Protein AF-A0A8W8MI06-F1 (afdb_monomer_lite)

Sequence (435 aa):
MSEFNLKYEHRVADVNICTIPDSICPKSKEALNVNEKIDLTSCEDQRAVKLVDLPFKSQNLMDNDTNEKEIQERLNHSDSEQEQQEFEEDEWSEDDGSLKKHIGDVRADANMLASNIIAFGETCLKPNDRSGIMKTLEEAFRGSSQSTPYASAIKVNVCGVGPVISYKNAGGEKRQSTVIGFADNTMAVKGVLYDSAKLHLMKEGQTVILLNVILKNDVGKSIVMTNRSKVLKTGPKEVPASLIQRGNDIACPPPAAEVNIKTVQTSPVKTLVTLRGQVVSEEIERSVRVNGEDTPVRTIKVKDASGSCKVSLWRDLCKEKTSVGSHISLTNVVVQLYNDEKSVSTTSRTNIEEVDTPVIHRRVSFIGFEWLEENLASLTADDANGEYEEFKISSEALAHYLECQLHEVESVLLCKLPLTAEITARENEIIEIKN

pLDDT: mean 73.76, std 27.43, range [24.11, 97.94]

Secondary structure (DSSP, 8-state):
-----------------PPPP--S-----------------------------------------------------------------------HHHHHHHHHHHHHHHHHHHHHHHHHHHHTTS-------PPPHHHHTSS-SS-EEE-S-EEEEEEEEEEEEEEE-TTS-EEEEEEEEEE-SS-EEEEEE--GGGGGG--TT-EEEEESEEEE-STT-EEEE-TT-EEEE-------HHHHHHHHHHHSPPPPPB--TTHHHHSPTT-EEEEEEEEEEEPPPEEEEETTEEEEEEEEEEE-SS-EEEEEEEGGGGGS---TT-EEEEEEEEEEEETTEEEEE--TT--EEE-PPPEEEEEEEEEEEEEEETTEEEEEEE-TTS-EEEEEEEHHHHHHHHTS-GGGHHHHHHHH-SEEEEEEEETTEEEEEE-

Structure (mmCIF, N/CA/C/O backbone):
data_AF-A0A8W8MI06-F1
#
_entry.id   AF-A0A8W8MI06-F1
#
loop_
_atom_site.group_PDB
_atom_site.id
_atom_site.type_symbol
_atom_site.label_atom_id
_atom_site.label_alt_id
_atom_site.label_comp_id
_atom_site.label_asym_id
_atom_site.label_entity_id
_atom_site.label_seq_id
_atom_site.pdbx_PDB_ins_code
_atom_site.Cartn_x
_atom_site.Cartn_y
_atom_site.Cartn_z
_atom_site.occupancy
_atom_site.B_iso_or_equiv
_atom_site.auth_seq_id
_atom_site.auth_comp_id
_atom_site.auth_asym_id
_atom_site.auth_atom_id
_atom_site.pdbx_PDB_model_num
ATOM 1 N N . MET A 1 1 ? 25.403 16.897 39.455 1.00 37.22 1 MET A N 1
ATOM 2 C CA . MET A 1 1 ? 26.082 17.420 38.253 1.00 37.22 1 MET A CA 1
ATOM 3 C C . MET A 1 1 ? 27.320 16.577 38.045 1.00 37.22 1 MET A C 1
ATOM 5 O O . MET A 1 1 ? 28.263 16.702 38.811 1.00 37.22 1 MET A O 1
ATOM 9 N N . SER A 1 2 ? 27.252 15.639 37.110 1.00 25.31 2 SER A N 1
ATOM 10 C CA . SER A 1 2 ? 28.346 14.732 36.764 1.00 25.31 2 SER A CA 1
ATOM 11 C C . SER A 1 2 ? 28.203 14.428 35.279 1.00 25.31 2 SER A C 1
ATOM 13 O O . SER A 1 2 ? 27.309 13.679 34.884 1.00 25.31 2 SER A O 1
ATOM 15 N N . GLU A 1 3 ? 29.017 15.098 34.472 1.00 27.41 3 GLU A N 1
ATOM 16 C CA . GLU A 1 3 ? 29.110 14.906 33.028 1.00 27.41 3 GLU A CA 1
ATOM 17 C C . GLU A 1 3 ? 29.924 13.640 32.746 1.00 27.41 3 GLU A C 1
ATOM 19 O O . GLU A 1 3 ? 31.075 13.521 33.162 1.00 27.41 3 GLU A O 1
ATOM 24 N N . PHE A 1 4 ? 29.313 12.682 32.052 1.00 24.11 4 PHE A N 1
ATOM 25 C CA . PHE A 1 4 ? 29.995 11.518 31.497 1.00 24.11 4 PHE A CA 1
ATOM 26 C C . PHE A 1 4 ? 30.145 11.727 29.989 1.00 24.11 4 PHE A C 1
ATOM 28 O O . PHE A 1 4 ? 29.174 11.640 29.242 1.00 24.11 4 PHE A O 1
ATOM 35 N N . ASN A 1 5 ? 31.376 11.995 29.554 1.00 26.22 5 ASN A N 1
ATOM 36 C CA . ASN A 1 5 ? 31.780 11.937 28.153 1.00 26.22 5 ASN A CA 1
ATOM 37 C C . ASN A 1 5 ? 32.130 10.486 27.799 1.00 26.22 5 ASN A C 1
ATOM 39 O O . ASN A 1 5 ? 33.098 9.938 28.323 1.00 26.22 5 ASN A O 1
ATOM 43 N N . LEU A 1 6 ? 31.370 9.877 26.889 1.00 26.55 6 LEU A N 1
ATOM 44 C CA . LEU A 1 6 ? 31.700 8.588 26.279 1.00 26.55 6 LEU A CA 1
ATOM 45 C C . LEU A 1 6 ? 31.896 8.787 24.773 1.00 26.55 6 LEU A C 1
ATOM 47 O O . LEU A 1 6 ? 30.941 8.987 24.027 1.00 26.55 6 LEU A O 1
ATOM 51 N N . LYS A 1 7 ? 33.163 8.729 24.346 1.00 26.95 7 LYS A N 1
ATOM 52 C CA . LYS A 1 7 ? 33.562 8.526 22.949 1.00 26.95 7 LYS A CA 1
ATOM 53 C C . LYS A 1 7 ? 33.192 7.095 22.552 1.00 26.95 7 LYS A C 1
ATOM 55 O O . LYS A 1 7 ? 33.588 6.161 23.244 1.00 26.95 7 LYS A O 1
ATOM 60 N N . TYR A 1 8 ? 32.470 6.929 21.447 1.00 26.05 8 TYR A N 1
ATOM 61 C CA . TYR A 1 8 ? 32.178 5.623 20.856 1.00 26.05 8 TYR A CA 1
ATOM 62 C C . TYR A 1 8 ? 32.904 5.480 19.516 1.00 26.05 8 TYR A C 1
ATOM 64 O O . TYR A 1 8 ? 32.713 6.286 18.607 1.00 26.05 8 TYR A O 1
ATOM 72 N N . GLU A 1 9 ? 33.736 4.444 19.412 1.00 24.41 9 GLU A N 1
ATOM 73 C CA . GLU A 1 9 ? 34.344 3.967 18.170 1.00 24.41 9 GLU A CA 1
ATOM 74 C C . GLU A 1 9 ? 33.369 3.035 17.435 1.00 24.41 9 GLU A C 1
ATOM 76 O O . GLU A 1 9 ? 32.829 2.089 18.012 1.00 24.41 9 GLU A O 1
ATOM 81 N N . HIS A 1 10 ? 33.169 3.275 16.139 1.00 24.67 10 HIS A N 1
ATOM 82 C CA . HIS A 1 10 ? 32.457 2.365 15.246 1.00 24.67 10 HIS A CA 1
ATOM 83 C C . HIS A 1 10 ? 33.356 1.179 14.869 1.00 24.67 10 HIS A C 1
ATOM 85 O O . HIS A 1 10 ? 34.372 1.349 14.197 1.00 24.67 10 HIS A O 1
ATOM 91 N N . ARG A 1 11 ? 32.941 -0.047 15.210 1.00 24.56 11 ARG A N 1
ATOM 92 C CA . ARG A 1 11 ? 33.390 -1.265 14.519 1.00 24.56 11 ARG A CA 1
ATOM 93 C C . ARG A 1 11 ? 32.214 -1.890 13.781 1.00 24.56 11 ARG A C 1
ATOM 95 O O . ARG A 1 11 ? 31.222 -2.286 14.383 1.00 24.56 11 ARG A O 1
ATOM 102 N N . VAL A 1 12 ? 32.351 -1.948 12.460 1.00 24.80 12 VAL A N 1
ATOM 103 C CA . VAL A 1 12 ? 31.474 -2.670 11.537 1.00 24.80 12 VAL A CA 1
ATOM 104 C C . VAL A 1 12 ? 31.725 -4.166 11.725 1.00 24.80 12 VAL A C 1
ATOM 106 O O . VAL A 1 12 ? 32.864 -4.614 11.608 1.00 24.80 12 VAL A O 1
ATOM 109 N N . ALA A 1 13 ? 30.676 -4.930 12.022 1.00 25.30 13 ALA A N 1
ATOM 110 C CA . ALA A 1 13 ? 30.708 -6.386 11.995 1.00 25.30 13 ALA A CA 1
ATOM 111 C C . ALA A 1 13 ? 29.709 -6.882 10.944 1.00 25.30 13 ALA A C 1
ATOM 113 O O . ALA A 1 13 ? 28.499 -6.876 11.162 1.00 25.30 13 ALA A O 1
ATOM 114 N N . ASP A 1 14 ? 30.245 -7.300 9.800 1.00 25.16 14 ASP A N 1
ATOM 115 C CA . ASP A 1 14 ? 29.566 -8.169 8.847 1.00 25.16 14 ASP A CA 1
ATOM 116 C C . ASP A 1 14 ? 29.469 -9.576 9.447 1.00 25.16 14 ASP A C 1
ATOM 118 O O . ASP A 1 14 ? 30.492 -10.227 9.661 1.00 25.16 14 ASP A O 1
ATOM 122 N N . VAL A 1 15 ? 28.253 -10.079 9.675 1.00 25.58 15 VAL A N 1
ATOM 123 C CA . VAL A 1 15 ? 28.014 -11.522 9.826 1.00 25.58 15 VAL A CA 1
ATOM 124 C C . VAL A 1 15 ? 26.704 -11.896 9.133 1.00 25.58 15 VAL A C 1
ATOM 126 O O . VAL A 1 15 ? 25.610 -11.568 9.586 1.00 25.58 15 VAL A O 1
ATOM 129 N N . ASN A 1 16 ? 26.838 -12.630 8.028 1.00 27.83 16 ASN A N 1
ATOM 130 C CA . ASN A 1 16 ? 25.781 -13.450 7.445 1.00 27.83 16 ASN A CA 1
ATOM 131 C C . ASN A 1 16 ? 25.499 -14.638 8.374 1.00 27.83 16 ASN A C 1
ATOM 133 O O . ASN A 1 16 ? 26.397 -15.444 8.616 1.00 27.83 16 ASN A O 1
ATOM 137 N N . ILE A 1 17 ? 24.250 -14.809 8.810 1.00 27.16 17 ILE A N 1
ATOM 138 C CA . ILE A 1 17 ? 23.767 -16.087 9.344 1.00 27.16 17 ILE A CA 1
ATOM 139 C C . ILE A 1 17 ? 22.535 -16.497 8.539 1.00 27.16 17 ILE A C 1
ATOM 141 O O . ILE A 1 17 ? 21.484 -15.865 8.607 1.00 27.16 17 ILE A O 1
ATOM 145 N N . CYS A 1 18 ? 22.696 -17.566 7.758 1.00 26.92 18 CYS A N 1
ATOM 146 C CA . CYS A 1 18 ? 21.591 -18.351 7.226 1.00 26.92 18 CYS A CA 1
ATOM 147 C C . CYS A 1 18 ? 20.987 -19.161 8.377 1.00 26.92 18 CYS A C 1
ATOM 149 O O . CYS A 1 18 ? 21.657 -20.033 8.927 1.00 26.92 18 CYS A O 1
ATOM 151 N N . THR A 1 19 ? 19.732 -18.905 8.727 1.00 29.84 19 THR A N 1
ATOM 152 C CA . THR A 1 19 ? 18.943 -19.797 9.580 1.00 29.84 19 THR A CA 1
ATOM 153 C C . THR A 1 19 ? 18.199 -20.808 8.711 1.00 29.84 19 THR A C 1
ATOM 155 O O . THR A 1 19 ? 17.384 -20.455 7.859 1.00 29.84 19 THR A O 1
ATOM 158 N N . ILE A 1 20 ? 18.519 -22.084 8.921 1.00 31.73 20 ILE A N 1
ATOM 159 C CA . ILE A 1 20 ? 17.766 -23.244 8.432 1.00 31.73 20 ILE A CA 1
ATOM 160 C C . ILE A 1 20 ? 16.584 -23.453 9.400 1.00 31.73 20 ILE A C 1
ATOM 162 O O . ILE A 1 20 ? 16.794 -23.347 10.607 1.00 31.73 20 ILE A O 1
ATOM 166 N N . PRO A 1 21 ? 15.353 -23.715 8.928 1.00 35.06 21 PRO A N 1
ATOM 167 C CA . PRO A 1 21 ? 14.200 -23.884 9.810 1.00 35.06 21 PRO A CA 1
ATOM 168 C C . PRO A 1 21 ? 14.189 -25.235 10.550 1.00 35.06 21 PRO A C 1
ATOM 170 O O . PRO A 1 21 ? 14.288 -26.300 9.936 1.00 35.06 21 PRO A O 1
ATOM 173 N N . ASP A 1 22 ? 13.960 -25.163 11.864 1.00 33.22 22 ASP A N 1
ATOM 174 C CA . ASP A 1 22 ? 13.762 -26.275 12.805 1.00 33.22 22 ASP A CA 1
ATOM 175 C C . ASP A 1 22 ? 12.444 -27.028 12.555 1.00 33.22 22 ASP A C 1
ATOM 177 O O . ASP A 1 22 ? 11.452 -26.871 13.269 1.00 33.22 22 ASP A O 1
ATOM 181 N N . SER A 1 23 ? 12.404 -27.868 11.523 1.00 37.44 23 SER A N 1
ATOM 182 C CA . SER A 1 23 ? 11.247 -28.738 11.278 1.00 37.44 23 SER A CA 1
ATOM 183 C C . SER A 1 23 ? 11.626 -30.116 10.741 1.00 37.44 23 SER A C 1
ATOM 185 O O . SER A 1 23 ? 11.107 -30.556 9.722 1.00 37.44 23 SER A O 1
ATOM 187 N N . ILE A 1 24 ? 12.494 -30.843 11.457 1.00 33.97 24 ILE A N 1
ATOM 188 C CA . ILE A 1 24 ? 12.592 -32.307 11.330 1.00 33.97 24 ILE A CA 1
ATOM 189 C C . ILE A 1 24 ? 12.686 -32.960 12.725 1.00 33.97 24 ILE A C 1
ATOM 191 O O . ILE A 1 24 ? 13.751 -33.073 13.317 1.00 33.97 24 ILE A O 1
ATOM 195 N N . CYS A 1 25 ? 11.523 -33.461 13.151 1.00 28.44 25 CYS A N 1
ATOM 196 C CA . CYS A 1 25 ? 11.225 -34.542 14.107 1.00 28.44 25 CYS A CA 1
ATOM 197 C C . CYS A 1 25 ? 11.212 -34.310 15.648 1.00 28.44 25 CYS A C 1
ATOM 199 O O . CYS A 1 25 ? 12.137 -33.725 16.201 1.00 28.44 25 CYS A O 1
ATOM 201 N N . PRO A 1 26 ? 10.175 -34.827 16.363 1.00 38.47 26 PRO A N 1
ATOM 202 C CA . PRO A 1 26 ? 9.949 -34.634 17.802 1.00 38.47 26 PRO A CA 1
ATOM 203 C C . PRO A 1 26 ? 10.320 -35.853 18.684 1.00 38.47 26 PRO A C 1
ATOM 205 O O . PRO A 1 26 ? 10.516 -36.955 18.174 1.00 38.47 26 PRO A O 1
ATOM 208 N N . LYS A 1 27 ? 10.194 -35.646 20.014 1.00 30.94 27 LYS A N 1
ATOM 209 C CA . LYS A 1 27 ? 10.277 -36.586 21.174 1.00 30.94 27 LYS A CA 1
ATOM 210 C C . LYS A 1 27 ? 11.700 -36.744 21.736 1.00 30.94 27 LYS A C 1
ATOM 212 O O . LYS A 1 27 ? 12.640 -36.829 20.970 1.00 30.94 27 LYS A O 1
ATOM 217 N N . SER A 1 28 ? 11.975 -36.822 23.036 1.00 31.88 28 SER A N 1
ATOM 218 C CA . SER A 1 28 ? 11.221 -36.767 24.300 1.00 31.88 28 SER A CA 1
ATOM 219 C C . SER A 1 28 ? 12.263 -36.638 25.428 1.00 31.88 28 SER A C 1
ATOM 221 O O . SER A 1 28 ? 13.411 -37.036 25.253 1.00 31.88 28 SER A O 1
ATOM 223 N N . LYS A 1 29 ? 11.866 -36.093 26.582 1.00 34.81 29 LYS A N 1
ATOM 224 C CA . LYS A 1 29 ? 12.659 -36.080 27.823 1.00 34.81 29 LYS A CA 1
ATOM 225 C C . LYS A 1 29 ? 12.974 -37.510 28.284 1.00 34.81 29 LYS A C 1
ATOM 227 O O . LYS A 1 29 ? 12.041 -38.296 28.353 1.00 34.81 29 LYS A O 1
ATOM 232 N N . GLU A 1 30 ? 14.218 -37.783 28.679 1.00 30.34 30 GLU A N 1
ATOM 233 C CA . GLU A 1 30 ? 14.592 -38.418 29.958 1.00 30.34 30 GLU A CA 1
ATOM 234 C C . GLU A 1 30 ? 16.116 -38.563 30.073 1.00 30.34 30 GLU A C 1
ATOM 236 O O . GLU A 1 30 ? 16.820 -38.813 29.098 1.00 30.34 30 GLU A O 1
ATOM 241 N N . ALA A 1 31 ? 16.620 -38.336 31.284 1.00 36.41 31 ALA A N 1
ATOM 242 C CA . ALA A 1 31 ? 18.021 -38.467 31.647 1.00 36.41 31 ALA A CA 1
ATOM 243 C C . ALA A 1 31 ? 18.377 -39.938 31.886 1.00 36.41 31 ALA A C 1
ATOM 245 O O . ALA A 1 31 ? 17.589 -40.640 32.509 1.00 36.41 31 ALA A O 1
ATOM 246 N N . LEU A 1 32 ? 19.577 -40.363 31.476 1.00 28.31 32 LEU A N 1
ATOM 247 C CA . LEU A 1 32 ? 20.406 -41.382 32.133 1.00 28.31 32 LEU A CA 1
ATOM 248 C C . LEU A 1 32 ? 21.772 -41.482 31.430 1.00 28.31 32 LEU A C 1
ATOM 250 O O . LEU A 1 32 ? 22.034 -40.845 30.417 1.00 28.31 32 LEU A O 1
ATOM 254 N N . ASN A 1 33 ? 22.671 -42.203 32.078 1.00 28.97 33 ASN A N 1
ATOM 255 C CA . ASN A 1 33 ? 24.085 -41.919 32.262 1.00 28.97 33 ASN A CA 1
ATOM 256 C C . ASN A 1 33 ? 24.962 -43.055 31.686 1.00 28.97 33 ASN A C 1
ATOM 258 O O . ASN A 1 33 ? 24.493 -44.182 31.587 1.00 28.97 33 ASN A O 1
ATOM 262 N N . VAL A 1 34 ? 26.250 -42.754 31.473 1.00 32.91 34 VAL A N 1
ATOM 263 C CA . VAL A 1 34 ? 27.423 -43.660 31.374 1.00 32.91 34 VAL A CA 1
ATOM 264 C C . VAL A 1 34 ? 27.597 -44.547 30.122 1.00 32.91 34 VAL A C 1
ATOM 266 O O . VAL A 1 34 ? 26.799 -45.423 29.835 1.00 32.91 34 VAL A O 1
ATOM 269 N N . ASN A 1 35 ? 28.758 -44.342 29.476 1.00 33.03 35 ASN A N 1
ATOM 270 C CA . ASN A 1 35 ? 29.577 -45.241 28.644 1.00 33.03 35 ASN A CA 1
ATOM 271 C C . ASN A 1 35 ? 28.890 -46.364 27.854 1.00 33.03 35 ASN A C 1
ATOM 273 O O . ASN A 1 35 ? 28.599 -47.408 28.422 1.00 33.03 35 ASN A O 1
ATOM 277 N N . GLU A 1 36 ? 28.938 -46.268 26.522 1.00 31.70 36 GLU A N 1
ATOM 278 C CA . GLU A 1 36 ? 29.268 -47.432 25.691 1.00 31.70 36 GLU A CA 1
ATOM 279 C C . GLU A 1 36 ? 29.797 -47.025 24.306 1.00 31.70 36 GLU A C 1
ATOM 281 O O . GLU A 1 36 ? 29.341 -46.066 23.685 1.00 31.70 36 GLU A O 1
ATOM 286 N N . LYS A 1 37 ? 30.832 -47.748 23.859 1.00 36.66 37 LYS A N 1
ATOM 287 C CA . LYS A 1 37 ? 31.438 -47.665 22.524 1.00 36.66 37 LYS A CA 1
ATOM 288 C C . LYS A 1 37 ? 30.433 -48.159 21.486 1.00 36.66 37 LYS A C 1
ATOM 290 O O . LYS A 1 37 ? 29.907 -49.254 21.649 1.00 36.66 37 LYS A O 1
ATOM 295 N N . ILE A 1 38 ? 30.270 -47.423 20.389 1.00 32.19 38 ILE A N 1
ATOM 296 C CA . ILE A 1 38 ? 29.553 -47.913 19.209 1.00 32.19 38 ILE A CA 1
ATOM 297 C C . ILE A 1 38 ? 30.543 -48.103 18.061 1.00 32.19 38 ILE A C 1
ATOM 299 O O . ILE A 1 38 ? 31.329 -47.217 17.724 1.00 32.19 38 ILE A O 1
ATOM 303 N N . ASP A 1 39 ? 30.495 -49.323 17.542 1.00 29.30 39 ASP A N 1
ATOM 304 C CA . ASP A 1 39 ? 31.274 -49.903 16.461 1.00 29.30 39 ASP A CA 1
ATOM 305 C C . ASP A 1 39 ? 30.774 -49.389 15.099 1.00 29.30 39 ASP A C 1
ATOM 307 O O . ASP A 1 39 ? 29.569 -49.299 14.856 1.00 29.30 39 ASP A O 1
ATOM 311 N N . LEU A 1 40 ? 31.705 -49.025 14.217 1.00 32.12 40 LEU A N 1
ATOM 312 C CA . LEU A 1 40 ? 31.441 -48.487 12.882 1.00 32.12 40 LEU A CA 1
ATOM 313 C C . LEU A 1 40 ? 31.689 -49.582 11.848 1.00 32.12 40 LEU A C 1
ATOM 315 O O . LEU A 1 40 ? 32.826 -49.778 11.423 1.00 32.12 40 LEU A O 1
ATOM 319 N N . THR A 1 41 ? 30.632 -50.240 11.370 1.00 28.86 41 THR A N 1
ATOM 320 C CA . THR A 1 41 ? 30.689 -50.970 10.097 1.00 28.86 41 THR A CA 1
ATOM 321 C C . THR A 1 41 ? 29.381 -50.880 9.307 1.00 28.86 41 THR A C 1
ATOM 323 O O . THR A 1 41 ? 28.286 -51.085 9.820 1.00 28.86 41 THR A O 1
ATOM 326 N N . SER A 1 42 ? 29.554 -50.630 8.007 1.00 29.72 42 SER A N 1
ATOM 327 C CA . SER A 1 42 ? 28.601 -50.765 6.896 1.00 29.72 42 SER A CA 1
ATOM 328 C C . SER A 1 42 ? 27.474 -49.729 6.764 1.00 29.72 42 SER A C 1
ATOM 330 O O . SER A 1 42 ? 26.395 -49.862 7.324 1.00 29.72 42 SER A O 1
ATOM 332 N N . CYS A 1 43 ? 27.690 -48.747 5.888 1.00 28.91 43 CYS A N 1
ATOM 333 C CA . CYS A 1 43 ? 26.847 -48.635 4.698 1.00 28.91 43 CYS A CA 1
ATOM 334 C C . CYS A 1 43 ? 27.580 -47.818 3.629 1.00 28.91 43 CYS A C 1
ATOM 336 O O . CYS A 1 43 ? 27.934 -46.657 3.832 1.00 28.91 43 CYS A O 1
ATOM 338 N N . GLU A 1 44 ? 27.858 -48.483 2.515 1.00 30.92 44 GLU A N 1
ATOM 339 C CA . GLU A 1 44 ? 28.353 -47.903 1.277 1.00 30.92 44 GLU A CA 1
ATOM 340 C C . GLU A 1 44 ? 27.217 -47.108 0.625 1.00 30.92 44 GLU A C 1
ATOM 342 O O . GLU A 1 44 ? 26.153 -47.667 0.386 1.00 30.92 44 GLU A O 1
ATOM 347 N N . ASP A 1 45 ? 27.439 -45.837 0.286 1.00 30.91 45 ASP A N 1
ATOM 348 C CA . ASP A 1 45 ? 27.100 -45.403 -1.069 1.00 30.91 45 ASP A CA 1
ATOM 349 C C . ASP A 1 45 ? 27.855 -44.135 -1.474 1.00 30.91 45 ASP A C 1
ATOM 351 O O . ASP A 1 45 ? 27.934 -43.131 -0.762 1.00 30.91 45 ASP A O 1
ATOM 355 N N . GLN A 1 46 ? 28.471 -44.231 -2.645 1.00 28.66 46 GLN A N 1
ATOM 356 C CA . GLN A 1 46 ? 29.380 -43.256 -3.222 1.00 28.66 46 GLN A CA 1
ATOM 357 C C . GLN A 1 46 ? 28.603 -42.241 -4.061 1.00 28.66 46 GLN A C 1
ATOM 359 O O . GLN A 1 46 ? 27.875 -42.622 -4.974 1.00 28.66 46 GLN A O 1
ATOM 364 N N . ARG A 1 47 ? 28.867 -40.945 -3.860 1.00 30.75 47 ARG A N 1
ATOM 365 C CA . ARG A 1 47 ? 28.911 -39.936 -4.937 1.00 30.75 47 ARG A CA 1
ATOM 366 C C . ARG A 1 47 ? 29.659 -38.696 -4.454 1.00 30.75 47 ARG A C 1
ATOM 368 O O . ARG A 1 47 ? 29.116 -37.813 -3.802 1.00 30.75 47 ARG A O 1
ATOM 375 N N . ALA A 1 48 ? 30.943 -38.672 -4.787 1.00 29.08 48 ALA A N 1
ATOM 376 C CA . ALA A 1 48 ? 31.845 -37.552 -4.591 1.00 29.08 48 ALA A CA 1
ATOM 377 C C . ALA A 1 48 ? 31.677 -36.512 -5.709 1.00 29.08 48 ALA A C 1
ATOM 379 O O . ALA A 1 48 ? 31.704 -36.871 -6.885 1.00 29.08 48 ALA A O 1
ATOM 380 N N . VAL A 1 49 ? 31.636 -35.226 -5.349 1.00 28.11 49 VAL A N 1
ATOM 381 C CA . VAL A 1 49 ? 32.214 -34.150 -6.167 1.00 28.11 49 VAL A CA 1
ATOM 382 C C . VAL A 1 49 ? 33.009 -33.218 -5.250 1.00 28.11 49 VAL A C 1
ATOM 384 O O . VAL A 1 49 ? 32.564 -32.830 -4.176 1.00 28.11 49 VAL A O 1
ATOM 387 N N . LYS A 1 50 ? 34.232 -32.953 -5.709 1.00 27.58 50 LYS A N 1
ATOM 388 C CA . LYS A 1 50 ? 35.391 -32.321 -5.074 1.00 27.58 50 LYS A CA 1
ATOM 389 C C . LYS A 1 50 ? 35.137 -30.901 -4.551 1.00 27.58 50 LYS A C 1
ATOM 391 O O . LYS A 1 50 ? 34.656 -30.053 -5.296 1.00 27.58 50 LYS A O 1
ATOM 396 N N . LEU A 1 51 ? 35.635 -30.625 -3.347 1.00 26.23 51 LEU A N 1
ATOM 397 C CA . LEU A 1 51 ? 36.032 -29.289 -2.897 1.00 26.23 51 LEU A CA 1
ATOM 398 C C . LEU A 1 51 ? 37.562 -29.248 -2.843 1.00 26.23 51 LEU A C 1
ATOM 400 O O . LEU A 1 51 ? 38.201 -30.180 -2.364 1.00 26.23 51 LEU A O 1
ATOM 404 N N . VAL A 1 52 ? 38.121 -28.205 -3.450 1.00 28.11 52 VAL A N 1
ATOM 405 C CA . VAL A 1 52 ? 39.556 -27.972 -3.630 1.00 28.11 52 VAL A CA 1
ATOM 406 C C . VAL A 1 52 ? 40.093 -27.215 -2.418 1.00 28.11 52 VAL A C 1
ATOM 408 O O . VAL A 1 52 ? 39.543 -26.182 -2.044 1.00 28.11 52 VAL A O 1
ATOM 411 N N . ASP A 1 53 ? 41.177 -27.742 -1.851 1.00 27.20 53 ASP A N 1
ATOM 412 C CA . ASP A 1 53 ? 41.998 -27.146 -0.799 1.00 27.20 53 ASP A CA 1
ATOM 413 C C . ASP A 1 53 ? 42.656 -25.831 -1.239 1.00 27.20 53 ASP A C 1
ATOM 415 O O . ASP A 1 53 ? 43.270 -25.769 -2.307 1.00 27.20 53 ASP A O 1
ATOM 419 N N . LEU A 1 54 ? 42.657 -24.823 -0.360 1.00 26.05 54 LEU A N 1
ATOM 420 C CA . LEU A 1 54 ? 43.750 -23.851 -0.280 1.00 26.05 54 LEU A CA 1
ATOM 421 C C . LEU A 1 54 ? 44.114 -23.573 1.193 1.00 26.05 54 LEU A C 1
ATOM 423 O O . LEU A 1 54 ? 43.218 -23.452 2.030 1.00 26.05 54 LEU A O 1
ATOM 427 N N . PRO A 1 55 ? 45.417 -23.490 1.529 1.00 35.84 55 PRO A N 1
ATOM 428 C CA . PRO A 1 55 ? 45.896 -23.583 2.903 1.00 35.84 55 PRO A CA 1
ATOM 429 C C . PRO A 1 55 ? 45.987 -22.227 3.614 1.00 35.84 55 PRO A C 1
ATOM 431 O O . PRO A 1 55 ? 46.508 -21.249 3.079 1.00 35.84 55 PRO A O 1
ATOM 434 N N . PHE A 1 56 ? 45.588 -22.222 4.886 1.00 25.03 56 PHE A N 1
ATOM 435 C CA . PHE A 1 56 ? 45.996 -21.227 5.875 1.00 25.03 56 PHE A CA 1
ATOM 436 C C . PHE A 1 56 ? 47.479 -21.424 6.233 1.00 25.03 56 PHE A C 1
ATOM 438 O O . PHE A 1 56 ? 47.894 -22.521 6.609 1.00 25.03 56 PHE A O 1
ATOM 445 N N . LYS A 1 57 ? 48.273 -20.350 6.178 1.00 27.53 57 LYS A N 1
ATOM 446 C CA . LYS A 1 57 ? 49.558 -20.245 6.883 1.00 27.53 57 LYS A CA 1
ATOM 447 C C . LYS A 1 57 ? 49.473 -19.111 7.898 1.00 27.53 57 LYS A C 1
ATOM 449 O O . LYS A 1 57 ? 49.415 -17.944 7.533 1.00 27.53 57 LYS A O 1
ATOM 454 N N . SER A 1 58 ? 49.490 -19.489 9.169 1.00 28.14 58 SER A N 1
ATOM 455 C CA . SER A 1 58 ? 49.853 -18.646 10.304 1.00 28.14 58 SER A CA 1
ATOM 456 C C . SER A 1 58 ? 51.368 -18.423 10.312 1.00 28.14 58 SER A C 1
ATOM 458 O O . SER A 1 58 ? 52.119 -19.389 10.153 1.00 28.14 58 SER A O 1
ATOM 460 N N . GLN A 1 59 ? 51.830 -17.198 10.558 1.00 28.48 59 GLN A N 1
ATOM 461 C CA . GLN A 1 59 ? 53.211 -16.955 10.973 1.00 28.48 59 GLN A CA 1
ATOM 462 C C . GLN A 1 59 ? 53.266 -16.088 12.228 1.00 28.48 59 GLN A C 1
ATOM 464 O O . GLN A 1 59 ? 52.515 -15.131 12.391 1.00 28.48 59 GLN A O 1
ATOM 469 N N . ASN A 1 60 ? 54.153 -16.543 13.109 1.00 26.92 60 ASN A N 1
ATOM 470 C CA . ASN A 1 60 ? 54.444 -16.078 14.450 1.00 26.92 60 ASN A CA 1
ATOM 471 C C . ASN A 1 60 ? 55.248 -14.775 14.462 1.00 26.92 60 ASN A C 1
ATOM 473 O O . ASN A 1 60 ? 56.073 -14.529 13.585 1.00 26.92 60 ASN A O 1
ATOM 477 N N . LEU A 1 61 ? 55.055 -14.032 15.550 1.00 28.00 61 LEU A N 1
ATOM 478 C CA . LEU A 1 61 ? 56.007 -13.094 16.136 1.00 28.00 61 LEU A CA 1
ATOM 479 C C . LEU A 1 61 ? 57.260 -13.834 16.630 1.00 28.00 61 LEU A C 1
ATOM 481 O O . LEU A 1 61 ? 57.123 -14.846 17.317 1.00 28.00 61 LEU A O 1
ATOM 485 N N . MET A 1 62 ? 58.448 -13.296 16.349 1.00 29.89 62 MET A N 1
ATOM 486 C CA . MET A 1 62 ? 59.543 -13.191 17.321 1.00 29.89 62 MET A CA 1
ATOM 487 C C . MET A 1 62 ? 60.618 -12.202 16.853 1.00 29.89 62 MET A C 1
ATOM 489 O O . MET A 1 62 ? 60.927 -12.112 15.666 1.00 29.89 62 MET A O 1
ATOM 493 N N . ASP A 1 63 ? 61.143 -11.483 17.841 1.00 30.19 63 ASP A N 1
ATOM 494 C CA . ASP A 1 63 ? 62.198 -10.474 17.809 1.00 30.19 63 ASP A CA 1
ATOM 495 C C . ASP A 1 63 ? 63.569 -11.027 17.378 1.00 30.19 63 ASP A C 1
ATOM 497 O O . ASP A 1 63 ? 63.881 -12.192 17.635 1.00 30.19 63 ASP A O 1
ATOM 501 N N . ASN A 1 64 ? 64.425 -10.174 16.800 1.00 29.05 64 ASN A N 1
ATOM 502 C CA . ASN A 1 64 ? 65.680 -9.769 17.451 1.00 29.05 64 ASN A CA 1
ATOM 503 C C . ASN A 1 64 ? 66.539 -8.820 16.601 1.00 29.05 64 ASN A C 1
ATOM 505 O O . ASN A 1 64 ? 66.619 -8.911 15.377 1.00 29.05 64 ASN A O 1
ATOM 509 N N . ASP A 1 65 ? 67.202 -7.947 17.354 1.00 30.47 65 ASP A N 1
ATOM 510 C CA . ASP A 1 65 ? 68.237 -6.970 17.037 1.00 30.47 65 ASP A CA 1
ATOM 511 C C . ASP A 1 65 ? 69.350 -7.437 16.082 1.00 30.47 65 ASP A C 1
ATOM 513 O O . ASP A 1 65 ? 69.748 -8.603 16.086 1.00 30.47 65 ASP A O 1
ATOM 517 N N . THR A 1 66 ? 69.987 -6.486 15.382 1.00 29.81 66 THR A N 1
ATOM 518 C CA . THR A 1 66 ? 71.359 -5.989 15.681 1.00 29.81 66 THR A CA 1
ATOM 519 C C . THR A 1 66 ? 71.956 -5.253 14.463 1.00 29.81 66 THR A C 1
ATOM 521 O O . THR A 1 66 ? 72.287 -5.863 13.455 1.00 29.81 66 THR A O 1
ATOM 524 N N . ASN A 1 67 ? 72.073 -3.925 14.592 1.00 30.59 67 ASN A N 1
ATOM 525 C CA . ASN A 1 67 ? 73.284 -3.094 14.435 1.00 30.59 67 ASN A CA 1
ATOM 526 C C . ASN A 1 67 ? 74.289 -3.342 13.278 1.00 30.59 67 ASN A C 1
ATOM 528 O O . ASN A 1 67 ? 74.930 -4.382 13.235 1.00 30.59 67 ASN A O 1
ATOM 532 N N . GLU A 1 68 ? 74.547 -2.300 12.472 1.00 28.64 68 GLU A N 1
ATOM 533 C CA . GLU A 1 68 ? 75.854 -1.612 12.274 1.00 28.64 68 GLU A CA 1
ATOM 534 C C . GLU A 1 68 ? 75.672 -0.488 11.220 1.00 28.64 68 GLU A C 1
ATOM 536 O O . GLU A 1 68 ? 75.124 -0.731 10.149 1.00 28.64 68 GLU A O 1
ATOM 541 N N . LYS A 1 69 ? 75.808 0.798 11.604 1.00 33.25 69 LYS A N 1
ATOM 542 C CA . LYS A 1 69 ? 77.000 1.680 11.440 1.00 33.25 69 LYS A CA 1
ATOM 543 C C . LYS A 1 69 ? 77.365 1.904 9.957 1.00 33.25 69 LYS A C 1
ATOM 545 O O . LYS A 1 69 ? 77.438 0.956 9.201 1.00 33.25 69 LYS A O 1
ATOM 550 N N . GLU A 1 70 ? 77.620 3.101 9.425 1.00 37.41 70 GLU A N 1
ATOM 551 C CA . GLU A 1 70 ? 78.395 4.262 9.902 1.00 37.41 70 GLU A CA 1
ATOM 552 C C . GLU A 1 70 ? 78.360 5.291 8.726 1.00 37.41 70 GLU A C 1
ATOM 554 O O . GLU A 1 70 ? 78.387 4.861 7.576 1.00 37.41 70 GLU A O 1
ATOM 559 N N . ILE A 1 71 ? 78.114 6.605 8.858 1.00 32.47 71 ILE A N 1
ATOM 560 C CA . ILE A 1 71 ? 79.055 7.746 9.062 1.00 32.47 71 ILE A CA 1
ATOM 561 C C . ILE A 1 71 ? 78.210 8.994 8.677 1.00 32.47 71 ILE A C 1
ATOM 563 O O . ILE A 1 71 ? 77.613 8.996 7.603 1.00 32.47 71 ILE A O 1
ATOM 567 N N . GLN A 1 72 ? 77.872 9.927 9.586 1.00 29.94 72 GLN A N 1
ATOM 568 C CA . GLN A 1 72 ? 78.652 11.114 10.021 1.00 29.94 72 GLN A CA 1
ATOM 569 C C . GLN A 1 72 ? 78.892 12.130 8.869 1.00 29.94 72 GLN A C 1
ATOM 571 O O . GLN A 1 72 ? 79.244 11.738 7.772 1.00 29.94 72 GLN A O 1
ATOM 576 N N . GLU A 1 73 ? 78.782 13.457 8.984 1.00 36.03 73 GLU A N 1
ATOM 577 C CA . GLU A 1 73 ? 78.644 14.375 10.117 1.00 36.03 73 GLU A CA 1
ATOM 578 C C . GLU A 1 73 ? 78.587 15.835 9.587 1.00 36.03 73 GLU A C 1
ATOM 580 O O . GLU A 1 73 ? 79.330 16.165 8.667 1.00 36.03 73 GLU A O 1
ATOM 585 N N . ARG A 1 74 ? 77.852 16.704 10.314 1.00 34.59 74 ARG A N 1
ATOM 586 C CA . ARG A 1 74 ? 78.199 18.113 10.678 1.00 34.59 74 ARG A CA 1
ATOM 587 C C . ARG A 1 74 ? 77.963 19.254 9.660 1.00 34.59 74 ARG A C 1
ATOM 589 O O . ARG A 1 74 ? 78.208 19.098 8.479 1.00 34.59 74 ARG A O 1
ATOM 596 N N . LEU A 1 75 ? 77.590 20.486 10.044 1.00 33.16 75 LEU A N 1
ATOM 597 C CA . LEU A 1 75 ? 77.246 21.143 11.321 1.00 33.16 75 LEU A CA 1
ATOM 598 C C . LEU A 1 75 ? 76.569 22.495 11.007 1.00 33.16 75 LEU A C 1
ATOM 600 O O . LEU A 1 75 ? 77.023 23.205 10.118 1.00 33.16 75 LEU A O 1
ATOM 604 N N . ASN A 1 76 ? 75.547 22.822 11.802 1.00 29.23 76 ASN A N 1
ATOM 605 C CA . ASN A 1 76 ? 75.171 24.109 12.412 1.00 29.23 76 ASN A CA 1
ATOM 606 C C . ASN A 1 76 ? 75.550 25.440 11.737 1.00 29.23 76 ASN A C 1
ATOM 608 O O . ASN A 1 76 ? 76.728 25.720 11.545 1.00 29.23 76 ASN A O 1
ATOM 612 N N . HIS A 1 77 ? 74.579 26.360 11.685 1.00 31.92 77 HIS A N 1
ATOM 613 C CA . HIS A 1 77 ? 74.645 27.616 12.451 1.00 31.92 77 HIS A CA 1
ATOM 614 C C . HIS A 1 77 ? 73.241 28.042 12.907 1.00 31.92 77 HIS A C 1
ATOM 616 O O . HIS A 1 77 ? 72.245 27.743 12.252 1.00 31.92 77 HIS A O 1
ATOM 622 N N . SER A 1 78 ? 73.216 28.643 14.090 1.00 30.58 78 SER A N 1
ATOM 623 C CA . SER A 1 78 ? 72.087 28.947 14.961 1.00 30.58 78 SER A CA 1
ATOM 624 C C . SER A 1 78 ? 71.681 30.429 14.904 1.00 30.58 78 SER A C 1
ATOM 626 O O . SER A 1 78 ? 72.322 31.218 14.211 1.00 30.58 78 SER A O 1
ATOM 628 N N . ASP A 1 79 ? 70.672 30.751 15.725 1.00 29.11 79 ASP A N 1
ATOM 629 C CA . ASP A 1 79 ? 70.263 32.073 16.244 1.00 29.11 79 ASP A CA 1
ATOM 630 C C . ASP A 1 79 ? 69.225 32.819 15.378 1.00 29.11 79 ASP A C 1
ATOM 632 O O . ASP A 1 79 ? 69.360 32.903 14.165 1.00 29.11 79 ASP A O 1
ATOM 636 N N . SER A 1 80 ? 68.148 33.420 15.894 1.00 32.19 80 SER A N 1
ATOM 637 C CA . SER A 1 80 ? 67.592 33.547 17.250 1.00 32.19 80 SER A CA 1
ATOM 638 C C . SER A 1 80 ? 66.223 34.256 17.159 1.00 32.19 80 SER A C 1
ATOM 640 O O . SER A 1 80 ? 66.077 35.181 16.370 1.00 32.19 80 SER A O 1
ATOM 642 N N . GLU A 1 81 ? 65.298 33.840 18.031 1.00 31.73 81 GLU A N 1
ATOM 643 C CA . GLU A 1 81 ? 64.282 34.622 18.773 1.00 31.73 81 GLU A CA 1
ATOM 644 C C . GLU A 1 81 ? 63.087 35.360 18.105 1.00 31.73 81 GLU A C 1
ATOM 646 O O . GLU A 1 81 ? 63.235 36.297 17.335 1.00 31.73 81 GLU A O 1
ATOM 651 N N . GLN A 1 82 ? 61.905 34.963 18.621 1.00 29.38 82 GLN A N 1
ATOM 652 C CA . GLN A 1 82 ? 60.693 35.722 19.007 1.00 29.38 82 GLN A CA 1
ATOM 653 C C . GLN A 1 82 ? 59.816 36.414 17.943 1.00 29.38 82 GLN A C 1
ATOM 655 O O . GLN A 1 82 ? 60.174 37.450 17.408 1.00 29.38 82 GLN A O 1
ATOM 660 N N . GLU A 1 83 ? 58.572 35.938 17.785 1.00 30.14 83 GLU A N 1
ATOM 661 C CA . GLU A 1 83 ? 57.364 36.591 18.337 1.00 30.14 83 GLU A CA 1
ATOM 662 C C . GLU A 1 83 ? 56.100 35.739 18.098 1.00 30.14 83 GLU A C 1
ATOM 664 O O . GLU A 1 83 ? 55.988 34.997 17.126 1.00 30.14 83 GLU A O 1
ATOM 669 N N . GLN A 1 84 ? 55.171 35.809 19.051 1.00 29.97 84 GLN A N 1
ATOM 670 C CA . GLN A 1 84 ? 53.887 35.111 19.067 1.00 29.97 84 GLN A CA 1
ATOM 671 C C . GLN A 1 84 ? 52.896 35.759 18.092 1.00 29.97 84 GLN A C 1
ATOM 673 O O . GLN A 1 84 ? 52.678 36.967 18.166 1.00 29.97 84 GLN A O 1
ATOM 678 N N . GLN A 1 85 ? 52.197 34.955 17.289 1.00 26.84 85 GLN A N 1
ATOM 679 C CA . GLN A 1 85 ? 50.837 35.289 16.867 1.00 26.84 85 GLN A CA 1
ATOM 680 C C . GLN A 1 85 ? 50.054 34.017 16.528 1.00 26.84 85 GLN A C 1
ATOM 682 O O . GLN A 1 85 ? 50.449 33.239 15.663 1.00 26.84 85 GLN A O 1
ATOM 687 N N . GLU A 1 86 ? 48.966 33.806 17.270 1.00 36.00 86 GLU A N 1
ATOM 688 C CA . GLU A 1 86 ? 47.919 32.829 16.982 1.00 36.00 86 GLU A CA 1
ATOM 689 C C . GLU A 1 86 ? 47.377 33.054 15.567 1.00 36.00 86 GLU A C 1
ATOM 691 O O . GLU A 1 86 ? 46.959 34.161 15.225 1.00 36.00 86 GLU A O 1
ATOM 696 N N . PHE A 1 87 ? 47.352 31.992 14.767 1.00 26.09 87 PHE A N 1
ATOM 697 C CA . PHE A 1 87 ? 46.488 31.887 13.601 1.00 26.09 87 PHE A CA 1
ATOM 698 C C . PHE A 1 87 ? 45.818 30.516 13.641 1.00 26.09 87 PHE A C 1
ATOM 700 O O . PHE A 1 87 ? 46.485 29.485 13.707 1.00 26.09 87 PHE A O 1
ATOM 707 N N . GLU A 1 88 ? 44.488 30.545 13.669 1.00 35.88 88 GLU A N 1
ATOM 708 C CA . GLU A 1 88 ? 43.612 29.403 13.444 1.00 35.88 88 GLU A CA 1
ATOM 709 C C . GLU A 1 88 ? 43.909 28.822 12.055 1.00 35.88 88 GLU A C 1
ATOM 711 O O . GLU A 1 88 ? 43.724 29.497 11.041 1.00 35.88 88 GLU A O 1
ATOM 716 N N . GLU A 1 89 ? 44.380 27.576 12.004 1.00 28.19 89 GLU A N 1
ATOM 717 C CA . GLU A 1 89 ? 44.364 26.781 10.779 1.00 28.19 89 GLU A CA 1
ATOM 718 C C . GLU A 1 89 ? 43.105 25.908 10.781 1.00 28.19 89 GLU A C 1
ATOM 720 O O . GLU A 1 89 ? 42.996 24.911 11.496 1.00 28.19 89 GLU A O 1
ATOM 725 N N . ASP A 1 90 ? 42.140 26.343 9.970 1.00 32.34 90 ASP A N 1
ATOM 726 C CA . ASP A 1 90 ? 41.021 25.554 9.468 1.00 32.34 90 ASP A CA 1
ATOM 727 C C . AS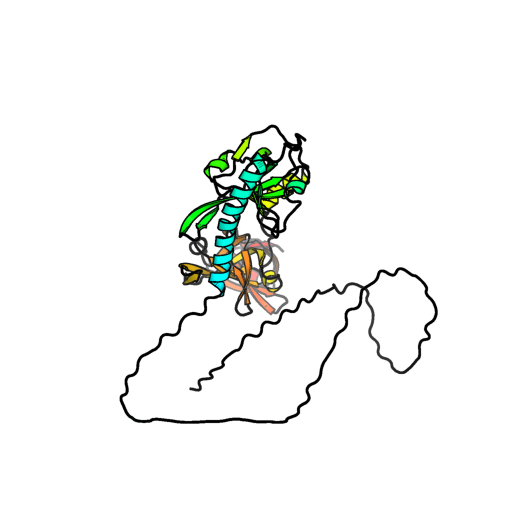P A 1 90 ? 41.549 24.316 8.725 1.00 32.34 90 ASP A C 1
ATOM 729 O O . ASP A 1 90 ? 42.090 24.429 7.620 1.00 32.34 90 ASP A O 1
ATOM 733 N N . GLU A 1 91 ? 41.345 23.123 9.288 1.00 30.02 91 GLU A N 1
ATOM 734 C CA . GLU A 1 91 ? 41.615 21.865 8.590 1.00 30.02 91 GLU A CA 1
ATOM 735 C C . GLU A 1 91 ? 40.328 21.228 8.044 1.00 30.02 91 GLU A C 1
ATOM 737 O O . GLU A 1 91 ? 39.299 21.082 8.706 1.00 30.02 91 GLU A O 1
ATOM 742 N N . TRP A 1 92 ? 40.412 20.904 6.758 1.00 30.70 92 TRP A N 1
ATOM 743 C CA . TRP A 1 92 ? 39.333 20.593 5.840 1.00 30.70 92 TRP A CA 1
ATOM 744 C C . TRP A 1 92 ? 38.844 19.138 5.911 1.00 30.70 92 TRP A C 1
ATOM 746 O O . TRP A 1 92 ? 39.615 18.194 5.795 1.00 30.70 92 TRP A O 1
ATOM 756 N N . SER A 1 93 ? 37.515 19.015 5.969 1.00 33.19 93 SER A N 1
ATOM 757 C CA . SER A 1 93 ? 36.624 18.062 5.280 1.00 33.19 93 SER A CA 1
ATOM 758 C C . SER A 1 93 ? 37.080 16.612 5.025 1.00 33.19 93 SER A C 1
ATOM 760 O O . SER A 1 93 ? 37.764 16.304 4.047 1.00 33.19 93 SER A O 1
ATOM 762 N N . GLU A 1 94 ? 36.470 15.696 5.777 1.00 39.44 94 GLU A N 1
ATOM 763 C CA . GLU A 1 94 ? 36.150 14.339 5.332 1.00 39.44 94 GLU A CA 1
ATOM 764 C C . GLU A 1 94 ? 34.953 14.381 4.359 1.00 39.44 94 GLU A C 1
ATOM 766 O O . GLU A 1 94 ? 33.815 14.571 4.783 1.00 39.44 94 GLU A O 1
ATOM 771 N N . ASP A 1 95 ? 35.174 14.193 3.053 1.00 42.88 95 ASP A N 1
ATOM 772 C CA . ASP A 1 95 ? 34.071 13.938 2.104 1.00 42.88 95 ASP A CA 1
ATOM 773 C C . ASP A 1 95 ? 34.482 12.991 0.953 1.00 42.88 95 ASP A C 1
ATOM 775 O O . ASP A 1 95 ? 34.261 13.229 -0.235 1.00 42.88 95 ASP A O 1
ATOM 779 N N . ASP A 1 96 ? 35.113 11.866 1.302 1.00 39.31 96 ASP A N 1
ATOM 780 C CA . ASP A 1 96 ? 35.568 10.847 0.336 1.00 39.31 96 ASP A CA 1
ATOM 781 C C . ASP A 1 96 ? 34.421 9.913 -0.143 1.00 39.31 96 ASP A C 1
ATOM 783 O O . ASP A 1 96 ? 34.558 9.145 -1.096 1.00 39.31 96 ASP A O 1
ATOM 787 N N . GLY A 1 97 ? 33.233 9.990 0.471 1.00 40.88 97 GLY A N 1
ATOM 788 C CA . GLY A 1 97 ? 32.057 9.197 0.077 1.00 40.88 97 GLY A CA 1
ATOM 789 C C . GLY A 1 97 ? 31.255 9.806 -1.081 1.00 40.88 97 GLY A C 1
ATOM 790 O O . GLY A 1 97 ? 30.805 9.093 -1.985 1.00 40.88 97 GLY A O 1
ATOM 791 N N . SER A 1 98 ? 31.104 11.133 -1.082 1.00 40.62 98 SER A N 1
ATOM 792 C CA . SER A 1 98 ? 30.361 11.877 -2.106 1.00 40.62 98 SER A CA 1
ATOM 793 C C . SER A 1 98 ? 31.139 11.941 -3.425 1.00 40.62 98 SER A C 1
ATOM 795 O O . SER A 1 98 ? 30.583 11.691 -4.500 1.00 40.62 98 SER A O 1
ATOM 797 N N . LEU A 1 99 ? 32.462 12.130 -3.344 1.00 34.25 99 LEU A N 1
ATOM 798 C CA . LEU A 1 99 ? 33.350 12.191 -4.503 1.00 34.25 99 LEU A CA 1
ATOM 799 C C . LEU A 1 99 ? 33.421 10.854 -5.258 1.00 34.25 99 LEU A C 1
ATOM 801 O O . LEU A 1 99 ? 33.400 10.841 -6.486 1.00 34.25 99 LEU A O 1
ATOM 805 N N . LYS A 1 100 ? 33.418 9.712 -4.556 1.00 39.31 100 LYS A N 1
ATOM 806 C CA . LYS A 1 100 ? 33.423 8.375 -5.185 1.00 39.31 100 LYS A CA 1
ATOM 807 C C . LYS A 1 100 ? 32.139 8.081 -5.964 1.00 39.31 100 LYS A C 1
ATOM 809 O O . LYS A 1 100 ? 32.199 7.478 -7.037 1.00 39.31 100 LYS A O 1
ATOM 814 N N . LYS A 1 101 ? 30.988 8.557 -5.478 1.00 44.72 101 LYS A N 1
ATOM 815 C CA . LYS A 1 101 ? 29.703 8.468 -6.190 1.00 44.72 101 LYS A CA 1
ATOM 816 C C . LYS A 1 101 ? 29.649 9.432 -7.383 1.00 44.72 101 LYS A C 1
ATOM 818 O O . LYS A 1 101 ? 29.229 9.035 -8.465 1.00 44.72 101 LYS A O 1
ATOM 823 N N . HIS A 1 102 ? 30.168 10.651 -7.215 1.00 36.31 102 HIS A N 1
ATOM 824 C CA . HIS A 1 102 ? 30.266 11.659 -8.274 1.00 36.31 102 HIS A CA 1
ATOM 825 C C . HIS A 1 102 ? 31.213 11.227 -9.407 1.00 36.31 102 HIS A C 1
ATOM 827 O O . HIS A 1 102 ? 30.881 11.354 -10.583 1.00 36.31 102 HIS A O 1
ATOM 833 N N . ILE A 1 103 ? 32.354 10.615 -9.071 1.00 36.56 103 ILE A N 1
ATOM 834 C CA . ILE A 1 103 ? 33.277 10.009 -10.039 1.00 36.56 103 ILE A CA 1
ATOM 835 C C . ILE A 1 103 ? 32.608 8.822 -10.741 1.00 36.56 103 ILE A C 1
ATOM 837 O O . ILE A 1 103 ? 32.810 8.655 -11.936 1.00 36.56 103 ILE A O 1
ATOM 841 N N . GLY A 1 104 ? 31.786 8.020 -10.056 1.00 39.50 104 GLY A N 1
ATOM 842 C CA . GLY A 1 104 ? 31.034 6.919 -10.672 1.00 39.50 104 GLY A CA 1
ATOM 843 C C . GLY A 1 104 ? 30.053 7.379 -11.757 1.00 39.50 104 GLY A C 1
ATOM 844 O O . GLY A 1 104 ? 30.051 6.821 -12.856 1.00 39.50 104 GLY A O 1
ATOM 845 N N . ASP A 1 105 ? 29.282 8.430 -11.478 1.00 38.28 105 ASP A N 1
ATOM 846 C CA . ASP A 1 105 ? 28.264 8.959 -12.394 1.00 38.28 105 ASP A CA 1
ATOM 847 C C . ASP A 1 105 ? 28.885 9.771 -13.550 1.00 38.28 105 ASP A C 1
ATOM 849 O O . ASP A 1 105 ? 28.535 9.563 -14.714 1.00 38.28 105 ASP A O 1
ATOM 853 N N . VAL A 1 106 ? 29.897 10.607 -13.278 1.00 37.66 106 VAL A N 1
ATOM 854 C CA . VAL A 1 106 ? 30.641 11.343 -14.322 1.00 37.66 106 VAL A CA 1
ATOM 855 C C . VAL A 1 106 ? 31.438 10.388 -15.215 1.00 37.66 106 VAL A C 1
ATOM 857 O O . VAL A 1 106 ? 31.530 10.587 -16.428 1.00 37.66 106 VAL A O 1
ATOM 860 N N . ARG A 1 107 ? 31.980 9.299 -14.656 1.00 35.47 107 ARG A N 1
ATOM 861 C CA . ARG A 1 107 ? 32.672 8.258 -15.428 1.00 35.47 107 ARG A CA 1
ATOM 862 C C . ARG A 1 107 ? 31.691 7.422 -16.247 1.00 35.47 107 ARG A C 1
ATOM 864 O O . ARG A 1 107 ? 32.074 6.991 -17.326 1.00 35.47 107 ARG A O 1
ATOM 871 N N . ALA A 1 108 ? 30.438 7.247 -15.819 1.00 41.84 108 ALA A N 1
ATOM 872 C CA . ALA A 1 108 ? 29.395 6.640 -16.647 1.00 41.84 108 ALA A CA 1
ATOM 873 C C . ALA A 1 108 ? 29.033 7.528 -17.853 1.00 41.84 108 ALA A C 1
ATOM 875 O O . ALA A 1 108 ? 28.944 7.013 -18.968 1.00 41.84 108 ALA A O 1
ATOM 876 N N . ASP A 1 109 ? 28.932 8.848 -17.672 1.00 40.34 109 ASP A N 1
ATOM 877 C CA . ASP A 1 109 ? 28.665 9.800 -18.762 1.00 40.34 109 ASP A CA 1
ATOM 878 C C . ASP A 1 109 ? 29.865 9.979 -19.718 1.00 40.34 109 ASP A C 1
ATOM 880 O O . ASP A 1 109 ? 29.694 10.040 -20.941 1.00 40.34 109 ASP A O 1
ATOM 884 N N . ALA A 1 110 ? 31.098 9.978 -19.200 1.00 39.06 110 ALA A N 1
ATOM 885 C CA . ALA A 1 110 ? 32.319 10.030 -20.009 1.00 39.06 110 ALA A CA 1
ATOM 886 C C . ALA A 1 110 ? 32.582 8.707 -20.754 1.00 39.06 110 ALA A C 1
ATOM 888 O O . ALA A 1 110 ? 32.898 8.713 -21.947 1.00 39.06 110 ALA A O 1
ATOM 889 N N . ASN A 1 111 ? 32.362 7.562 -20.096 1.00 44.34 111 ASN A N 1
ATOM 890 C CA . ASN A 1 111 ? 32.407 6.251 -20.746 1.00 44.34 111 ASN A CA 1
ATOM 891 C C . ASN A 1 111 ? 31.267 6.090 -21.758 1.00 44.34 111 ASN A C 1
ATOM 893 O O . ASN A 1 111 ? 31.445 5.386 -22.748 1.00 44.34 111 ASN A O 1
ATOM 897 N N . MET A 1 112 ? 30.127 6.763 -21.571 1.00 44.06 112 MET A N 1
ATOM 898 C CA . MET A 1 112 ? 29.045 6.832 -22.555 1.00 44.06 112 MET A CA 1
ATOM 899 C C . MET A 1 112 ? 29.460 7.645 -23.790 1.00 44.06 112 MET A C 1
ATOM 901 O O . MET A 1 112 ? 29.126 7.253 -24.906 1.00 44.06 112 MET A O 1
ATOM 905 N N . LEU A 1 113 ? 30.220 8.736 -23.643 1.00 41.38 113 LEU A N 1
ATOM 906 C CA . LEU A 1 113 ? 30.762 9.480 -24.788 1.00 41.38 113 LEU A CA 1
ATOM 907 C C . LEU A 1 113 ? 31.797 8.643 -25.561 1.00 41.38 113 LEU A C 1
ATOM 909 O O . LEU A 1 113 ? 31.709 8.529 -26.784 1.00 41.38 113 LEU A O 1
ATOM 913 N N . ALA A 1 114 ? 32.716 7.990 -24.845 1.00 41.06 114 ALA A N 1
ATOM 914 C CA . ALA A 1 114 ? 33.737 7.122 -25.431 1.00 41.06 114 ALA A CA 1
ATOM 915 C C . ALA A 1 114 ? 33.131 5.871 -26.095 1.00 41.06 114 ALA A C 1
ATOM 917 O O . ALA A 1 114 ? 33.483 5.538 -27.225 1.00 41.06 114 ALA A O 1
ATOM 918 N N . SER A 1 115 ? 32.151 5.229 -25.452 1.00 48.12 115 SER A N 1
ATOM 919 C CA . SER A 1 115 ? 31.440 4.069 -26.008 1.00 48.12 115 SER A CA 1
ATOM 920 C C . SER A 1 115 ? 30.560 4.447 -27.196 1.00 48.12 115 SER A C 1
ATOM 922 O O . SER A 1 115 ? 30.382 3.626 -28.083 1.00 48.12 115 SER A O 1
ATOM 924 N N . ASN A 1 116 ? 30.046 5.680 -27.272 1.00 40.72 116 ASN A N 1
ATOM 925 C CA . ASN A 1 116 ? 29.317 6.163 -28.447 1.00 40.72 116 ASN A CA 1
ATOM 926 C C . ASN A 1 116 ? 30.248 6.459 -29.627 1.00 40.72 116 ASN A C 1
ATOM 928 O O . ASN A 1 116 ? 29.868 6.182 -30.757 1.00 40.72 116 ASN A O 1
ATOM 932 N N . ILE A 1 117 ? 31.460 6.971 -29.394 1.00 45.31 117 ILE A N 1
ATOM 933 C CA . ILE A 1 117 ? 32.465 7.153 -30.456 1.00 45.31 117 ILE A CA 1
ATOM 934 C C . ILE A 1 117 ? 32.923 5.788 -30.989 1.00 45.31 117 ILE A C 1
ATOM 936 O O . ILE A 1 117 ? 33.010 5.598 -32.202 1.00 45.31 117 ILE A O 1
ATOM 940 N N . ILE A 1 118 ? 33.127 4.812 -30.097 1.00 45.06 118 ILE A N 1
ATOM 941 C CA . ILE A 1 118 ? 33.479 3.438 -30.473 1.00 45.06 118 ILE A CA 1
ATOM 942 C C . ILE A 1 118 ? 32.301 2.741 -31.166 1.00 45.06 118 ILE A C 1
ATOM 944 O O . ILE A 1 118 ? 32.494 2.175 -32.232 1.00 45.06 118 ILE A O 1
ATOM 948 N N . ALA A 1 119 ? 31.071 2.846 -30.655 1.00 42.69 119 ALA A N 1
ATOM 949 C CA . ALA A 1 119 ? 29.894 2.242 -31.281 1.00 42.69 119 ALA A CA 1
ATOM 950 C C . ALA A 1 119 ? 29.577 2.870 -32.647 1.00 42.69 119 ALA A C 1
ATOM 952 O O . ALA A 1 119 ? 29.247 2.141 -33.576 1.00 42.69 119 ALA A O 1
ATOM 953 N N . PHE A 1 120 ? 29.741 4.189 -32.813 1.00 41.97 120 PHE A N 1
ATOM 954 C CA . PHE A 1 120 ? 29.581 4.856 -34.109 1.00 41.97 120 PHE A CA 1
ATOM 955 C C . PHE A 1 120 ? 30.672 4.412 -35.097 1.00 41.97 120 PHE A C 1
ATOM 957 O O . PHE A 1 120 ? 30.369 4.128 -36.257 1.00 41.97 120 PHE A O 1
ATOM 964 N N . GLY A 1 121 ? 31.916 4.254 -34.626 1.00 36.50 121 GLY A N 1
ATOM 965 C CA . GLY A 1 121 ? 33.030 3.716 -35.413 1.00 36.50 121 GLY A CA 1
ATOM 966 C C . GLY A 1 121 ? 32.873 2.234 -35.781 1.00 36.50 121 GLY A C 1
ATOM 967 O O . GLY A 1 121 ? 33.159 1.846 -36.912 1.00 36.50 121 GLY A O 1
ATOM 968 N N . GLU A 1 122 ? 32.348 1.404 -34.877 1.00 39.94 122 GLU A N 1
ATOM 969 C CA . GLU A 1 122 ? 32.154 -0.032 -35.100 1.00 39.94 122 GLU A CA 1
ATOM 970 C C . GLU A 1 122 ? 30.911 -0.347 -35.945 1.00 39.94 122 GLU A C 1
ATOM 972 O O . GLU A 1 122 ? 30.943 -1.293 -36.734 1.00 39.94 122 GLU A O 1
ATOM 977 N N . THR A 1 123 ? 29.845 0.464 -35.872 1.00 42.38 123 THR A N 1
ATOM 978 C CA . THR A 1 123 ? 28.677 0.318 -36.766 1.00 42.38 123 THR A CA 1
ATOM 979 C C . THR A 1 123 ? 28.964 0.710 -38.214 1.00 42.38 123 THR A C 1
ATOM 981 O O . THR A 1 123 ? 28.229 0.294 -39.107 1.00 42.38 123 THR A O 1
ATOM 984 N N . CYS A 1 124 ? 30.039 1.461 -38.472 1.00 40.31 124 CYS A N 1
ATOM 985 C CA . CYS A 1 124 ? 30.433 1.834 -39.831 1.00 40.31 124 CYS A CA 1
ATOM 986 C C . CYS A 1 124 ? 31.364 0.808 -40.505 1.00 40.31 124 CYS A C 1
ATOM 988 O O . CYS A 1 124 ? 31.581 0.913 -41.710 1.00 40.31 124 CYS A O 1
ATOM 990 N N . LEU A 1 125 ? 31.908 -0.177 -39.772 1.00 39.59 125 LEU A N 1
ATOM 991 C CA . LEU A 1 125 ? 32.946 -1.083 -40.298 1.00 39.59 125 LEU A CA 1
ATOM 992 C C . LEU A 1 125 ? 32.689 -2.584 -40.104 1.00 39.59 125 LEU A C 1
ATOM 994 O O . LEU A 1 125 ? 33.470 -3.388 -40.614 1.00 39.59 125 LEU A O 1
ATOM 998 N N . LYS A 1 126 ? 31.607 -3.004 -39.437 1.00 36.59 126 LYS A N 1
ATOM 999 C CA . LYS A 1 126 ? 31.234 -4.428 -39.381 1.00 36.59 126 LYS A CA 1
ATOM 1000 C C . LYS A 1 126 ? 30.064 -4.704 -40.335 1.00 36.59 126 LYS A C 1
ATOM 1002 O O . LYS A 1 126 ? 28.990 -4.133 -40.149 1.00 36.59 126 LYS A O 1
ATOM 1007 N N . PRO A 1 127 ? 30.245 -5.544 -41.375 1.00 37.16 127 PRO A N 1
ATOM 1008 C CA . PRO A 1 127 ? 29.155 -5.908 -42.266 1.00 37.16 127 PRO A CA 1
ATOM 1009 C C . PRO A 1 127 ? 28.055 -6.594 -41.454 1.00 37.16 127 PRO A C 1
ATOM 1011 O O . PRO A 1 127 ? 28.319 -7.531 -40.705 1.00 37.16 127 PRO A O 1
ATOM 1014 N N . ASN A 1 128 ? 26.839 -6.068 -41.607 1.00 40.28 128 ASN A N 1
ATOM 1015 C CA . ASN A 1 128 ? 25.590 -6.557 -41.034 1.00 40.28 128 ASN A CA 1
ATOM 1016 C C . ASN A 1 128 ? 25.564 -8.080 -40.869 1.00 40.28 128 ASN A C 1
ATOM 1018 O O . ASN A 1 128 ? 25.559 -8.813 -41.861 1.00 40.28 128 ASN A O 1
ATOM 1022 N N . ASP A 1 129 ? 25.406 -8.530 -39.628 1.00 40.66 129 ASP A N 1
ATOM 1023 C CA . ASP A 1 129 ? 24.786 -9.817 -39.351 1.00 40.66 129 ASP A CA 1
ATOM 1024 C C . ASP A 1 129 ? 23.322 -9.723 -39.817 1.00 40.66 129 ASP A C 1
ATOM 1026 O O . ASP A 1 129 ? 22.439 -9.200 -39.137 1.00 40.66 129 ASP A O 1
ATOM 1030 N N . ARG A 1 130 ? 23.093 -10.100 -41.080 1.00 40.84 130 ARG A N 1
ATOM 1031 C CA . ARG A 1 130 ? 21.794 -10.102 -41.764 1.00 40.84 130 ARG A CA 1
ATOM 1032 C C . ARG A 1 130 ? 20.955 -11.308 -41.334 1.00 40.84 130 ARG A C 1
ATOM 1034 O O . ARG A 1 130 ? 20.451 -12.040 -42.182 1.00 40.84 130 ARG A O 1
ATOM 1041 N N . SER A 1 131 ? 20.738 -11.490 -40.036 1.00 42.56 131 SER A N 1
ATOM 1042 C CA . SER A 1 131 ? 19.543 -12.192 -39.572 1.00 42.56 131 SER A CA 1
ATOM 1043 C C . SER A 1 131 ? 18.532 -11.131 -39.138 1.00 42.56 131 SER A C 1
ATOM 1045 O O . SER A 1 131 ? 18.722 -10.402 -38.172 1.00 42.56 131 SER A O 1
ATOM 1047 N N . GLY A 1 132 ? 17.457 -10.969 -39.914 1.00 53.44 132 GLY A N 1
ATOM 1048 C CA . GLY A 1 132 ? 16.373 -10.009 -39.656 1.00 53.44 132 GLY A CA 1
ATOM 1049 C C . GLY A 1 132 ? 15.511 -10.358 -38.436 1.00 53.44 132 GLY A C 1
ATOM 1050 O O . GLY A 1 132 ? 14.307 -10.113 -38.447 1.00 53.44 132 GLY A O 1
ATOM 1051 N N . ILE A 1 133 ? 16.099 -10.971 -37.410 1.00 66.00 133 ILE A N 1
ATOM 1052 C CA . ILE A 1 133 ? 15.418 -11.463 -36.221 1.00 66.00 133 ILE A CA 1
ATOM 1053 C C . ILE A 1 133 ? 15.679 -10.450 -35.106 1.00 66.00 133 ILE A C 1
ATOM 1055 O O . ILE A 1 133 ? 16.803 -10.281 -34.640 1.00 66.00 133 ILE A O 1
ATOM 1059 N N . MET A 1 134 ? 14.632 -9.725 -34.704 1.00 82.25 134 MET A N 1
ATOM 1060 C CA . MET A 1 134 ? 14.713 -8.854 -33.531 1.00 82.25 134 MET A CA 1
ATOM 1061 C C . MET A 1 134 ? 15.016 -9.708 -32.303 1.00 82.25 134 MET A C 1
ATOM 1063 O O . MET A 1 134 ? 14.295 -10.672 -32.040 1.00 82.25 134 MET A O 1
ATOM 1067 N N . LYS A 1 135 ? 16.046 -9.324 -31.547 1.00 88.38 135 LYS A N 1
ATOM 1068 C CA . LYS A 1 135 ? 16.417 -10.019 -30.314 1.00 88.38 135 LYS A CA 1
ATOM 1069 C C . LYS A 1 135 ? 15.271 -9.983 -29.303 1.00 88.38 135 LYS A C 1
ATOM 1071 O O . LYS A 1 135 ? 14.544 -8.989 -29.193 1.00 88.38 135 LYS A O 1
ATOM 1076 N N . THR A 1 136 ? 15.134 -11.076 -28.568 1.00 92.81 136 THR A N 1
ATOM 1077 C CA . THR A 1 136 ? 14.264 -11.166 -27.391 1.00 92.81 136 THR A CA 1
ATOM 1078 C C . THR A 1 136 ? 14.821 -10.328 -26.241 1.00 92.81 136 THR A C 1
ATOM 1080 O O . THR A 1 136 ? 15.983 -9.914 -26.253 1.00 92.81 136 THR A O 1
ATOM 1083 N N . LEU A 1 137 ? 13.998 -10.066 -25.229 1.00 92.88 137 LEU A N 1
ATOM 1084 C CA . LEU A 1 137 ? 14.425 -9.399 -24.005 1.00 92.88 137 LEU A CA 1
ATOM 1085 C C . LEU A 1 137 ? 15.530 -10.188 -23.314 1.00 92.88 137 LEU A C 1
ATOM 1087 O O . LEU A 1 137 ? 16.543 -9.605 -22.936 1.00 92.88 137 LEU A O 1
ATOM 1091 N N . GLU A 1 138 ? 15.381 -11.506 -23.196 1.00 92.12 138 GLU A N 1
ATOM 1092 C CA . GLU A 1 138 ? 16.409 -12.330 -22.572 1.00 92.12 138 GLU A CA 1
ATOM 1093 C C . GLU A 1 138 ? 17.751 -12.212 -23.308 1.00 92.12 138 GLU A C 1
ATOM 1095 O O . GLU A 1 138 ? 18.773 -11.971 -22.670 1.00 92.12 138 GLU A O 1
ATOM 1100 N N . GLU A 1 139 ? 17.750 -12.284 -24.642 1.00 91.69 139 GLU A N 1
ATOM 1101 C CA . GLU A 1 139 ? 18.950 -12.091 -25.467 1.00 91.69 139 GLU A CA 1
ATOM 1102 C C . GLU A 1 139 ? 19.523 -10.676 -25.373 1.00 91.69 139 GLU A C 1
ATOM 1104 O O . GLU A 1 139 ? 20.742 -10.514 -25.378 1.00 91.69 139 GLU A O 1
ATOM 1109 N N . ALA A 1 140 ? 18.675 -9.652 -25.270 1.00 90.44 140 ALA A N 1
ATOM 1110 C CA . ALA A 1 140 ? 19.120 -8.273 -25.106 1.00 90.44 140 ALA A CA 1
ATOM 1111 C C . ALA A 1 140 ? 19.858 -8.069 -23.770 1.00 90.44 140 ALA A C 1
ATOM 1113 O O . ALA A 1 140 ? 20.834 -7.326 -23.719 1.00 90.44 140 ALA A O 1
ATOM 1114 N N . PHE A 1 141 ? 19.440 -8.767 -22.708 1.00 90.75 141 PHE A N 1
ATOM 1115 C CA . PHE A 1 141 ? 20.103 -8.753 -21.398 1.00 90.75 141 PHE A CA 1
ATOM 1116 C C . PHE A 1 141 ? 21.216 -9.810 -21.245 1.00 90.75 141 PHE A C 1
ATOM 1118 O O . PHE A 1 141 ? 21.833 -9.897 -20.176 1.00 90.75 141 PHE A O 1
ATOM 1125 N N . ARG A 1 142 ? 21.495 -10.625 -22.276 1.00 84.62 142 ARG A N 1
ATOM 1126 C CA . ARG A 1 142 ? 22.641 -11.548 -22.285 1.00 84.62 142 ARG A CA 1
ATOM 1127 C C . ARG A 1 142 ? 23.919 -10.765 -22.595 1.00 84.62 142 ARG A C 1
ATOM 1129 O O . ARG A 1 142 ? 24.251 -10.526 -23.751 1.00 84.62 142 ARG A O 1
ATOM 1136 N N . GLY A 1 143 ? 24.656 -10.407 -21.546 1.00 68.75 143 GLY A N 1
ATOM 1137 C CA . GLY A 1 143 ? 25.993 -9.816 -21.648 1.00 68.75 143 GLY A CA 1
ATOM 1138 C C . GLY A 1 143 ? 26.177 -8.563 -20.795 1.00 68.75 143 GLY A C 1
ATOM 1139 O O . GLY A 1 143 ? 25.285 -7.728 -20.700 1.00 68.75 143 GLY A O 1
ATOM 1140 N N . SER A 1 144 ? 27.370 -8.447 -20.202 1.00 58.81 144 SER A N 1
ATOM 1141 C CA . SER A 1 144 ? 27.837 -7.399 -19.276 1.00 58.81 144 SER A CA 1
ATOM 1142 C C . SER A 1 144 ? 26.966 -7.163 -18.028 1.00 58.81 144 SER A C 1
ATOM 1144 O O . SER A 1 144 ? 25.747 -7.032 -18.076 1.00 58.81 144 SER A O 1
ATOM 1146 N N . SER A 1 145 ? 27.614 -7.074 -16.869 1.00 65.50 145 SER A N 1
ATOM 1147 C CA . SER A 1 145 ? 26.989 -6.752 -15.577 1.00 65.50 145 SER A CA 1
ATOM 1148 C C . SER A 1 145 ? 26.696 -5.254 -15.398 1.00 65.50 145 SER A C 1
ATOM 1150 O O . SER A 1 145 ? 26.226 -4.840 -14.342 1.00 65.50 145 SER A O 1
ATOM 1152 N N . GLN A 1 146 ? 26.989 -4.429 -16.408 1.00 76.38 146 GLN A N 1
ATOM 1153 C CA . GLN A 1 146 ? 26.922 -2.971 -16.331 1.00 76.38 146 GLN A CA 1
ATOM 1154 C C . GLN A 1 146 ? 25.787 -2.392 -17.181 1.00 76.38 146 GLN A C 1
ATOM 1156 O O . GLN A 1 146 ? 25.254 -3.034 -18.084 1.00 76.38 146 GLN A O 1
ATOM 1161 N N . SER A 1 147 ? 25.421 -1.146 -16.874 1.00 83.44 147 SER A N 1
ATOM 1162 C CA . SER A 1 147 ? 24.467 -0.363 -17.659 1.00 83.44 147 SER A CA 1
ATOM 1163 C C . SER A 1 147 ? 25.051 -0.050 -19.037 1.00 83.44 147 SER A C 1
ATOM 1165 O O . SER A 1 147 ? 26.065 0.640 -19.119 1.00 83.44 147 SER A O 1
ATOM 1167 N N . THR A 1 148 ? 24.413 -0.509 -20.113 1.00 88.12 148 THR A N 1
ATOM 1168 C CA . THR A 1 148 ? 24.934 -0.364 -21.481 1.00 88.12 148 THR A CA 1
ATOM 1169 C C . THR A 1 148 ? 23.909 0.263 -22.432 1.00 88.12 148 THR A C 1
ATOM 1171 O O . THR A 1 148 ? 22.726 -0.093 -22.407 1.00 88.12 148 THR A O 1
ATOM 1174 N N . PRO A 1 149 ? 24.325 1.220 -23.285 1.00 89.38 149 PRO A N 1
ATOM 1175 C CA . PRO A 1 149 ? 23.503 1.677 -24.399 1.00 89.38 149 PRO A CA 1
ATOM 1176 C C . PRO A 1 149 ? 23.198 0.527 -25.363 1.00 89.38 149 PRO A C 1
ATOM 1178 O O . PRO A 1 149 ? 24.082 -0.241 -25.736 1.00 89.38 149 PRO A O 1
ATOM 1181 N N . TYR A 1 150 ? 21.949 0.439 -25.807 1.00 89.75 150 TYR A N 1
ATOM 1182 C CA . TYR A 1 150 ? 21.463 -0.601 -26.701 1.00 89.75 150 TYR A CA 1
ATOM 1183 C C . TYR A 1 150 ? 20.776 0.024 -27.919 1.00 89.75 150 TYR A C 1
ATOM 1185 O O . TYR A 1 150 ? 19.665 0.558 -27.849 1.00 89.75 150 TYR A O 1
ATOM 1193 N N . ALA A 1 151 ? 21.477 -0.024 -29.053 1.00 86.88 151 ALA A N 1
ATOM 1194 C CA . ALA A 1 151 ? 21.045 0.600 -30.305 1.00 86.88 151 ALA A CA 1
ATOM 1195 C C . ALA A 1 151 ? 20.082 -0.274 -31.129 1.00 86.88 151 ALA A C 1
ATOM 1197 O O . ALA A 1 151 ? 19.326 0.242 -31.950 1.00 86.88 151 ALA A O 1
ATOM 1198 N N . SER A 1 152 ? 20.098 -1.595 -30.922 1.00 89.50 152 SER A N 1
ATOM 1199 C CA . SER A 1 152 ? 19.265 -2.526 -31.692 1.00 89.50 152 SER A CA 1
ATOM 1200 C C . SER A 1 152 ? 17.782 -2.411 -31.320 1.00 89.50 152 SER A C 1
ATOM 1202 O O . SER A 1 152 ? 17.429 -2.023 -30.207 1.00 89.50 152 SER A O 1
ATOM 1204 N N . ALA A 1 153 ? 16.902 -2.760 -32.258 1.00 92.94 153 ALA A N 1
ATOM 1205 C CA . ALA A 1 153 ? 15.459 -2.754 -32.034 1.00 92.94 153 ALA A CA 1
ATOM 1206 C C . ALA A 1 153 ? 15.035 -3.877 -31.072 1.00 92.94 153 ALA A C 1
ATOM 1208 O O . ALA A 1 153 ? 15.452 -5.023 -31.243 1.00 92.94 153 ALA A O 1
ATOM 1209 N N . ILE A 1 154 ? 14.154 -3.563 -30.118 1.00 94.38 154 ILE A N 1
ATOM 1210 C CA . ILE A 1 154 ? 13.499 -4.545 -29.241 1.00 94.38 154 ILE A CA 1
ATOM 1211 C C . ILE A 1 154 ? 11.984 -4.415 -29.402 1.00 94.38 154 ILE A C 1
ATOM 1213 O O . ILE A 1 154 ? 11.429 -3.341 -29.174 1.00 94.38 154 ILE A O 1
ATOM 1217 N N . LYS A 1 155 ? 11.307 -5.506 -29.776 1.00 96.00 155 LYS A N 1
ATOM 1218 C CA . LYS A 1 155 ? 9.839 -5.559 -29.874 1.00 96.00 155 LYS A CA 1
ATOM 1219 C C . LYS A 1 155 ? 9.237 -6.142 -28.598 1.00 96.00 155 LYS A C 1
ATOM 1221 O O . LYS A 1 155 ? 9.449 -7.324 -28.309 1.00 96.00 155 LYS A O 1
ATOM 1226 N N . VAL A 1 156 ? 8.454 -5.332 -27.890 1.00 96.94 156 VAL A N 1
ATOM 1227 C CA . VAL A 1 156 ? 7.876 -5.642 -26.571 1.00 96.94 156 VAL A CA 1
ATOM 1228 C C . VAL A 1 156 ? 6.398 -5.281 -26.505 1.00 96.94 156 VAL A C 1
ATOM 1230 O O . VAL A 1 156 ? 5.935 -4.390 -27.217 1.00 96.94 156 VAL A O 1
ATOM 1233 N N . ASN A 1 157 ? 5.666 -5.955 -25.625 1.00 97.62 157 ASN A N 1
ATOM 1234 C CA . ASN A 1 157 ? 4.309 -5.596 -25.251 1.00 97.62 157 ASN A CA 1
ATOM 1235 C C . ASN A 1 157 ? 4.317 -4.717 -23.995 1.00 97.62 157 ASN A C 1
ATOM 1237 O O . ASN A 1 157 ? 5.042 -5.002 -23.039 1.00 97.62 157 ASN A O 1
ATOM 1241 N N . VAL A 1 158 ? 3.513 -3.657 -23.995 1.00 97.94 158 VAL A N 1
ATOM 1242 C CA . VAL A 1 158 ? 3.279 -2.808 -22.824 1.00 97.94 158 VAL A CA 1
ATOM 1243 C C . VAL A 1 158 ? 2.222 -3.489 -21.961 1.00 97.94 158 VAL A C 1
ATOM 1245 O O . VAL A 1 158 ? 1.066 -3.600 -22.355 1.00 97.94 158 VAL A O 1
ATOM 1248 N N . CYS A 1 159 ? 2.628 -3.970 -20.795 1.00 97.06 159 CYS A N 1
ATOM 1249 C CA . CYS A 1 159 ? 1.791 -4.770 -19.898 1.00 97.06 159 CYS A CA 1
ATOM 1250 C C . CYS A 1 159 ? 1.186 -3.951 -18.754 1.00 97.06 159 CYS A C 1
ATOM 1252 O O . CYS A 1 159 ? 0.222 -4.379 -18.139 1.00 97.06 159 CYS A O 1
ATOM 1254 N N . GLY A 1 160 ? 1.749 -2.779 -18.468 1.00 96.31 160 GLY A N 1
ATOM 1255 C CA . GLY A 1 160 ? 1.232 -1.856 -17.466 1.00 96.31 160 GLY A CA 1
ATOM 1256 C C . GLY A 1 160 ? 1.985 -0.535 -17.521 1.00 96.31 160 GLY A C 1
ATOM 1257 O O . GLY A 1 160 ? 3.147 -0.486 -17.940 1.00 96.31 160 GLY A O 1
ATOM 1258 N N . VAL A 1 161 ? 1.324 0.543 -17.115 1.00 96.81 161 VAL A N 1
ATOM 1259 C CA . VAL A 1 161 ? 1.905 1.888 -17.052 1.00 96.81 161 VAL A CA 1
ATOM 1260 C C . VAL A 1 161 ? 1.625 2.443 -15.664 1.00 96.81 161 VAL A C 1
ATOM 1262 O O . VAL A 1 161 ? 0.476 2.695 -15.315 1.00 96.81 161 VAL A O 1
ATOM 1265 N N . GLY A 1 162 ? 2.681 2.599 -14.871 1.00 93.31 162 GLY A N 1
ATOM 1266 C CA . GLY A 1 162 ? 2.596 3.122 -13.515 1.00 93.31 162 GLY A CA 1
ATOM 1267 C C . GLY A 1 162 ? 2.307 4.628 -13.471 1.00 93.31 162 GLY A C 1
ATOM 1268 O O . GLY A 1 162 ? 2.256 5.300 -14.507 1.00 93.31 162 GLY A O 1
ATOM 1269 N N . PRO A 1 163 ? 2.158 5.196 -12.265 1.00 90.94 163 PRO A N 1
ATOM 1270 C CA . PRO A 1 163 ? 1.931 6.626 -12.096 1.00 90.94 163 PRO A CA 1
ATOM 1271 C C . PRO A 1 163 ? 3.135 7.459 -12.561 1.00 90.94 163 PRO A C 1
ATOM 1273 O O . PRO A 1 163 ? 4.286 7.010 -12.554 1.00 90.94 163 PRO A O 1
ATOM 1276 N N . VAL A 1 164 ? 2.868 8.707 -12.951 1.00 91.44 164 VAL A N 1
ATOM 1277 C CA . VAL A 1 164 ? 3.911 9.700 -13.239 1.00 91.44 164 VAL A CA 1
ATOM 1278 C C . VAL A 1 164 ? 4.450 10.242 -11.919 1.00 91.44 164 VAL A C 1
ATOM 1280 O O . VAL A 1 164 ? 3.719 10.850 -11.143 1.00 91.44 164 VAL A O 1
ATOM 1283 N N . ILE A 1 165 ? 5.742 10.048 -11.676 1.00 88.25 165 ILE A N 1
ATOM 1284 C CA . ILE A 1 165 ? 6.431 10.499 -10.467 1.00 88.25 165 ILE A CA 1
ATOM 1285 C C . ILE A 1 165 ? 7.291 11.709 -10.816 1.00 88.25 165 ILE A C 1
ATOM 1287 O O . ILE A 1 165 ? 8.124 11.644 -11.722 1.00 88.25 165 ILE A O 1
ATOM 1291 N N . SER A 1 166 ? 7.120 12.801 -10.070 1.00 87.00 166 SER A N 1
ATOM 1292 C CA . SER A 1 166 ? 7.987 13.979 -10.162 1.00 87.00 166 SER A CA 1
ATOM 1293 C C . SER A 1 166 ? 9.153 13.864 -9.178 1.00 87.00 166 SER A C 1
ATOM 1295 O O . SER A 1 166 ? 8.963 13.478 -8.028 1.00 87.00 166 SER A O 1
ATOM 1297 N N . TYR A 1 167 ? 10.363 14.205 -9.613 1.00 82.00 167 TYR A N 1
ATOM 1298 C CA . TYR A 1 167 ? 11.575 14.175 -8.794 1.00 82.00 167 TYR A CA 1
ATOM 1299 C C . TYR A 1 167 ? 12.497 15.348 -9.147 1.00 82.00 167 TYR A C 1
ATOM 1301 O O . TYR A 1 167 ? 12.381 15.929 -10.224 1.00 82.00 167 TYR A O 1
ATOM 1309 N N . LYS A 1 168 ? 13.418 15.707 -8.250 1.00 80.12 168 LYS A N 1
ATOM 1310 C CA . LYS A 1 168 ? 14.504 16.653 -8.550 1.00 80.12 168 LYS A CA 1
ATOM 1311 C C . LYS A 1 168 ? 15.746 15.874 -8.979 1.00 80.12 168 LYS A C 1
ATOM 1313 O O . LYS A 1 168 ? 16.103 14.894 -8.325 1.00 80.12 168 LYS A O 1
ATOM 1318 N N . ASN A 1 169 ? 16.384 16.268 -10.079 1.00 81.62 169 ASN A N 1
ATOM 1319 C CA . ASN A 1 169 ? 17.680 15.700 -10.463 1.00 81.62 169 ASN A CA 1
ATOM 1320 C C . ASN A 1 169 ? 18.822 16.300 -9.615 1.00 81.62 169 ASN A C 1
ATOM 1322 O O . ASN A 1 169 ? 18.596 17.199 -8.809 1.00 81.62 169 ASN A O 1
ATOM 1326 N N . ALA A 1 170 ? 20.054 15.819 -9.808 1.00 77.06 170 ALA A N 1
ATOM 1327 C CA . ALA A 1 170 ? 21.230 16.338 -9.099 1.00 77.06 170 ALA A CA 1
ATOM 1328 C C . ALA A 1 170 ? 21.486 17.841 -9.347 1.00 77.06 170 ALA A C 1
ATOM 1330 O O . ALA A 1 170 ? 22.094 18.499 -8.515 1.00 77.06 170 ALA A O 1
ATOM 1331 N N . GLY A 1 171 ? 20.991 18.388 -10.463 1.00 78.38 171 GLY A N 1
ATOM 1332 C CA . GLY A 1 171 ? 21.034 19.821 -10.770 1.00 78.38 171 GLY A CA 1
ATOM 1333 C C . GLY A 1 171 ? 19.863 20.627 -10.193 1.00 78.38 171 GLY A C 1
ATOM 1334 O O . GLY A 1 171 ? 19.716 21.796 -10.531 1.00 78.38 171 GLY A O 1
ATOM 1335 N N . GLY A 1 172 ? 18.994 20.018 -9.379 1.00 78.81 172 GLY A N 1
ATOM 1336 C CA . GLY A 1 172 ? 17.826 20.668 -8.777 1.00 78.81 172 GLY A CA 1
ATOM 1337 C C . GLY A 1 172 ? 16.622 20.849 -9.712 1.00 78.81 172 GLY A C 1
ATOM 1338 O O . GLY A 1 172 ? 15.568 21.313 -9.274 1.00 78.81 172 GLY A O 1
ATOM 1339 N N . GLU A 1 173 ? 16.720 20.450 -10.983 1.00 85.69 173 GLU A N 1
ATOM 1340 C CA . GLU A 1 173 ? 15.624 20.553 -11.947 1.00 85.69 173 GLU A CA 1
ATOM 1341 C C . GLU A 1 173 ? 14.525 19.536 -11.631 1.00 85.69 173 GLU A C 1
ATOM 1343 O O . GLU A 1 173 ? 14.787 18.341 -11.448 1.00 85.69 173 GLU A O 1
ATOM 1348 N N . LYS A 1 174 ? 13.267 19.990 -11.650 1.00 85.62 174 LYS A N 1
ATOM 1349 C CA . LYS A 1 174 ? 12.105 19.101 -11.566 1.00 85.62 174 LYS A CA 1
ATOM 1350 C C . LYS A 1 174 ? 11.964 18.313 -12.869 1.00 85.62 174 LYS A C 1
ATOM 1352 O O . LYS A 1 174 ? 11.795 18.890 -13.940 1.00 85.62 174 LYS A O 1
ATOM 1357 N N . ARG A 1 175 ? 11.993 16.988 -12.768 1.00 89.31 175 ARG A N 1
ATOM 1358 C CA . ARG A 1 175 ? 11.770 16.041 -13.863 1.00 89.31 175 ARG A CA 1
ATOM 1359 C C . ARG A 1 175 ? 10.666 15.062 -13.505 1.00 89.31 175 ARG A C 1
ATOM 1361 O O . ARG A 1 175 ? 10.287 14.929 -12.345 1.00 89.31 175 ARG A O 1
ATOM 1368 N N . GLN A 1 176 ? 10.150 14.383 -14.520 1.00 91.56 176 GLN A N 1
ATOM 1369 C CA . GLN A 1 176 ? 9.135 13.352 -14.367 1.00 91.56 176 GLN A CA 1
ATOM 1370 C C . GLN A 1 176 ? 9.664 12.017 -14.871 1.00 91.56 176 GLN A C 1
ATOM 1372 O O . GLN A 1 176 ? 10.494 11.960 -15.778 1.00 91.56 176 GLN A O 1
ATOM 1377 N N . SER A 1 177 ? 9.185 10.938 -14.268 1.00 94.19 177 SER A N 1
ATOM 1378 C CA . SER A 1 177 ? 9.438 9.590 -14.751 1.00 94.19 177 SER A CA 1
ATOM 1379 C C . SER A 1 177 ? 8.245 8.686 -14.498 1.00 94.19 177 SER A C 1
ATOM 1381 O O . SER A 1 177 ? 7.504 8.886 -13.538 1.00 94.19 177 SER A O 1
ATOM 1383 N N . THR A 1 178 ? 8.095 7.671 -15.337 1.00 95.19 178 THR A N 1
ATOM 1384 C CA . THR A 1 178 ? 7.043 6.664 -15.213 1.00 95.19 178 THR A CA 1
ATOM 1385 C C . THR A 1 178 ? 7.646 5.279 -15.344 1.00 95.19 178 THR A C 1
ATOM 1387 O O . THR A 1 178 ? 8.485 5.036 -16.216 1.00 95.19 178 THR A O 1
ATOM 1390 N N . VAL A 1 179 ? 7.219 4.361 -14.479 1.00 95.50 179 VAL A N 1
ATOM 1391 C CA . VAL A 1 179 ? 7.578 2.946 -14.592 1.00 95.50 179 VAL A CA 1
ATOM 1392 C C . VAL A 1 179 ? 6.620 2.269 -15.564 1.00 95.50 179 VAL A C 1
ATOM 1394 O O . VAL A 1 179 ? 5.414 2.477 -15.499 1.00 95.50 179 VAL A O 1
ATOM 1397 N N . ILE A 1 180 ? 7.154 1.467 -16.476 1.00 97.50 180 ILE A N 1
ATOM 1398 C CA . ILE A 1 180 ? 6.384 0.733 -17.481 1.00 97.50 180 ILE A CA 1
ATOM 1399 C C . ILE A 1 180 ? 6.722 -0.745 -17.356 1.00 97.50 180 ILE A C 1
ATOM 1401 O O . ILE A 1 180 ? 7.879 -1.111 -17.192 1.00 97.50 180 ILE A O 1
ATOM 1405 N N . GLY A 1 181 ? 5.722 -1.602 -1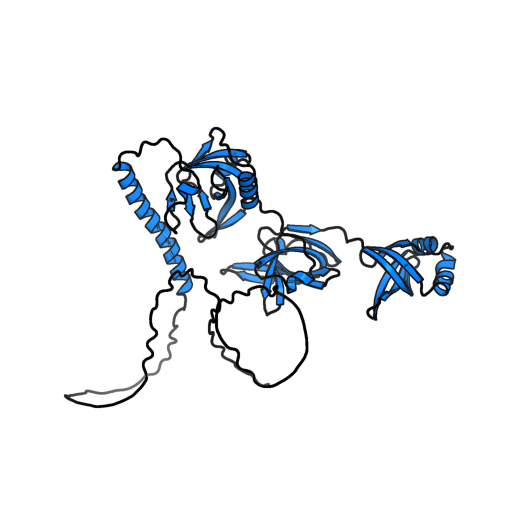7.442 1.00 97.56 181 GLY A N 1
ATOM 1406 C CA . GLY A 1 181 ? 5.895 -3.042 -17.499 1.00 97.56 181 GLY A CA 1
ATOM 1407 C C . GLY A 1 181 ? 6.055 -3.467 -18.942 1.00 97.56 181 GLY A C 1
ATOM 1408 O O . GLY A 1 181 ? 5.108 -3.334 -19.714 1.00 97.56 181 GLY A O 1
ATOM 1409 N N . PHE A 1 182 ? 7.221 -3.977 -19.324 1.00 97.62 182 PHE A N 1
ATOM 1410 C CA . PHE A 1 182 ? 7.407 -4.568 -20.644 1.00 97.62 182 PHE A CA 1
ATOM 1411 C C . PHE A 1 182 ? 7.464 -6.077 -20.539 1.00 97.62 182 PHE A C 1
ATOM 1413 O O . PHE A 1 182 ? 8.035 -6.609 -19.591 1.00 97.62 182 PHE A O 1
ATOM 1420 N N . ALA A 1 183 ? 6.942 -6.767 -21.542 1.00 97.44 183 ALA A N 1
ATOM 1421 C CA . ALA A 1 183 ? 7.168 -8.193 -21.678 1.00 97.44 183 ALA A CA 1
ATOM 1422 C C . ALA A 1 183 ? 7.322 -8.603 -23.135 1.00 97.44 183 ALA A C 1
ATOM 1424 O O . ALA A 1 183 ? 6.829 -7.953 -24.060 1.00 97.44 183 ALA A O 1
ATOM 1425 N N . ASP A 1 184 ? 8.007 -9.715 -23.329 1.00 95.75 184 ASP A N 1
ATOM 1426 C CA . ASP A 1 184 ? 7.972 -10.480 -24.558 1.00 95.75 184 ASP A CA 1
ATOM 1427 C C . ASP A 1 184 ? 7.732 -11.961 -24.241 1.00 95.75 184 ASP A C 1
ATOM 1429 O O . ASP A 1 184 ? 7.349 -12.307 -23.129 1.00 95.75 184 ASP A O 1
ATOM 1433 N N . ASN A 1 185 ? 7.923 -12.851 -25.211 1.00 95.31 185 ASN A N 1
ATOM 1434 C CA . ASN A 1 185 ? 7.731 -14.287 -25.018 1.00 95.31 185 ASN A CA 1
ATOM 1435 C C . ASN A 1 185 ? 8.764 -14.942 -24.080 1.00 95.31 185 ASN A C 1
ATOM 1437 O O . ASN A 1 185 ? 8.586 -16.105 -23.731 1.00 95.31 185 ASN A O 1
ATOM 1441 N N . THR A 1 186 ? 9.827 -14.233 -23.693 1.00 94.88 186 THR A N 1
ATOM 1442 C CA . THR A 1 186 ? 10.919 -14.759 -22.861 1.00 94.88 186 THR A CA 1
ATOM 1443 C C . THR A 1 186 ? 10.856 -14.252 -21.426 1.00 94.88 186 THR A C 1
ATOM 1445 O O . THR A 1 186 ? 11.039 -15.028 -20.490 1.00 94.88 186 THR A O 1
ATOM 1448 N N . MET A 1 187 ? 10.573 -12.963 -21.215 1.00 95.25 187 MET A N 1
ATOM 1449 C CA . MET A 1 187 ? 10.540 -12.388 -19.871 1.00 95.25 187 MET A CA 1
ATOM 1450 C C . MET A 1 187 ? 9.696 -11.115 -19.773 1.00 95.25 187 MET A C 1
ATOM 1452 O O . MET A 1 187 ? 9.374 -10.474 -20.771 1.00 95.25 187 MET A O 1
ATOM 1456 N N . ALA A 1 188 ? 9.392 -10.729 -18.532 1.00 96.81 188 ALA A N 1
ATOM 1457 C CA . ALA A 1 188 ? 8.870 -9.416 -18.175 1.00 96.81 188 ALA A CA 1
ATOM 1458 C C . ALA A 1 188 ? 9.967 -8.588 -17.492 1.00 96.81 188 ALA A C 1
ATOM 1460 O O . ALA A 1 188 ? 10.750 -9.123 -16.700 1.00 96.81 188 ALA A O 1
ATOM 1461 N N . VAL A 1 189 ? 10.035 -7.294 -17.797 1.00 96.12 189 VAL A N 1
ATOM 1462 C CA . VAL A 1 189 ? 11.098 -6.393 -17.351 1.00 96.12 189 VAL A CA 1
ATOM 1463 C C . VAL A 1 189 ? 10.565 -5.000 -17.027 1.00 96.12 189 VAL A C 1
ATOM 1465 O O . VAL A 1 189 ? 9.609 -4.510 -17.633 1.00 96.12 189 VAL A O 1
ATOM 1468 N N . LYS A 1 190 ? 11.230 -4.340 -16.078 1.00 96.50 190 LYS A N 1
ATOM 1469 C CA . LYS A 1 190 ? 10.948 -2.960 -15.699 1.00 96.50 190 LYS A CA 1
ATOM 1470 C C . LYS A 1 190 ? 11.438 -1.991 -16.770 1.00 96.50 190 LYS A C 1
ATOM 1472 O O . LYS A 1 190 ? 12.612 -1.968 -17.114 1.00 96.50 190 LYS A O 1
ATOM 1477 N N . GLY A 1 191 ? 10.556 -1.133 -17.243 1.00 96.50 191 GLY A N 1
ATOM 1478 C CA . GLY A 1 191 ? 10.848 0.053 -18.029 1.00 96.50 191 GLY A CA 1
ATOM 1479 C C . GLY A 1 191 ? 10.835 1.306 -17.158 1.00 96.50 191 GLY A C 1
ATOM 1480 O O . GLY A 1 191 ? 9.986 1.435 -16.283 1.00 96.50 191 GLY A O 1
ATOM 1481 N N . VAL A 1 192 ? 11.740 2.249 -17.400 1.00 96.06 192 VAL A N 1
ATOM 1482 C CA . VAL A 1 192 ? 11.694 3.595 -16.812 1.00 96.06 192 VAL A CA 1
ATOM 1483 C C . VAL A 1 192 ? 11.702 4.607 -17.945 1.00 96.06 192 VAL A C 1
ATOM 1485 O O . VAL A 1 192 ? 12.678 4.711 -18.688 1.00 96.06 192 VAL A O 1
ATOM 1488 N N . LEU A 1 193 ? 10.604 5.341 -18.088 1.00 96.44 193 LEU A N 1
ATOM 1489 C CA . LEU A 1 193 ? 10.447 6.396 -19.076 1.00 96.44 193 LEU A CA 1
ATOM 1490 C C . LEU A 1 193 ? 10.700 7.753 -18.421 1.00 96.44 193 LEU A C 1
ATOM 1492 O O . LEU A 1 193 ? 9.910 8.175 -17.584 1.00 96.44 193 LEU A O 1
ATOM 1496 N N . TYR A 1 194 ? 11.769 8.440 -18.822 1.00 94.44 194 TYR A N 1
ATOM 1497 C CA . TYR A 1 194 ? 12.061 9.815 -18.389 1.00 94.44 194 TYR A CA 1
ATOM 1498 C C . TYR A 1 194 ? 11.490 10.884 -19.330 1.00 94.44 194 TYR A C 1
ATOM 1500 O O . TYR A 1 194 ? 11.443 12.058 -18.976 1.00 94.44 194 TYR A O 1
ATOM 1508 N N . ASP A 1 195 ? 11.088 10.499 -20.543 1.00 91.12 195 ASP A N 1
ATOM 1509 C CA . ASP A 1 195 ? 10.513 11.418 -21.524 1.00 91.12 195 ASP A CA 1
ATOM 1510 C C . ASP A 1 195 ? 8.982 11.327 -21.527 1.00 91.12 195 ASP A C 1
ATOM 1512 O O . ASP A 1 195 ? 8.392 10.457 -22.177 1.00 91.12 195 ASP A O 1
ATOM 1516 N N . SER A 1 196 ? 8.339 12.245 -20.803 1.00 89.25 196 SER A N 1
ATOM 1517 C CA . SER A 1 196 ? 6.880 12.319 -20.689 1.00 89.25 196 SER A CA 1
ATOM 1518 C C . SER A 1 196 ? 6.187 12.567 -22.031 1.00 89.25 196 SER A C 1
ATOM 1520 O O . SER A 1 196 ? 5.059 12.108 -22.221 1.00 89.25 196 SER A O 1
ATOM 1522 N N . ALA A 1 197 ? 6.862 13.182 -23.012 1.00 91.69 197 ALA A N 1
ATOM 1523 C CA . ALA A 1 197 ? 6.293 13.392 -24.340 1.00 91.69 197 ALA A CA 1
ATOM 1524 C C . ALA A 1 197 ? 6.013 12.067 -25.061 1.00 91.69 197 ALA A C 1
ATOM 1526 O O . ALA A 1 197 ? 5.155 12.025 -25.937 1.00 91.69 197 ALA A O 1
ATOM 1527 N N . LYS A 1 198 ? 6.680 10.968 -24.682 1.00 93.88 198 LYS A N 1
ATOM 1528 C CA . LYS A 1 198 ? 6.478 9.635 -25.274 1.00 93.88 198 LYS A CA 1
ATOM 1529 C C . LYS A 1 198 ? 5.453 8.779 -24.529 1.00 93.88 198 LYS A C 1
ATOM 1531 O O . LYS A 1 198 ? 5.123 7.697 -25.009 1.00 93.88 198 LYS A O 1
ATOM 1536 N N . LEU A 1 199 ? 4.912 9.250 -23.403 1.00 93.44 199 LEU A N 1
ATOM 1537 C CA . LEU A 1 199 ? 3.971 8.479 -22.584 1.00 93.44 199 LEU A CA 1
ATOM 1538 C C . LEU A 1 199 ? 2.696 8.111 -23.356 1.00 93.44 199 LEU A C 1
ATOM 1540 O O . LEU A 1 199 ? 2.220 6.988 -23.261 1.00 93.44 199 LEU A O 1
ATOM 1544 N N . HIS A 1 200 ? 2.197 9.007 -24.213 1.00 93.25 200 HIS A N 1
ATOM 1545 C CA . HIS A 1 200 ? 1.007 8.758 -25.039 1.00 93.25 200 HIS A CA 1
ATOM 1546 C C . HIS A 1 200 ? 1.165 7.598 -26.048 1.00 93.25 200 HIS A C 1
ATOM 1548 O O . HIS A 1 200 ? 0.168 7.117 -26.597 1.00 93.25 200 HIS A O 1
ATOM 1554 N N . LEU A 1 201 ? 2.403 7.158 -26.315 1.00 93.50 201 LEU A N 1
ATOM 1555 C CA . LEU A 1 201 ? 2.718 6.012 -27.176 1.00 93.50 201 LEU A CA 1
ATOM 1556 C C . LEU A 1 201 ? 2.707 4.678 -26.415 1.00 93.50 201 LEU A C 1
ATOM 1558 O O . LEU A 1 201 ? 2.723 3.626 -27.057 1.00 93.50 201 LEU A O 1
ATOM 1562 N N . MET A 1 202 ? 2.679 4.728 -25.082 1.00 93.12 202 MET A N 1
ATOM 1563 C CA . MET A 1 202 ? 2.747 3.587 -24.177 1.00 93.12 202 MET A CA 1
ATOM 1564 C C . MET A 1 202 ? 1.365 3.346 -23.577 1.00 93.12 202 MET A C 1
ATOM 1566 O O . MET A 1 202 ? 0.979 3.984 -22.603 1.00 93.12 202 MET A O 1
ATOM 1570 N N . LYS A 1 203 ? 0.601 2.443 -24.190 1.00 93.50 203 LYS A N 1
ATOM 1571 C CA . LYS A 1 203 ? -0.722 2.035 -23.706 1.00 93.50 203 LYS A CA 1
ATOM 1572 C C . LYS A 1 203 ? -0.705 0.558 -23.378 1.00 93.50 203 LYS A C 1
ATOM 1574 O O . LYS A 1 203 ? -0.129 -0.219 -24.134 1.00 93.50 203 LYS A O 1
ATOM 1579 N N . GLU A 1 204 ? -1.340 0.186 -22.277 1.00 95.12 204 GLU A N 1
ATOM 1580 C CA . GLU A 1 204 ? -1.483 -1.213 -21.887 1.00 95.12 204 GLU A CA 1
ATOM 1581 C C . GLU A 1 204 ? -2.120 -2.042 -23.014 1.00 95.12 204 GLU A C 1
ATOM 1583 O O . GLU A 1 204 ? -3.025 -1.584 -23.713 1.00 95.12 204 GLU A O 1
ATOM 1588 N N . GLY A 1 205 ? -1.569 -3.233 -23.249 1.00 93.81 205 GLY A N 1
ATOM 1589 C CA . GLY A 1 205 ? -1.935 -4.123 -24.351 1.00 93.81 205 GLY A CA 1
ATOM 1590 C C . GLY A 1 205 ? -1.323 -3.757 -25.709 1.00 93.81 205 GLY A C 1
ATOM 1591 O O . GLY A 1 205 ? -1.460 -4.523 -26.662 1.00 93.81 205 GLY A O 1
ATOM 1592 N N . GLN A 1 206 ? -0.638 -2.614 -25.834 1.00 95.00 206 GLN A N 1
ATOM 1593 C CA . GLN A 1 206 ? -0.021 -2.199 -27.092 1.00 95.00 206 GLN A CA 1
ATOM 1594 C C . GLN A 1 206 ? 1.384 -2.785 -27.248 1.00 95.00 206 GLN A C 1
ATOM 1596 O O . GLN A 1 206 ? 2.227 -2.705 -26.356 1.00 95.00 206 GLN A O 1
ATOM 1601 N N . THR A 1 207 ? 1.689 -3.273 -28.447 1.00 96.81 207 THR A N 1
ATOM 1602 C CA . THR A 1 207 ? 3.049 -3.668 -28.814 1.00 96.81 207 THR A CA 1
ATOM 1603 C C . THR A 1 207 ? 3.817 -2.494 -29.425 1.00 96.81 207 THR A C 1
ATOM 1605 O O . THR A 1 207 ? 3.314 -1.772 -30.292 1.00 96.81 207 THR A O 1
ATOM 1608 N N . VAL A 1 208 ? 5.059 -2.302 -28.982 1.00 97.00 208 VAL A N 1
ATOM 1609 C CA . VAL A 1 208 ? 5.952 -1.227 -29.432 1.00 97.00 208 VAL A CA 1
ATOM 1610 C C . VAL A 1 208 ? 7.334 -1.766 -29.793 1.00 97.00 208 VAL A C 1
ATOM 1612 O O . VAL A 1 208 ? 7.759 -2.821 -29.321 1.00 97.00 208 VAL A O 1
ATOM 1615 N N . ILE A 1 209 ? 8.043 -1.023 -30.641 1.00 96.62 209 ILE A N 1
ATOM 1616 C CA . ILE A 1 209 ? 9.477 -1.200 -30.871 1.00 96.62 209 ILE A CA 1
ATOM 1617 C C . ILE A 1 209 ? 10.221 -0.098 -30.130 1.00 96.62 209 ILE A C 1
ATOM 1619 O O . ILE A 1 209 ? 9.928 1.087 -30.306 1.00 96.62 209 ILE A O 1
ATOM 1623 N N . LEU A 1 210 ? 11.204 -0.506 -29.335 1.00 96.44 210 LEU A N 1
ATOM 1624 C CA . LEU A 1 210 ? 12.124 0.370 -28.630 1.00 96.44 210 LEU A CA 1
ATOM 1625 C C . LEU A 1 210 ? 13.475 0.386 -29.350 1.00 96.44 210 LEU A C 1
ATOM 1627 O O . LEU A 1 210 ? 13.989 -0.660 -29.743 1.00 96.44 210 LEU A O 1
ATOM 1631 N N . LEU A 1 211 ? 14.042 1.578 -29.517 1.00 94.88 211 LEU A N 1
ATOM 1632 C CA . LEU A 1 211 ? 15.340 1.828 -30.148 1.00 94.88 211 LEU A CA 1
ATOM 1633 C C . LEU A 1 211 ? 16.132 2.824 -29.302 1.00 94.88 211 LEU A C 1
ATOM 1635 O O . LEU A 1 211 ? 15.544 3.743 -28.724 1.00 94.88 211 LEU A O 1
ATOM 1639 N N . ASN A 1 212 ? 17.460 2.695 -29.293 1.00 94.50 212 ASN A N 1
ATOM 1640 C CA . ASN A 1 212 ? 18.367 3.568 -28.538 1.00 94.50 212 ASN A CA 1
ATOM 1641 C C . ASN A 1 212 ? 17.978 3.660 -27.052 1.00 94.50 212 ASN A C 1
ATOM 1643 O O . ASN A 1 212 ? 17.801 4.750 -26.497 1.00 94.50 212 ASN A O 1
ATOM 1647 N N . VAL A 1 213 ? 17.769 2.503 -26.429 1.00 95.12 213 VAL A N 1
ATOM 1648 C CA . VAL A 1 213 ? 17.467 2.388 -24.996 1.00 95.12 213 VAL A CA 1
ATOM 1649 C C . VAL A 1 213 ? 18.740 2.119 -24.209 1.00 95.12 213 VAL A C 1
ATOM 1651 O O . VAL A 1 213 ? 19.772 1.791 -24.784 1.00 95.12 213 VAL A O 1
ATOM 1654 N N . ILE A 1 214 ? 18.682 2.261 -22.891 1.00 94.12 214 ILE A N 1
ATOM 1655 C CA . ILE A 1 214 ? 19.770 1.857 -21.999 1.00 94.12 214 ILE A CA 1
ATOM 1656 C C . ILE A 1 214 ? 19.298 0.623 -21.239 1.00 94.12 214 ILE A C 1
ATOM 1658 O O . ILE A 1 214 ? 18.237 0.651 -20.617 1.00 94.12 214 ILE A O 1
ATOM 1662 N N . LEU A 1 215 ? 20.072 -0.456 -21.289 1.00 94.06 215 LEU A N 1
ATOM 1663 C CA . LEU A 1 215 ? 19.800 -1.666 -20.523 1.00 94.06 215 LEU A CA 1
ATOM 1664 C C . LEU A 1 215 ? 20.615 -1.622 -19.236 1.00 94.06 215 LEU A C 1
ATOM 1666 O O . LEU A 1 215 ? 21.838 -1.525 -19.275 1.00 94.06 215 LEU A O 1
ATOM 1670 N N . LYS A 1 216 ? 19.942 -1.694 -18.090 1.00 92.50 216 LYS A N 1
ATOM 1671 C CA . LYS A 1 216 ? 20.574 -1.857 -16.780 1.00 92.50 216 LYS A CA 1
ATOM 1672 C C . LYS A 1 216 ? 20.442 -3.308 -16.351 1.00 92.50 216 LYS A C 1
ATOM 1674 O O . LYS A 1 216 ? 19.331 -3.827 -16.297 1.00 92.50 216 LYS A O 1
ATOM 1679 N N . ASN A 1 217 ? 21.568 -3.950 -16.058 1.00 86.88 217 ASN A N 1
ATOM 1680 C CA . ASN A 1 217 ? 21.626 -5.346 -15.615 1.00 86.88 217 ASN A CA 1
ATOM 1681 C C . ASN A 1 217 ? 21.819 -5.457 -14.087 1.00 86.88 217 ASN A C 1
ATOM 1683 O O . ASN A 1 217 ? 22.487 -6.364 -13.601 1.00 86.88 217 ASN A O 1
ATOM 1687 N N . ASP A 1 218 ? 21.276 -4.490 -13.340 1.00 78.38 218 ASP A N 1
ATOM 1688 C CA . ASP A 1 218 ? 21.289 -4.443 -11.877 1.00 78.38 218 ASP A CA 1
ATOM 1689 C C . ASP A 1 218 ? 20.243 -5.394 -11.264 1.00 78.38 218 ASP A C 1
ATOM 1691 O O . ASP A 1 218 ? 19.630 -6.210 -11.961 1.00 78.38 218 ASP A O 1
ATOM 1695 N N . VAL A 1 219 ? 20.044 -5.309 -9.941 1.00 69.00 219 VAL A N 1
ATOM 1696 C CA . VAL A 1 219 ? 19.057 -6.110 -9.202 1.00 69.00 219 VAL A CA 1
ATOM 1697 C C . VAL A 1 219 ? 17.649 -5.789 -9.720 1.00 69.00 219 VAL A C 1
ATOM 1699 O O . VAL A 1 219 ? 16.987 -4.864 -9.256 1.00 69.00 219 VAL A O 1
ATOM 1702 N N . GLY A 1 220 ? 17.206 -6.551 -10.719 1.00 79.25 220 GLY A N 1
ATOM 1703 C CA . GLY A 1 220 ? 15.870 -6.462 -11.304 1.00 79.25 220 GLY A CA 1
ATOM 1704 C C . GLY A 1 220 ? 15.812 -6.384 -12.828 1.00 79.25 220 GLY A C 1
ATOM 1705 O O . GLY A 1 220 ? 14.738 -6.663 -13.350 1.00 79.25 220 GLY A O 1
ATOM 1706 N N . LYS A 1 221 ? 16.926 -6.085 -13.525 1.00 91.19 221 LYS A N 1
ATOM 1707 C CA . LYS A 1 221 ? 16.990 -5.759 -14.969 1.00 91.19 221 LYS A CA 1
ATOM 1708 C C . LYS A 1 221 ? 16.025 -4.632 -15.369 1.00 91.19 221 LYS A C 1
ATOM 1710 O O . LYS A 1 221 ? 14.823 -4.686 -15.119 1.00 91.19 221 LYS A O 1
ATOM 1715 N N . SER A 1 222 ? 16.509 -3.595 -16.047 1.00 94.75 222 SER A N 1
ATOM 1716 C CA . SER A 1 222 ? 15.614 -2.530 -16.509 1.00 94.75 222 SER A CA 1
ATOM 1717 C C . SER A 1 222 ? 15.976 -1.919 -17.854 1.00 94.75 222 SER A C 1
ATOM 1719 O O . SER A 1 222 ? 17.135 -1.873 -18.256 1.00 94.75 222 SER A O 1
ATOM 1721 N N . ILE A 1 223 ? 14.946 -1.452 -18.557 1.00 95.81 223 ILE A N 1
ATOM 1722 C CA . ILE A 1 223 ? 15.042 -0.685 -19.796 1.00 95.81 223 ILE A CA 1
ATOM 1723 C C . ILE A 1 223 ? 14.803 0.778 -19.453 1.00 95.81 223 ILE A C 1
ATOM 1725 O O . ILE A 1 223 ? 13.707 1.166 -19.056 1.00 95.81 223 ILE A O 1
ATOM 1729 N N . VAL A 1 224 ? 15.811 1.612 -19.637 1.00 95.75 224 VAL A N 1
ATOM 1730 C CA . VAL A 1 224 ? 15.706 3.052 -19.428 1.00 95.75 224 VAL A CA 1
ATOM 1731 C C . VAL A 1 224 ? 15.530 3.751 -20.772 1.00 95.75 224 VAL A C 1
ATOM 1733 O O . VAL A 1 224 ? 16.323 3.569 -21.698 1.00 95.75 224 VAL A O 1
ATOM 1736 N N . MET A 1 225 ? 14.482 4.567 -20.867 1.00 95.94 225 MET A N 1
ATOM 1737 C CA . MET A 1 225 ? 14.145 5.360 -22.044 1.00 95.94 225 MET A CA 1
ATOM 1738 C C . MET A 1 225 ? 14.295 6.846 -21.736 1.00 95.94 225 MET A C 1
ATOM 1740 O O . MET A 1 225 ? 13.661 7.380 -20.823 1.00 95.94 225 MET A O 1
ATOM 1744 N N . THR A 1 226 ? 15.122 7.518 -22.529 1.00 93.62 226 THR A N 1
ATOM 1745 C CA . THR A 1 226 ? 15.401 8.954 -22.416 1.00 93.62 226 THR A CA 1
ATOM 1746 C C . THR A 1 226 ? 14.832 9.709 -23.621 1.00 93.62 226 THR A C 1
ATOM 1748 O O . THR A 1 226 ? 14.143 9.147 -24.482 1.00 93.62 226 THR A O 1
ATOM 1751 N N . ASN A 1 227 ? 15.145 11.000 -23.730 1.00 91.44 227 ASN A N 1
ATOM 1752 C CA . ASN A 1 227 ? 14.812 11.797 -24.910 1.00 91.44 227 ASN A CA 1
ATOM 1753 C C . ASN A 1 227 ? 15.406 11.220 -26.215 1.00 91.44 227 ASN A C 1
ATOM 1755 O O . ASN A 1 227 ? 14.778 11.341 -27.267 1.00 91.44 227 ASN A O 1
ATOM 1759 N N . ARG A 1 228 ? 16.557 10.531 -26.153 1.00 92.62 228 ARG A N 1
ATOM 1760 C CA . ARG A 1 228 ? 17.220 9.904 -27.315 1.00 92.62 228 ARG A CA 1
ATOM 1761 C C . ARG A 1 228 ? 16.591 8.580 -27.752 1.00 92.62 228 ARG A C 1
ATOM 1763 O O . ARG A 1 228 ? 16.774 8.171 -28.901 1.00 92.62 228 ARG A O 1
ATOM 1770 N N . SER A 1 229 ? 15.861 7.916 -26.859 1.00 95.81 229 SER A N 1
ATOM 1771 C CA . SER A 1 229 ? 15.182 6.660 -27.172 1.00 95.81 229 SER A CA 1
ATOM 1772 C C . SER A 1 229 ? 14.027 6.907 -28.135 1.00 95.81 229 SER A C 1
ATOM 1774 O O . SER A 1 229 ? 13.303 7.894 -28.002 1.00 95.81 229 SER A O 1
ATOM 1776 N N . LYS A 1 230 ? 13.832 6.013 -29.105 1.00 95.44 230 LYS A N 1
ATOM 1777 C CA . LYS A 1 230 ? 12.702 6.064 -30.040 1.00 95.44 230 LYS A CA 1
ATOM 1778 C C . LYS A 1 230 ? 11.718 4.947 -29.717 1.00 95.44 230 LYS A C 1
ATOM 1780 O O . LYS A 1 230 ? 12.119 3.816 -29.462 1.00 95.44 230 LYS A O 1
ATOM 1785 N N . VAL A 1 231 ? 10.436 5.293 -29.751 1.00 96.31 231 VAL A N 1
ATOM 1786 C CA . VAL A 1 231 ? 9.315 4.387 -29.493 1.00 96.31 231 VAL A CA 1
ATOM 1787 C C . VAL A 1 231 ? 8.452 4.392 -30.742 1.00 96.31 231 VAL A C 1
ATOM 1789 O O . VAL A 1 231 ? 7.970 5.447 -31.151 1.00 96.31 231 VAL A O 1
ATOM 1792 N N . LEU A 1 232 ? 8.294 3.233 -31.372 1.00 95.44 232 LEU A N 1
ATOM 1793 C CA . LEU A 1 232 ? 7.544 3.085 -32.616 1.00 95.44 232 LEU A CA 1
ATOM 1794 C C . LEU A 1 232 ? 6.364 2.140 -32.399 1.00 95.44 232 LEU A C 1
ATOM 1796 O O . LEU A 1 232 ? 6.497 1.105 -31.746 1.00 95.44 232 LEU A O 1
ATOM 1800 N N . LYS A 1 233 ? 5.210 2.475 -32.980 1.00 94.12 233 LYS A N 1
ATOM 1801 C CA . LYS A 1 233 ? 4.056 1.570 -33.024 1.00 94.12 233 LYS A CA 1
ATOM 1802 C C . LYS A 1 233 ? 4.347 0.418 -33.981 1.00 94.12 233 LYS A C 1
ATOM 1804 O O . LYS A 1 233 ? 4.985 0.613 -35.014 1.00 94.12 233 LYS A O 1
ATOM 1809 N N . THR A 1 234 ? 3.881 -0.777 -33.649 1.00 94.69 234 THR A N 1
ATOM 1810 C CA . THR A 1 234 ? 4.076 -1.965 -34.485 1.00 94.69 234 THR A CA 1
ATOM 1811 C C . THR A 1 234 ? 2.898 -2.928 -34.340 1.00 94.69 234 THR A C 1
ATOM 1813 O O . THR A 1 234 ? 2.036 -2.736 -33.484 1.00 94.69 234 THR A O 1
ATOM 1816 N N . GLY A 1 235 ? 2.853 -3.955 -35.192 1.00 91.56 235 GLY A N 1
ATOM 1817 C CA . GLY A 1 235 ? 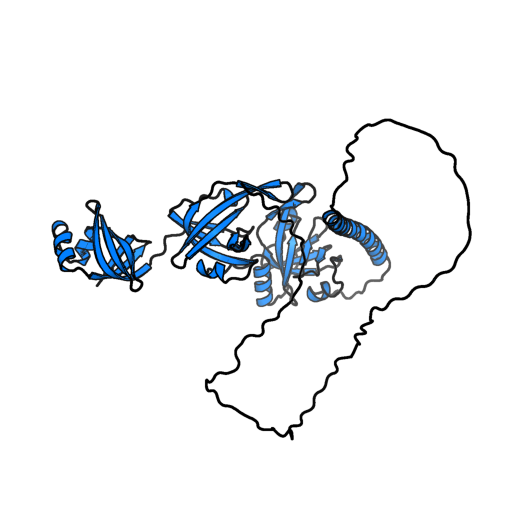1.864 -5.027 -35.092 1.00 91.56 235 GLY A CA 1
ATOM 1818 C C . GLY A 1 235 ? 2.032 -5.853 -33.809 1.00 91.56 235 GLY A C 1
ATOM 1819 O O . GLY A 1 235 ? 3.122 -5.850 -33.222 1.00 91.56 235 GLY A O 1
ATOM 1820 N N . PRO A 1 236 ? 0.991 -6.591 -33.391 1.00 92.44 236 PRO A N 1
ATOM 1821 C CA . PRO A 1 236 ? 0.974 -7.305 -32.119 1.00 92.44 236 PRO A CA 1
ATOM 1822 C C . PRO A 1 236 ? 2.137 -8.300 -31.980 1.00 92.44 236 PRO A C 1
ATOM 1824 O O . PRO A 1 236 ? 2.734 -8.751 -32.968 1.00 92.44 236 PRO A O 1
ATOM 1827 N N . LYS A 1 237 ? 2.493 -8.612 -30.733 1.00 89.88 237 LYS A N 1
ATOM 1828 C CA . LYS A 1 237 ? 3.410 -9.695 -30.364 1.00 89.88 237 LYS A CA 1
ATOM 1829 C C . LYS A 1 237 ? 2.700 -10.613 -29.378 1.00 89.88 237 LYS A C 1
ATOM 1831 O O . LYS A 1 237 ? 2.138 -10.131 -28.401 1.00 89.88 237 LYS A O 1
ATOM 1836 N N . GLU A 1 238 ? 2.743 -11.915 -29.634 1.00 92.75 238 GLU A N 1
ATOM 1837 C CA . GLU A 1 238 ? 2.200 -12.905 -28.708 1.00 92.75 238 GLU A CA 1
ATOM 1838 C C . GLU A 1 238 ? 3.088 -12.991 -27.465 1.00 92.75 238 GLU A C 1
ATOM 1840 O O . GLU A 1 238 ? 4.304 -13.189 -27.555 1.00 92.75 238 GLU A O 1
ATOM 1845 N N . VAL A 1 239 ? 2.470 -12.794 -26.302 1.00 95.69 239 VAL A N 1
ATOM 1846 C CA . VAL A 1 239 ? 3.117 -12.847 -24.992 1.00 95.69 239 VAL A CA 1
ATOM 1847 C C . VAL A 1 239 ? 2.248 -13.710 -24.075 1.00 95.69 239 VAL A C 1
ATOM 1849 O O . VAL A 1 239 ? 1.041 -13.470 -24.003 1.00 95.69 239 VAL A O 1
ATOM 1852 N N . PRO A 1 240 ? 2.820 -14.704 -23.372 1.00 96.94 240 PRO A N 1
ATOM 1853 C CA . PRO A 1 240 ? 2.089 -15.504 -22.395 1.00 96.94 240 PRO A CA 1
ATOM 1854 C C . PRO A 1 240 ? 1.394 -14.641 -21.335 1.00 96.94 240 PRO A C 1
ATOM 1856 O O . PRO A 1 240 ? 1.991 -13.698 -20.813 1.00 96.94 240 PRO A O 1
ATOM 1859 N N . ALA A 1 241 ? 0.168 -15.009 -20.949 1.00 96.62 241 ALA A N 1
ATOM 1860 C CA . ALA A 1 241 ? -0.618 -14.269 -19.955 1.00 96.62 241 ALA A CA 1
ATOM 1861 C C . ALA A 1 241 ? 0.117 -14.094 -18.611 1.00 96.62 241 ALA A C 1
ATOM 1863 O O . ALA A 1 241 ? 0.021 -13.041 -17.989 1.00 96.62 241 ALA A O 1
ATOM 1864 N N . SER A 1 242 ? 0.923 -15.080 -18.201 1.00 96.62 242 SER A N 1
ATOM 1865 C CA . SER A 1 242 ? 1.754 -14.996 -16.993 1.00 96.62 242 SER A CA 1
ATOM 1866 C C . SER A 1 242 ? 2.810 -13.886 -17.061 1.00 96.62 242 SER A C 1
ATOM 1868 O O . SER A 1 242 ? 3.079 -13.229 -16.057 1.00 96.62 242 SER A O 1
ATOM 1870 N N . LEU A 1 243 ? 3.397 -13.642 -18.237 1.00 97.12 243 LEU A N 1
ATOM 1871 C CA . LEU A 1 243 ? 4.370 -12.567 -18.442 1.00 97.12 243 LEU A CA 1
ATOM 1872 C C . LEU A 1 243 ? 3.692 -11.204 -18.587 1.00 97.12 243 LEU A C 1
ATOM 1874 O O . LEU A 1 243 ? 4.259 -10.210 -18.140 1.00 97.12 243 LEU A O 1
ATOM 1878 N N . ILE A 1 244 ? 2.474 -11.160 -19.138 1.00 96.88 244 ILE A N 1
ATOM 1879 C CA . ILE A 1 244 ? 1.647 -9.946 -19.135 1.00 96.88 244 ILE A CA 1
ATOM 1880 C C . ILE A 1 244 ? 1.326 -9.545 -17.695 1.00 96.88 244 ILE A C 1
ATOM 1882 O O . ILE A 1 244 ? 1.623 -8.417 -17.312 1.00 96.88 244 ILE A O 1
ATOM 1886 N N . GLN A 1 245 ? 0.816 -10.475 -16.880 1.00 96.12 245 GLN A N 1
ATOM 1887 C CA . GLN A 1 245 ? 0.510 -10.202 -15.475 1.00 96.12 245 GLN A CA 1
ATOM 1888 C C . GLN A 1 245 ? 1.756 -9.747 -14.714 1.00 96.12 245 GLN A C 1
ATOM 1890 O O . GLN A 1 245 ? 1.750 -8.694 -14.091 1.00 96.12 245 GLN A O 1
ATOM 1895 N N . ARG A 1 246 ? 2.874 -10.469 -14.855 1.00 95.44 246 ARG A N 1
ATOM 1896 C CA . ARG A 1 246 ? 4.137 -10.082 -14.216 1.00 95.44 246 ARG A CA 1
ATOM 1897 C C . ARG A 1 246 ? 4.624 -8.704 -14.674 1.00 95.44 246 ARG A C 1
ATOM 1899 O O . ARG A 1 246 ? 5.187 -7.959 -13.879 1.00 95.44 246 ARG A O 1
ATOM 1906 N N . GLY A 1 247 ? 4.450 -8.362 -15.950 1.00 96.12 247 GLY A N 1
ATOM 1907 C CA . GLY A 1 247 ? 4.754 -7.031 -16.469 1.00 96.12 247 GLY A CA 1
ATOM 1908 C C . GLY A 1 247 ? 3.870 -5.957 -15.833 1.00 96.12 247 GLY A C 1
ATOM 1909 O O . GLY A 1 247 ? 4.386 -4.917 -15.426 1.00 96.12 247 GLY A O 1
ATOM 1910 N N . ASN A 1 248 ? 2.570 -6.224 -15.697 1.00 96.31 248 ASN A N 1
ATOM 1911 C CA . ASN A 1 248 ? 1.633 -5.344 -15.004 1.00 96.31 248 ASN A CA 1
ATOM 1912 C C . ASN A 1 248 ? 2.052 -5.133 -13.540 1.00 96.31 248 ASN A C 1
ATOM 1914 O O . ASN A 1 248 ? 2.273 -3.991 -13.147 1.00 96.31 248 ASN A O 1
ATOM 1918 N N . ASP A 1 249 ? 2.331 -6.210 -12.799 1.00 94.50 249 ASP A N 1
ATOM 1919 C CA . ASP A 1 249 ? 2.770 -6.166 -11.395 1.00 94.50 249 ASP A CA 1
ATOM 1920 C C . ASP A 1 249 ? 4.102 -5.410 -11.204 1.00 94.50 249 ASP A C 1
ATOM 1922 O O . ASP A 1 249 ? 4.369 -4.849 -10.144 1.00 94.50 249 ASP A O 1
ATOM 1926 N N . ILE A 1 250 ? 4.973 -5.368 -12.220 1.00 93.88 250 ILE A N 1
ATOM 1927 C CA . ILE A 1 250 ? 6.204 -4.558 -12.180 1.00 93.88 250 ILE A CA 1
ATOM 1928 C C . ILE A 1 250 ? 5.887 -3.057 -12.272 1.00 93.88 250 ILE A C 1
ATOM 1930 O O . ILE A 1 250 ? 6.554 -2.245 -11.624 1.00 93.88 250 ILE A O 1
ATOM 1934 N N . ALA A 1 251 ? 4.918 -2.677 -13.107 1.00 93.75 251 ALA A N 1
ATOM 1935 C CA . ALA A 1 251 ? 4.541 -1.281 -13.339 1.00 93.75 251 ALA A CA 1
ATOM 1936 C C . ALA A 1 251 ? 3.636 -0.735 -12.232 1.00 93.75 251 ALA A C 1
ATOM 1938 O O . ALA A 1 251 ? 3.826 0.384 -11.752 1.00 93.75 251 ALA A O 1
ATOM 1939 N N . CYS A 1 252 ? 2.681 -1.566 -11.834 1.00 91.38 252 CYS A N 1
ATOM 1940 C CA . CYS A 1 252 ? 1.604 -1.297 -10.903 1.00 91.38 252 CYS A CA 1
ATOM 1941 C C . CYS A 1 252 ? 1.582 -2.428 -9.867 1.00 91.38 252 CYS A C 1
ATOM 1943 O O . CYS A 1 252 ? 0.708 -3.290 -9.928 1.00 91.38 252 CYS A O 1
ATOM 1945 N N . PRO A 1 253 ? 2.556 -2.479 -8.938 1.00 89.25 253 PRO A N 1
ATOM 1946 C CA . PRO A 1 253 ? 2.604 -3.567 -7.977 1.00 89.25 253 PRO A CA 1
ATOM 1947 C C . PRO A 1 253 ? 1.329 -3.590 -7.138 1.00 89.25 253 PRO A C 1
ATOM 1949 O O . PRO A 1 253 ? 0.860 -2.512 -6.749 1.00 89.25 253 PRO A O 1
ATOM 1952 N N . PRO A 1 254 ? 0.795 -4.783 -6.826 1.00 87.31 254 PRO A N 1
ATOM 1953 C CA . PRO A 1 254 ? -0.389 -4.891 -5.995 1.00 87.31 254 PRO A CA 1
ATOM 1954 C C . PRO A 1 254 ? -0.147 -4.209 -4.640 1.00 87.31 254 PRO A C 1
ATOM 1956 O O . PRO A 1 254 ? 0.998 -4.179 -4.162 1.00 87.31 254 PRO A O 1
ATOM 1959 N N . PRO A 1 255 ? -1.200 -3.652 -4.016 1.00 85.88 255 PRO A N 1
ATOM 1960 C CA . PRO A 1 255 ? -1.101 -3.109 -2.671 1.00 85.88 255 PRO A CA 1
ATOM 1961 C C . PRO A 1 255 ? -0.506 -4.134 -1.704 1.00 85.88 255 PRO A C 1
ATOM 1963 O O . PRO A 1 255 ? -0.768 -5.334 -1.808 1.00 85.88 255 PRO A O 1
ATOM 1966 N N . ALA A 1 256 ? 0.303 -3.657 -0.761 1.00 91.19 256 ALA A N 1
ATOM 1967 C CA . ALA A 1 256 ? 0.823 -4.499 0.304 1.00 91.19 256 ALA A CA 1
ATOM 1968 C C . ALA A 1 256 ? -0.322 -5.140 1.106 1.00 91.19 256 ALA A C 1
ATOM 1970 O O . ALA A 1 256 ? -1.372 -4.522 1.297 1.00 91.19 256 ALA A O 1
ATOM 1971 N N . ALA A 1 257 ? -0.103 -6.364 1.589 1.00 89.19 257 ALA A N 1
ATOM 1972 C CA . ALA A 1 257 ? -1.088 -7.077 2.394 1.00 89.19 257 ALA A CA 1
ATOM 1973 C C . ALA A 1 257 ? -1.451 -6.280 3.657 1.00 89.19 257 ALA A C 1
ATOM 1975 O O . ALA A 1 257 ? -0.574 -5.688 4.297 1.00 89.19 257 ALA A O 1
ATOM 1976 N N . GLU A 1 258 ? -2.740 -6.274 4.002 1.00 92.62 258 GLU A N 1
ATOM 1977 C CA . GLU A 1 258 ? -3.217 -5.717 5.266 1.00 92.62 258 GLU A CA 1
ATOM 1978 C C . GLU A 1 258 ? -2.800 -6.627 6.420 1.00 92.62 258 GLU A C 1
ATOM 1980 O O . GLU A 1 258 ? -2.951 -7.850 6.354 1.00 92.62 258 GLU A O 1
ATOM 1985 N N . VAL A 1 259 ? -2.233 -6.028 7.462 1.00 93.50 259 VAL A N 1
ATOM 1986 C CA . VAL A 1 259 ? -1.752 -6.741 8.643 1.00 93.50 259 VAL A CA 1
ATOM 1987 C C . VAL A 1 259 ? -2.187 -6.021 9.915 1.00 93.50 259 VAL A C 1
ATOM 1989 O O . VAL A 1 259 ? -2.286 -4.795 9.950 1.00 93.50 259 VAL A O 1
ATOM 1992 N N . ASN A 1 260 ? -2.384 -6.787 10.989 1.00 92.56 260 ASN A N 1
ATOM 1993 C CA . ASN A 1 260 ? -2.648 -6.226 12.315 1.00 92.56 260 ASN A CA 1
ATOM 1994 C C . ASN A 1 260 ? -1.439 -5.421 12.803 1.00 92.56 260 ASN A C 1
ATOM 1996 O O . ASN A 1 260 ? -0.291 -5.824 12.582 1.00 92.56 260 ASN A O 1
ATOM 2000 N N . ILE A 1 261 ? -1.666 -4.343 13.549 1.00 94.50 261 ILE A N 1
ATOM 2001 C CA . ILE A 1 261 ? -0.603 -3.422 13.972 1.00 94.50 261 ILE A CA 1
ATOM 2002 C C . ILE A 1 261 ? 0.495 -4.121 14.790 1.00 94.50 261 ILE A C 1
ATOM 2004 O O . ILE A 1 261 ? 1.682 -3.831 14.618 1.00 94.50 261 ILE A O 1
ATOM 2008 N N . LYS A 1 262 ? 0.150 -5.110 15.621 1.00 92.62 262 LYS A N 1
ATOM 2009 C CA . LYS A 1 262 ? 1.123 -5.897 16.400 1.00 92.62 262 LYS A CA 1
ATOM 2010 C C . LYS A 1 262 ? 2.171 -6.597 15.530 1.00 92.62 262 LYS A C 1
ATOM 2012 O O . LYS A 1 262 ? 3.318 -6.752 15.950 1.00 92.62 262 LYS A O 1
ATOM 2017 N N . THR A 1 263 ? 1.809 -6.989 14.308 1.00 92.88 263 THR A N 1
ATOM 2018 C CA . THR A 1 263 ? 2.714 -7.699 13.389 1.00 92.88 263 THR A CA 1
ATOM 2019 C C . THR A 1 263 ? 3.868 -6.825 12.899 1.00 92.88 263 THR A C 1
ATOM 2021 O O . THR A 1 263 ? 4.898 -7.356 12.482 1.00 92.88 263 THR A O 1
ATOM 2024 N N . VAL A 1 264 ? 3.764 -5.493 13.001 1.00 93.12 264 VAL A N 1
ATOM 2025 C CA . VAL A 1 264 ? 4.864 -4.569 12.676 1.00 93.12 264 VAL A CA 1
ATOM 2026 C C . VAL A 1 264 ? 6.096 -4.877 13.532 1.00 93.12 264 VAL A C 1
ATOM 2028 O O . VAL A 1 264 ? 7.218 -4.866 13.027 1.00 93.12 264 VAL A O 1
ATOM 2031 N N . GLN A 1 265 ? 5.895 -5.246 14.802 1.00 90.62 265 GLN A N 1
ATOM 2032 C CA . GLN A 1 265 ? 6.984 -5.555 15.734 1.00 90.62 265 GLN A CA 1
ATOM 2033 C C . GLN A 1 265 ? 7.741 -6.838 15.356 1.00 90.62 265 GLN A C 1
ATOM 2035 O O . GLN A 1 265 ? 8.947 -6.953 15.577 1.00 90.62 265 GLN A O 1
ATOM 2040 N N . THR A 1 266 ? 7.078 -7.794 14.708 1.00 92.06 266 THR A N 1
ATOM 2041 C CA . THR A 1 266 ? 7.699 -9.052 14.263 1.00 92.06 266 THR A CA 1
ATOM 2042 C C . THR A 1 266 ? 8.155 -9.008 12.806 1.00 92.06 266 THR A C 1
ATOM 2044 O O . THR A 1 266 ? 9.000 -9.804 12.408 1.00 92.06 266 THR A O 1
ATOM 2047 N N . SER A 1 267 ? 7.654 -8.060 12.013 1.00 92.25 267 SER A N 1
ATOM 2048 C CA . SER A 1 267 ? 7.950 -7.961 10.582 1.00 92.25 267 SER A CA 1
ATOM 2049 C C . SER A 1 267 ? 9.412 -7.572 10.302 1.00 92.25 267 SER A C 1
ATOM 2051 O O . SER A 1 267 ? 10.005 -6.804 11.074 1.00 92.25 267 SER A O 1
ATOM 2053 N N . PRO A 1 268 ? 10.021 -8.064 9.204 1.00 94.31 268 PRO A N 1
ATOM 2054 C CA . PRO A 1 268 ? 11.352 -7.633 8.786 1.00 94.31 268 PRO A CA 1
ATOM 2055 C C . PRO A 1 268 ? 11.373 -6.152 8.387 1.00 94.31 268 PRO A C 1
ATOM 2057 O O . PRO A 1 268 ? 10.422 -5.639 7.792 1.00 94.31 268 PRO A O 1
ATOM 2060 N N . VAL A 1 269 ? 12.485 -5.468 8.657 1.00 94.00 269 VAL A N 1
ATOM 2061 C CA . VAL A 1 269 ? 12.694 -4.073 8.233 1.00 94.00 269 VAL A CA 1
ATOM 2062 C C . VAL A 1 269 ? 12.709 -3.990 6.702 1.00 94.00 269 VAL A C 1
ATOM 2064 O O . VAL A 1 269 ? 13.162 -4.914 6.030 1.00 94.00 269 VAL A O 1
ATOM 2067 N N . LYS A 1 270 ? 12.233 -2.870 6.145 1.00 92.62 270 LYS A N 1
ATOM 2068 C CA . LYS A 1 270 ? 12.041 -2.626 4.700 1.00 92.62 270 LYS A CA 1
ATOM 2069 C C . LYS A 1 270 ? 10.905 -3.425 4.050 1.00 92.62 270 LYS A C 1
ATOM 2071 O O . LYS A 1 270 ? 10.724 -3.330 2.837 1.00 92.62 270 LYS A O 1
ATOM 2076 N N . THR A 1 271 ? 10.111 -4.150 4.834 1.00 93.69 271 THR A N 1
ATOM 2077 C CA . THR A 1 271 ? 8.886 -4.799 4.345 1.00 93.69 271 THR A CA 1
ATOM 2078 C C . THR A 1 271 ? 7.782 -3.765 4.175 1.00 93.69 271 THR A C 1
ATOM 2080 O O . THR A 1 271 ? 7.640 -2.870 5.008 1.00 93.69 271 THR A O 1
ATOM 2083 N N . LEU A 1 272 ? 7.007 -3.884 3.099 1.00 94.62 272 LEU A N 1
ATOM 2084 C CA . LEU A 1 272 ? 5.822 -3.062 2.880 1.00 94.62 272 LEU A CA 1
ATOM 2085 C C . LEU A 1 272 ? 4.600 -3.756 3.456 1.00 94.62 272 LEU A C 1
ATOM 2087 O O . LEU A 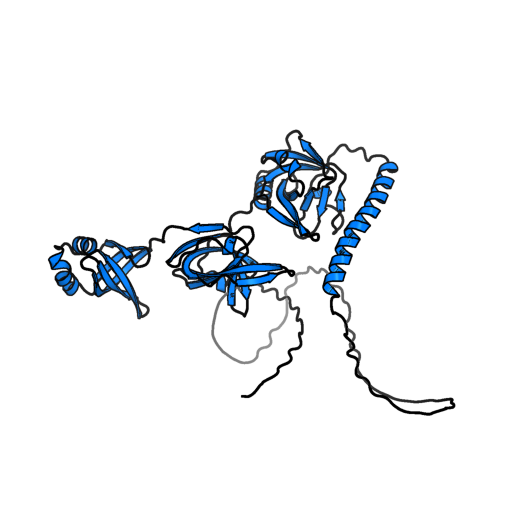1 272 ? 4.396 -4.943 3.208 1.00 94.62 272 LEU A O 1
ATOM 2091 N N . VAL A 1 273 ? 3.792 -2.998 4.180 1.00 95.69 273 VAL A N 1
ATOM 2092 C CA . VAL A 1 273 ? 2.559 -3.467 4.808 1.00 95.69 273 VAL A CA 1
ATOM 2093 C C . VAL A 1 273 ? 1.448 -2.444 4.597 1.00 95.69 273 VAL A C 1
ATOM 2095 O O . VAL A 1 273 ? 1.713 -1.271 4.321 1.00 95.69 273 VAL A O 1
ATOM 2098 N N . THR A 1 274 ? 0.208 -2.899 4.713 1.00 96.00 274 THR A N 1
ATOM 2099 C CA . THR A 1 274 ? -0.966 -2.035 4.836 1.00 96.00 274 THR A CA 1
ATOM 2100 C C . THR A 1 274 ? -1.488 -2.146 6.263 1.00 96.00 274 THR A C 1
ATOM 2102 O O . THR A 1 274 ? -1.576 -3.249 6.798 1.00 96.00 274 THR A O 1
ATOM 2105 N N . LEU A 1 275 ? -1.789 -1.014 6.896 1.00 94.50 275 LEU A N 1
ATOM 2106 C CA . LEU A 1 275 ? -2.300 -0.961 8.266 1.00 94.50 275 LEU A CA 1
ATOM 2107 C C . LEU A 1 275 ? -3.659 -0.279 8.292 1.00 94.50 275 LEU A C 1
ATOM 2109 O O . LEU A 1 275 ? -3.860 0.714 7.597 1.00 94.50 275 LEU A O 1
ATOM 2113 N N . ARG A 1 276 ? -4.541 -0.755 9.164 1.00 94.31 276 ARG A N 1
ATOM 2114 C CA . ARG A 1 276 ? -5.804 -0.098 9.485 1.00 94.31 276 ARG A CA 1
ATOM 2115 C C . ARG A 1 276 ? -5.898 0.125 10.987 1.00 94.31 276 ARG A C 1
ATOM 2117 O O . ARG A 1 276 ? -5.526 -0.749 11.764 1.00 94.31 276 ARG A O 1
ATOM 2124 N N . GLY A 1 277 ? -6.390 1.288 11.397 1.00 93.69 277 GLY A N 1
ATOM 2125 C CA . GLY A 1 277 ? -6.631 1.568 12.809 1.00 93.69 277 GLY A CA 1
ATOM 2126 C C . GLY A 1 277 ? -7.073 2.999 13.079 1.00 93.69 277 GLY A C 1
ATOM 2127 O O . GLY A 1 277 ? -7.190 3.813 12.165 1.00 93.69 277 GLY A O 1
ATOM 2128 N N . GLN A 1 278 ? -7.307 3.290 14.353 1.00 93.62 278 GLN A N 1
ATOM 2129 C CA . GLN A 1 278 ? -7.710 4.598 14.848 1.00 93.62 278 GLN A CA 1
ATOM 2130 C C . GLN A 1 278 ? -6.492 5.481 15.115 1.00 93.62 278 GLN A C 1
ATOM 2132 O O . GLN A 1 278 ? -5.520 5.041 15.737 1.00 93.62 278 GLN A O 1
ATOM 2137 N N . VAL A 1 279 ? -6.547 6.745 14.704 1.00 96.06 279 VAL A N 1
ATOM 2138 C CA . VAL A 1 279 ? -5.547 7.749 15.081 1.00 96.06 279 VAL A CA 1
ATOM 2139 C C . VAL A 1 279 ? -5.750 8.116 16.551 1.00 96.06 279 VAL A C 1
ATOM 2141 O O . VAL A 1 279 ? -6.756 8.718 16.909 1.00 96.06 279 VAL A O 1
ATOM 2144 N N . VAL A 1 280 ? -4.793 7.777 17.416 1.00 94.81 280 VAL A N 1
ATOM 2145 C CA . VAL A 1 280 ? -4.880 8.056 18.866 1.00 94.81 280 VAL A CA 1
ATOM 2146 C C . VAL A 1 280 ? -4.058 9.265 19.298 1.00 94.81 280 VAL A C 1
ATOM 2148 O O . VAL A 1 280 ? -4.308 9.836 20.355 1.00 94.81 280 VAL A O 1
ATOM 2151 N N . SER A 1 281 ? -3.067 9.666 18.502 1.00 95.00 281 SER A N 1
ATOM 2152 C CA . SER A 1 281 ? -2.316 10.898 18.737 1.00 95.00 281 SER A CA 1
ATOM 2153 C C . SER A 1 281 ? -1.681 11.416 17.453 1.00 95.00 281 SER A C 1
ATOM 2155 O O . SER A 1 281 ? -1.268 10.633 16.594 1.00 95.00 281 SER A O 1
ATOM 2157 N N . GLU A 1 282 ? -1.527 12.731 17.376 1.00 94.19 282 GLU A N 1
ATOM 2158 C CA . GLU A 1 282 ? -0.858 13.439 16.290 1.00 94.19 282 GLU A CA 1
ATOM 2159 C C . GLU A 1 282 ? 0.227 14.343 16.887 1.00 94.19 282 GLU A C 1
ATOM 2161 O O . GLU A 1 282 ? -0.027 15.102 17.823 1.00 94.19 282 GLU A O 1
ATOM 2166 N N . GLU A 1 283 ? 1.455 14.223 16.389 1.00 93.25 283 GLU A N 1
ATOM 2167 C CA . GLU A 1 283 ? 2.547 15.135 16.729 1.00 93.25 283 GLU A CA 1
ATOM 2168 C C . GLU A 1 283 ? 2.523 16.360 15.807 1.00 93.25 283 GLU A C 1
ATOM 2170 O O . GLU A 1 283 ? 1.965 16.336 14.711 1.00 93.25 283 GLU A O 1
ATOM 2175 N N . ILE A 1 284 ? 3.169 17.443 16.237 1.00 92.44 284 ILE A N 1
ATOM 2176 C CA . ILE A 1 284 ? 3.317 18.651 15.419 1.00 92.44 284 ILE A CA 1
ATOM 2177 C C . ILE A 1 284 ? 4.250 18.347 14.235 1.00 92.44 284 ILE A C 1
ATOM 2179 O O . ILE A 1 284 ? 5.226 17.604 14.369 1.00 92.44 284 ILE A O 1
ATOM 2183 N N . GLU A 1 285 ? 3.960 18.939 13.073 1.00 93.81 285 GLU A N 1
ATOM 2184 C CA . GLU A 1 285 ? 4.870 18.927 11.926 1.00 93.81 285 GLU A CA 1
ATOM 2185 C C . GLU A 1 285 ? 6.251 19.457 12.333 1.00 93.81 285 GLU A C 1
ATOM 2187 O O . GLU A 1 285 ? 6.393 20.547 12.890 1.00 93.81 285 GLU A O 1
ATOM 2192 N N . ARG A 1 286 ? 7.285 18.678 12.024 1.00 93.88 286 ARG A N 1
ATOM 2193 C CA . ARG A 1 286 ? 8.682 19.045 12.238 1.00 93.88 286 ARG A CA 1
ATOM 2194 C C . ARG A 1 286 ? 9.431 19.003 10.917 1.00 93.88 286 ARG A C 1
ATOM 2196 O O . ARG A 1 286 ? 9.096 18.236 10.020 1.00 93.88 286 ARG A O 1
ATOM 2203 N N . SER A 1 287 ? 10.483 19.801 10.808 1.00 92.62 287 SER A N 1
ATOM 2204 C CA . SER A 1 287 ? 11.383 19.758 9.659 1.00 92.62 287 SER A CA 1
ATOM 2205 C C . SER A 1 287 ? 12.633 18.956 10.004 1.00 92.62 287 SER A C 1
ATOM 2207 O O . SER A 1 287 ? 13.198 19.108 11.087 1.00 92.62 287 SER A O 1
ATOM 2209 N N . VAL A 1 288 ? 13.064 18.085 9.094 1.00 91.69 288 VAL A N 1
ATOM 2210 C CA . VAL A 1 288 ? 14.324 17.341 9.196 1.00 91.69 288 VAL A CA 1
ATOM 2211 C C . VAL A 1 288 ? 15.138 17.539 7.923 1.00 91.69 288 VAL A C 1
ATOM 2213 O O . VAL A 1 288 ? 14.594 17.520 6.820 1.00 91.69 288 VAL A O 1
ATOM 2216 N N . ARG A 1 289 ? 16.456 17.708 8.054 1.00 89.44 289 ARG A N 1
ATOM 2217 C CA . ARG A 1 289 ? 17.337 17.847 6.890 1.00 89.44 289 ARG A CA 1
ATOM 2218 C C . ARG A 1 289 ? 17.557 16.501 6.215 1.00 89.44 289 ARG A C 1
ATOM 2220 O O . ARG A 1 289 ? 18.127 15.588 6.806 1.00 89.44 289 ARG A O 1
ATOM 2227 N N . VAL A 1 290 ? 17.155 16.400 4.952 1.00 84.62 290 VAL A N 1
ATOM 2228 C CA . VAL A 1 290 ? 17.397 15.240 4.089 1.00 84.62 290 VAL A CA 1
ATOM 2229 C C . VAL A 1 290 ? 18.106 15.736 2.838 1.00 84.62 290 VAL A C 1
ATOM 2231 O O . VAL A 1 290 ? 17.558 16.539 2.090 1.00 84.62 290 VAL A O 1
ATOM 2234 N N . ASN A 1 291 ? 19.334 15.268 2.603 1.00 81.25 291 ASN A N 1
ATOM 2235 C CA . ASN A 1 291 ? 20.177 15.720 1.486 1.00 81.25 291 ASN A CA 1
ATOM 2236 C C . ASN A 1 291 ? 20.371 17.252 1.443 1.00 81.25 291 ASN A C 1
ATOM 2238 O O . ASN A 1 291 ? 20.367 17.848 0.371 1.00 81.25 291 ASN A O 1
ATOM 2242 N N . GLY A 1 292 ? 20.487 17.891 2.611 1.00 83.12 292 GLY A N 1
ATOM 2243 C CA . GLY A 1 292 ? 20.650 19.345 2.726 1.00 83.12 292 GLY A CA 1
ATOM 2244 C C . GLY A 1 292 ? 19.365 20.165 2.548 1.00 83.12 292 GLY A C 1
ATOM 2245 O O . GLY A 1 292 ? 19.404 21.369 2.777 1.00 83.12 292 GLY A O 1
ATOM 2246 N N . GLU A 1 293 ? 18.231 19.543 2.203 1.00 85.06 293 GLU A N 1
ATOM 2247 C CA . GLU A 1 293 ? 16.926 20.210 2.139 1.00 85.06 293 GLU A CA 1
ATOM 2248 C C . GLU A 1 293 ? 16.102 19.942 3.406 1.00 85.06 293 GLU A C 1
ATOM 2250 O O . GLU A 1 293 ? 15.992 18.805 3.878 1.00 85.06 293 GLU A O 1
ATOM 2255 N N . ASP A 1 294 ? 15.474 20.993 3.927 1.00 89.69 294 ASP A N 1
ATOM 2256 C CA . ASP A 1 294 ? 14.496 20.914 5.008 1.00 89.69 294 ASP A CA 1
ATOM 2257 C C . ASP A 1 294 ? 13.235 20.190 4.506 1.00 89.69 294 ASP A C 1
ATOM 2259 O O . ASP A 1 294 ? 12.517 20.670 3.626 1.00 89.69 294 ASP A O 1
ATOM 2263 N N . THR A 1 295 ? 12.993 18.990 5.033 1.00 91.31 295 THR A N 1
ATOM 2264 C CA . THR A 1 295 ? 11.892 18.111 4.633 1.00 91.31 295 THR A CA 1
ATOM 2265 C C . THR A 1 295 ? 10.888 17.980 5.776 1.00 91.31 295 THR A C 1
ATOM 2267 O O . THR A 1 295 ? 11.277 17.548 6.865 1.00 91.31 295 THR A O 1
ATOM 2270 N N . PRO A 1 296 ? 9.597 18.286 5.551 1.00 94.25 296 PRO A N 1
ATOM 2271 C CA . PRO A 1 296 ? 8.588 18.155 6.589 1.00 94.25 296 PRO A CA 1
ATOM 2272 C C . PRO A 1 296 ? 8.271 16.683 6.861 1.00 94.25 296 PRO A C 1
ATOM 2274 O O . PRO A 1 296 ? 8.154 15.858 5.941 1.00 94.25 296 PRO A O 1
ATOM 2277 N N . VAL A 1 297 ? 8.133 16.371 8.144 1.00 95.38 297 VAL A N 1
ATOM 2278 C CA . VAL A 1 297 ? 7.714 15.074 8.661 1.00 95.38 297 VAL A CA 1
ATOM 2279 C C . VAL A 1 297 ? 6.765 15.281 9.837 1.00 95.38 297 VAL A C 1
ATOM 2281 O O . VAL A 1 297 ? 6.974 16.154 10.678 1.00 95.38 297 VAL A O 1
ATOM 2284 N N . ARG A 1 298 ? 5.729 14.454 9.921 1.00 95.44 298 ARG A N 1
ATOM 2285 C CA . ARG A 1 298 ? 4.793 14.427 11.046 1.00 95.44 298 ARG A CA 1
ATOM 2286 C C . ARG A 1 298 ? 4.578 12.997 11.491 1.00 95.44 298 ARG A C 1
ATOM 2288 O O . ARG A 1 298 ? 4.421 12.107 10.658 1.00 95.44 298 ARG A O 1
ATOM 2295 N N . THR A 1 299 ? 4.575 12.774 12.796 1.00 95.69 299 THR A N 1
ATOM 2296 C CA . THR A 1 299 ? 4.306 11.453 13.361 1.00 95.69 299 THR A CA 1
ATOM 2297 C C . THR A 1 299 ? 2.854 11.381 13.802 1.00 95.69 299 THR A C 1
ATOM 2299 O O . THR A 1 299 ? 2.370 12.272 14.496 1.00 95.69 299 THR A O 1
ATOM 2302 N N . ILE A 1 300 ? 2.176 10.294 13.457 1.00 96.56 300 ILE A N 1
ATOM 2303 C CA . ILE A 1 300 ? 0.901 9.924 14.073 1.00 96.56 300 ILE A CA 1
ATOM 2304 C C . ILE A 1 300 ? 1.057 8.582 14.781 1.00 96.56 300 ILE A C 1
ATOM 2306 O O . ILE A 1 300 ? 1.903 7.765 14.410 1.00 96.56 300 ILE A O 1
ATOM 2310 N N . LYS A 1 301 ? 0.239 8.336 15.800 1.00 96.44 301 LYS A N 1
ATOM 2311 C CA . LYS A 1 301 ? 0.124 7.023 16.433 1.00 96.44 301 LYS A CA 1
ATOM 2312 C C . LYS A 1 301 ? -1.215 6.422 16.050 1.00 96.44 301 LYS A C 1
ATOM 2314 O O . LYS A 1 301 ? -2.256 7.035 16.276 1.00 96.44 301 LYS A O 1
ATOM 2319 N N . VAL A 1 302 ? -1.167 5.221 15.490 1.00 95.88 302 VAL A N 1
ATOM 2320 C CA . VAL A 1 302 ? -2.350 4.462 15.085 1.00 95.88 302 VAL A CA 1
ATOM 2321 C C . VAL A 1 302 ? -2.491 3.253 16.004 1.00 95.88 302 VAL A C 1
ATOM 2323 O O . VAL A 1 302 ? -1.487 2.622 16.351 1.00 95.88 302 VAL A O 1
ATOM 2326 N N . LYS A 1 303 ? -3.717 2.956 16.433 1.00 93.62 303 LYS A N 1
ATOM 2327 C CA . LYS A 1 303 ? -4.055 1.843 17.326 1.00 93.62 303 LYS A CA 1
ATOM 2328 C C . LYS A 1 303 ? -5.144 0.967 16.708 1.00 93.62 303 LYS A C 1
ATOM 2330 O O . LYS A 1 303 ? -6.057 1.468 16.063 1.00 93.62 303 LYS A O 1
ATOM 2335 N N . ASP A 1 304 ? -5.051 -0.333 16.937 1.00 90.38 304 ASP A N 1
ATOM 2336 C CA . ASP A 1 304 ? -6.103 -1.314 16.689 1.00 90.38 304 ASP A CA 1
ATOM 2337 C C . ASP A 1 304 ? -6.258 -2.208 17.936 1.00 90.38 304 ASP A C 1
ATOM 2339 O O . ASP A 1 304 ? -5.619 -1.980 18.969 1.00 90.38 304 ASP A O 1
ATOM 2343 N N . ALA A 1 305 ? -7.092 -3.246 17.850 1.00 83.38 305 ALA A N 1
ATOM 2344 C CA . ALA A 1 305 ? -7.264 -4.211 18.939 1.00 83.38 305 ALA A CA 1
ATOM 2345 C C . ALA A 1 305 ? -5.984 -5.015 19.260 1.00 83.38 305 ALA A C 1
ATOM 2347 O O . ALA A 1 305 ? -5.863 -5.595 20.334 1.00 83.38 305 ALA A O 1
ATOM 2348 N N . SER A 1 306 ? -5.020 -5.078 18.337 1.00 87.06 306 SER A N 1
ATOM 2349 C CA . SER A 1 306 ? -3.784 -5.847 18.495 1.00 87.06 306 SER A CA 1
ATOM 2350 C C . SER A 1 306 ? -2.648 -5.048 19.141 1.00 87.06 306 SER A C 1
ATOM 2352 O O . SER A 1 306 ? -1.754 -5.640 19.753 1.00 87.06 306 SER A O 1
ATOM 2354 N N . GLY A 1 307 ? -2.646 -3.721 19.001 1.00 89.31 307 GLY A N 1
ATOM 2355 C CA . GLY A 1 307 ? -1.619 -2.856 19.565 1.00 89.31 307 GLY A CA 1
ATOM 2356 C C . GLY A 1 307 ? -1.614 -1.447 18.981 1.00 89.31 307 GLY A C 1
ATOM 2357 O O . GLY A 1 307 ? -2.590 -0.968 18.416 1.00 89.31 307 GLY A O 1
ATOM 2358 N N . SER A 1 308 ? -0.482 -0.758 19.131 1.00 93.62 308 SER A N 1
ATOM 2359 C CA . SER A 1 308 ? -0.286 0.593 18.596 1.00 93.62 308 SER A CA 1
ATOM 2360 C C . SER A 1 308 ? 1.057 0.723 17.888 1.00 93.62 308 SER A C 1
ATOM 2362 O O . SER A 1 308 ? 2.026 0.080 18.292 1.00 93.62 308 SER A O 1
ATOM 2364 N N . CYS A 1 309 ? 1.128 1.565 16.860 1.00 94.88 309 CYS A N 1
ATOM 2365 C CA . CYS A 1 309 ? 2.342 1.808 16.090 1.00 94.88 309 CYS A CA 1
ATOM 2366 C C . CYS A 1 309 ? 2.468 3.287 15.718 1.00 94.88 309 CYS A C 1
ATOM 2368 O O . CYS A 1 309 ? 1.475 3.970 15.457 1.00 94.88 309 CYS A O 1
ATOM 2370 N N . LYS A 1 310 ? 3.710 3.777 15.704 1.00 96.12 310 LYS A N 1
ATOM 2371 C CA . LYS A 1 310 ? 4.055 5.102 15.188 1.00 96.12 310 LYS A CA 1
ATOM 2372 C C . LYS A 1 310 ? 4.184 5.051 13.670 1.00 96.12 310 LYS A C 1
ATOM 2374 O O . LYS A 1 310 ? 4.817 4.145 13.125 1.00 96.12 310 LYS A O 1
ATOM 2379 N N . VAL A 1 311 ? 3.629 6.057 13.011 1.00 96.69 311 VAL A N 1
ATOM 2380 C CA . VAL A 1 311 ? 3.649 6.224 11.560 1.00 96.69 311 VAL A CA 1
ATOM 2381 C C . VAL A 1 311 ? 4.282 7.571 11.232 1.00 96.69 311 VAL A C 1
ATOM 2383 O O . VAL A 1 311 ? 3.767 8.611 11.639 1.00 96.69 311 VAL A O 1
ATOM 2386 N N . SER A 1 312 ? 5.385 7.570 10.484 1.00 96.25 312 SER A N 1
ATOM 2387 C CA . SER A 1 312 ? 6.026 8.798 9.995 1.00 96.25 312 SER A CA 1
ATOM 2388 C C . SER A 1 312 ? 5.500 9.193 8.612 1.00 96.25 312 SER A C 1
ATOM 2390 O O . SER A 1 312 ? 5.749 8.517 7.607 1.00 96.25 312 SER A O 1
ATOM 2392 N N . LEU A 1 313 ? 4.792 10.318 8.553 1.00 96.38 313 LEU A N 1
ATOM 2393 C CA . LEU A 1 313 ? 4.244 10.925 7.343 1.00 96.38 313 LEU A CA 1
ATOM 2394 C C . LEU A 1 313 ? 5.252 11.925 6.768 1.00 96.38 313 LEU A C 1
ATOM 2396 O O . LEU A 1 313 ? 5.613 12.887 7.440 1.00 96.38 313 LEU A O 1
ATOM 2400 N N . TRP A 1 314 ? 5.717 11.710 5.538 1.00 94.31 314 TRP A N 1
ATOM 2401 C CA . TRP A 1 314 ? 6.759 12.527 4.910 1.00 94.31 314 TRP A CA 1
ATOM 2402 C C . TRP A 1 314 ? 6.201 13.428 3.810 1.00 94.31 314 TRP A C 1
ATOM 2404 O O . TRP A 1 314 ? 5.319 13.021 3.053 1.00 94.31 314 TRP A O 1
ATOM 2414 N N . ARG A 1 315 ? 6.819 14.602 3.626 1.00 91.06 315 ARG A N 1
ATOM 2415 C CA . ARG A 1 315 ? 6.549 15.516 2.498 1.00 91.06 315 ARG A CA 1
ATOM 2416 C C . ARG A 1 315 ? 5.073 15.916 2.432 1.00 91.06 315 ARG A C 1
ATOM 2418 O O . ARG A 1 315 ? 4.568 16.495 3.380 1.00 91.06 315 ARG A O 1
ATOM 2425 N N . ASP A 1 316 ? 4.386 15.625 1.331 1.00 89.94 316 ASP A N 1
ATOM 2426 C CA . ASP A 1 316 ? 2.994 16.029 1.130 1.00 89.94 316 ASP A CA 1
ATOM 2427 C C . ASP A 1 316 ? 2.035 15.243 2.035 1.00 89.94 316 ASP A C 1
ATOM 2429 O O . ASP A 1 316 ? 1.075 15.814 2.542 1.00 89.94 316 ASP A O 1
ATOM 2433 N N . LEU A 1 317 ? 2.364 13.986 2.366 1.00 92.19 317 LEU A N 1
ATOM 2434 C CA . LEU A 1 317 ? 1.574 13.166 3.294 1.00 92.19 317 LEU A CA 1
ATOM 2435 C C . LEU A 1 317 ? 1.598 13.708 4.730 1.00 92.19 317 LEU A C 1
ATOM 2437 O O . LEU A 1 317 ? 0.723 13.393 5.529 1.00 92.19 317 LEU A O 1
ATOM 2441 N N . CYS A 1 318 ? 2.578 14.554 5.061 1.00 92.44 318 CYS A N 1
ATOM 2442 C CA . CYS A 1 318 ? 2.632 15.287 6.326 1.00 92.44 318 CYS A CA 1
ATOM 2443 C C . CYS A 1 318 ? 1.471 16.285 6.482 1.00 92.44 318 CYS A C 1
ATOM 2445 O O . CYS A 1 318 ? 1.175 16.696 7.598 1.00 92.44 318 CYS A O 1
ATOM 2447 N N . LYS A 1 319 ? 0.835 16.694 5.378 1.00 89.38 319 LYS A N 1
ATOM 2448 C CA . LYS A 1 319 ? -0.224 17.713 5.354 1.00 89.38 319 LYS A CA 1
ATOM 2449 C C . LYS A 1 319 ? -1.627 17.124 5.217 1.00 89.38 319 LYS A C 1
ATOM 2451 O O . LYS A 1 319 ? -2.600 17.874 5.270 1.00 89.38 319 LYS A O 1
ATOM 2456 N N . GLU A 1 320 ? -1.731 15.811 5.015 1.00 90.12 320 GLU A N 1
ATOM 2457 C CA . GLU A 1 320 ? -3.014 15.113 4.922 1.00 90.12 320 GLU A CA 1
ATOM 2458 C C . GLU A 1 320 ? -3.795 15.242 6.229 1.00 90.12 320 GLU A C 1
ATOM 2460 O O . GLU A 1 320 ? -3.213 15.295 7.307 1.00 90.12 320 GLU A O 1
ATOM 2465 N N . LYS A 1 321 ? -5.123 15.310 6.182 1.00 86.50 321 LYS A N 1
ATOM 2466 C CA . LYS A 1 321 ? -5.900 15.447 7.422 1.00 86.50 321 LYS A CA 1
ATOM 2467 C C . LYS A 1 321 ? -6.027 14.089 8.110 1.00 86.50 321 LYS A C 1
ATOM 2469 O O . LYS A 1 321 ? -6.657 13.186 7.579 1.00 86.50 321 LYS A O 1
ATOM 2474 N N . THR A 1 322 ? -5.458 13.967 9.307 1.00 88.62 322 THR A N 1
ATOM 2475 C CA . THR A 1 322 ? -5.571 12.778 10.164 1.00 88.62 322 THR A CA 1
ATOM 2476 C C . THR A 1 322 ? -6.020 13.207 11.554 1.00 88.62 322 THR A C 1
ATOM 2478 O O . THR A 1 322 ? -5.193 13.461 12.423 1.00 88.62 322 THR A O 1
ATOM 2481 N N . SER A 1 323 ? -7.329 13.359 11.752 1.00 89.38 323 SER A N 1
ATOM 2482 C CA . SER A 1 323 ? -7.881 13.794 13.037 1.00 89.38 323 SER A CA 1
ATOM 2483 C C . SER A 1 323 ? -7.803 12.683 14.081 1.00 89.38 323 SER A C 1
ATOM 2485 O O . SER A 1 323 ? -8.100 11.527 13.794 1.00 89.38 323 SER A O 1
ATOM 2487 N N . VAL A 1 324 ? -7.446 13.032 15.318 1.00 92.62 324 VAL A N 1
ATOM 2488 C CA . VAL A 1 324 ? -7.523 12.090 16.443 1.00 92.62 324 VAL A CA 1
ATOM 2489 C C . VAL A 1 324 ? -8.958 11.569 16.573 1.00 92.62 324 VAL A C 1
ATOM 2491 O O . VAL A 1 324 ? -9.908 12.349 16.549 1.00 92.62 324 VAL A O 1
ATOM 2494 N N . GLY A 1 325 ? -9.099 10.250 16.687 1.00 88.00 325 GLY A N 1
ATOM 2495 C CA . GLY A 1 325 ? -10.370 9.530 16.703 1.00 88.00 325 GLY A CA 1
ATOM 2496 C C . GLY A 1 325 ? -10.786 8.954 15.347 1.00 88.00 325 GLY A C 1
ATOM 2497 O O . GLY A 1 325 ? -11.554 7.993 15.329 1.00 88.00 325 GLY A O 1
ATOM 2498 N N . SER A 1 326 ? -10.261 9.459 14.222 1.00 91.06 326 SER A N 1
ATOM 2499 C CA . SER A 1 326 ? -10.625 8.926 12.905 1.00 91.06 326 SER A CA 1
ATOM 2500 C C . SER A 1 326 ? -9.984 7.563 12.645 1.00 91.06 326 SER A C 1
ATOM 2502 O O . SER A 1 326 ? -8.872 7.266 13.098 1.00 91.06 326 SER A O 1
ATOM 2504 N N . HIS A 1 327 ? -10.703 6.722 11.907 1.00 92.38 327 HIS A N 1
ATOM 2505 C CA . HIS A 1 327 ? -10.212 5.433 11.444 1.00 92.38 327 HIS A CA 1
ATOM 2506 C C . HIS A 1 327 ? -9.610 5.591 10.055 1.00 92.38 327 HIS A C 1
ATOM 2508 O O . HIS A 1 327 ? -10.256 6.098 9.144 1.00 92.38 327 HIS A O 1
ATOM 2514 N N . ILE A 1 328 ? -8.362 5.159 9.890 1.00 95.06 328 ILE A N 1
ATOM 2515 C CA . ILE A 1 328 ? -7.635 5.306 8.630 1.00 95.06 328 ILE A CA 1
ATOM 2516 C C . ILE A 1 328 ? -7.070 3.975 8.143 1.00 95.06 328 ILE A C 1
ATOM 2518 O O . ILE A 1 328 ? -6.706 3.101 8.935 1.00 95.06 328 ILE A O 1
ATOM 2522 N N . SER A 1 329 ? -6.969 3.848 6.823 1.00 94.88 329 SER A N 1
ATOM 2523 C CA . SER A 1 329 ? -6.201 2.826 6.123 1.00 94.88 329 SER A CA 1
ATOM 2524 C C . SER A 1 329 ? -4.947 3.456 5.520 1.00 94.88 329 SER A C 1
ATOM 2526 O O . SER A 1 329 ? -5.010 4.447 4.793 1.00 94.88 329 SER A O 1
ATOM 2528 N N . LEU A 1 330 ? -3.794 2.885 5.851 1.00 95.31 330 LEU A N 1
ATOM 2529 C CA . LEU A 1 330 ? -2.464 3.307 5.430 1.00 95.31 330 LEU A CA 1
ATOM 2530 C C . LEU A 1 330 ? -1.862 2.212 4.559 1.00 95.31 330 LEU A C 1
ATOM 2532 O O . LEU A 1 330 ? -1.360 1.208 5.066 1.00 95.31 330 LEU A O 1
ATOM 2536 N N . THR A 1 331 ? -1.882 2.404 3.246 1.00 95.38 331 THR A N 1
ATOM 2537 C CA . THR A 1 331 ? -1.370 1.396 2.306 1.00 95.38 331 THR A CA 1
ATOM 2538 C C . THR A 1 331 ? 0.121 1.572 2.033 1.00 95.38 331 THR A C 1
ATOM 2540 O O . THR A 1 331 ? 0.654 2.683 2.063 1.00 95.38 331 THR A O 1
ATOM 2543 N N . ASN A 1 332 ? 0.820 0.476 1.722 1.00 94.81 332 ASN A N 1
ATOM 2544 C CA . ASN A 1 332 ? 2.217 0.492 1.260 1.00 94.81 332 ASN A CA 1
ATOM 2545 C C . ASN A 1 332 ? 3.181 1.293 2.161 1.00 94.81 332 ASN A C 1
ATOM 2547 O O . ASN A 1 332 ? 4.094 1.966 1.662 1.00 94.81 332 ASN A O 1
ATOM 2551 N N . VAL A 1 333 ? 2.979 1.248 3.477 1.00 96.38 333 VAL A N 1
ATOM 2552 C CA . VAL A 1 333 ? 3.918 1.821 4.446 1.00 96.38 333 VAL A CA 1
ATOM 2553 C C . VAL A 1 333 ? 5.066 0.846 4.676 1.00 96.38 333 VAL A C 1
ATOM 2555 O O . VAL A 1 333 ? 4.894 -0.368 4.590 1.00 96.38 333 VAL A O 1
ATOM 2558 N N . VAL A 1 334 ? 6.265 1.363 4.925 1.00 96.62 334 VAL A N 1
ATOM 2559 C CA . VAL A 1 334 ? 7.468 0.546 5.096 1.00 96.62 334 VAL A CA 1
ATOM 2560 C C . VAL A 1 334 ? 7.816 0.394 6.568 1.00 96.62 334 VAL A C 1
ATOM 2562 O O . VAL A 1 334 ? 7.898 1.387 7.286 1.00 96.62 334 VAL A O 1
ATOM 2565 N N . VAL A 1 335 ? 8.072 -0.837 7.007 1.00 96.31 335 VAL A N 1
ATOM 2566 C CA . VAL A 1 335 ? 8.581 -1.119 8.354 1.00 96.31 335 VAL A CA 1
ATOM 2567 C C . VAL A 1 335 ? 9.999 -0.567 8.487 1.00 96.31 335 VAL A C 1
ATOM 2569 O O . VAL A 1 335 ? 10.888 -0.888 7.692 1.00 96.31 335 VAL A O 1
ATOM 2572 N N . GLN A 1 336 ? 10.214 0.252 9.509 1.00 95.31 336 GLN A N 1
ATOM 2573 C CA . GLN A 1 336 ? 11.495 0.847 9.868 1.00 95.31 336 GLN A CA 1
ATOM 2574 C C . GLN A 1 336 ? 11.873 0.465 11.295 1.00 95.31 336 GLN A C 1
ATOM 2576 O O . GLN A 1 336 ? 11.017 0.146 12.116 1.00 95.31 336 GLN A O 1
ATOM 2581 N N . LEU A 1 337 ? 13.172 0.496 11.574 1.00 92.75 337 LEU A N 1
ATOM 2582 C CA . LEU A 1 337 ? 13.719 0.367 12.916 1.00 92.75 337 LEU A CA 1
ATOM 2583 C C . LEU A 1 337 ? 14.459 1.665 13.219 1.00 92.75 337 LEU A C 1
ATOM 2585 O O . LEU A 1 337 ? 15.381 2.027 12.487 1.00 92.75 337 LEU A O 1
ATOM 2589 N N . TYR A 1 338 ? 14.027 2.371 14.257 1.00 84.44 338 TYR A N 1
ATOM 2590 C CA . TYR A 1 338 ? 14.651 3.610 14.701 1.00 84.44 338 TYR A CA 1
ATOM 2591 C C . TYR A 1 338 ? 14.710 3.615 16.225 1.00 84.44 338 TYR A C 1
ATOM 2593 O O . TYR A 1 338 ? 13.686 3.394 16.864 1.00 84.44 338 TYR A O 1
ATOM 2601 N N . ASN A 1 339 ? 15.893 3.854 16.798 1.00 84.50 339 ASN A N 1
ATOM 2602 C CA . ASN A 1 339 ? 16.136 3.777 18.245 1.00 84.50 339 ASN A CA 1
ATOM 2603 C C . ASN A 1 339 ? 15.562 2.494 18.878 1.00 84.50 339 ASN A C 1
ATOM 2605 O O . ASN A 1 339 ? 14.843 2.558 19.871 1.00 84.50 339 ASN A O 1
ATOM 2609 N N . ASP A 1 340 ? 15.822 1.347 18.243 1.00 86.56 340 ASP A N 1
ATOM 2610 C CA . ASP A 1 340 ? 15.330 0.018 18.641 1.00 86.56 340 ASP A CA 1
ATOM 2611 C C . ASP A 1 340 ? 13.797 -0.144 18.699 1.00 86.56 340 ASP A C 1
ATOM 2613 O O . ASP A 1 340 ? 13.286 -1.192 19.089 1.00 86.56 340 ASP A O 1
ATOM 2617 N N . GLU A 1 341 ? 13.041 0.848 18.224 1.00 89.88 341 GLU A N 1
ATOM 2618 C CA . GLU A 1 341 ? 11.589 0.800 18.094 1.00 89.88 341 GLU A CA 1
ATOM 2619 C C . GLU A 1 341 ? 11.210 0.530 16.633 1.00 89.88 341 GLU A C 1
ATOM 2621 O O . GLU A 1 341 ? 11.583 1.278 15.717 1.00 89.88 341 GLU A O 1
ATOM 2626 N N . LYS A 1 342 ? 10.444 -0.543 16.386 1.00 93.56 342 LYS A N 1
ATOM 2627 C CA . LYS A 1 342 ? 9.856 -0.750 15.061 1.00 93.56 342 LYS A CA 1
ATOM 2628 C C . LYS A 1 342 ? 8.640 0.144 14.882 1.00 93.56 342 LYS A C 1
ATOM 2630 O O . LYS A 1 342 ? 7.681 0.097 15.653 1.00 93.56 342 LYS A O 1
ATOM 2635 N N . SER A 1 343 ? 8.685 0.920 13.814 1.00 95.19 343 SER A N 1
ATOM 2636 C CA . SER A 1 343 ? 7.636 1.834 13.376 1.00 95.19 343 SER A CA 1
ATOM 2637 C C . SER A 1 343 ? 7.392 1.648 11.884 1.00 95.19 343 SER A C 1
ATOM 2639 O O . SER A 1 343 ? 8.072 0.855 11.224 1.00 95.19 343 SER A O 1
ATOM 2641 N N . VAL A 1 344 ? 6.416 2.360 11.336 1.00 96.62 344 VAL A N 1
ATOM 2642 C CA . VAL A 1 344 ? 6.227 2.415 9.889 1.00 96.62 344 VAL A CA 1
ATOM 2643 C C . VAL A 1 344 ? 6.422 3.826 9.366 1.00 96.62 344 VAL A C 1
ATOM 2645 O O . VAL A 1 344 ? 6.215 4.821 10.054 1.00 96.62 344 VAL A O 1
ATOM 2648 N N . SER A 1 345 ? 6.829 3.913 8.111 1.00 96.56 345 SER A N 1
ATOM 2649 C CA . SER A 1 345 ? 7.084 5.173 7.437 1.00 96.56 345 SER A CA 1
ATOM 2650 C C . SER A 1 345 ? 6.401 5.175 6.083 1.00 96.56 345 SER A C 1
ATOM 2652 O O . SER A 1 345 ? 6.313 4.151 5.402 1.00 96.56 345 SER A O 1
ATOM 2654 N N . THR A 1 346 ? 5.880 6.327 5.697 1.00 95.69 346 THR A N 1
ATOM 2655 C CA . THR A 1 346 ? 5.229 6.494 4.400 1.00 95.69 346 THR A CA 1
ATOM 2656 C C . THR A 1 346 ? 6.231 6.366 3.253 1.00 95.69 346 THR A C 1
ATOM 2658 O O . THR A 1 346 ? 7.411 6.706 3.366 1.00 95.69 346 THR A O 1
ATOM 2661 N N . THR A 1 347 ? 5.760 5.853 2.120 1.00 92.12 347 THR A N 1
ATOM 2662 C CA . THR A 1 347 ? 6.537 5.740 0.883 1.00 92.12 347 THR A CA 1
ATOM 2663 C C . THR A 1 347 ? 5.904 6.580 -0.219 1.00 92.12 347 THR A C 1
ATOM 2665 O O . THR A 1 347 ? 4.808 7.109 -0.068 1.00 92.12 347 THR A O 1
ATOM 2668 N N . SER A 1 348 ? 6.554 6.666 -1.383 1.00 84.62 348 SER A N 1
ATOM 2669 C CA . SER A 1 348 ? 5.965 7.320 -2.561 1.00 84.62 348 SER A CA 1
ATOM 2670 C C . SER A 1 348 ? 4.716 6.613 -3.107 1.00 84.62 348 SER A C 1
ATOM 2672 O O . SER A 1 348 ? 4.117 7.105 -4.055 1.00 84.62 348 SER A O 1
ATOM 2674 N N . ARG A 1 349 ? 4.373 5.429 -2.580 1.00 86.94 349 ARG A N 1
ATOM 2675 C CA . ARG A 1 349 ? 3.182 4.646 -2.945 1.00 86.94 349 ARG A CA 1
ATOM 2676 C C . ARG A 1 349 ? 2.141 4.598 -1.831 1.00 86.94 349 ARG A C 1
ATOM 2678 O O . ARG A 1 349 ? 1.165 3.862 -1.961 1.00 86.94 349 ARG A O 1
ATOM 2685 N N . THR A 1 350 ? 2.381 5.299 -0.726 1.00 93.31 350 THR A N 1
ATOM 2686 C CA . THR A 1 350 ? 1.428 5.312 0.374 1.00 93.31 350 THR A CA 1
ATOM 2687 C C . THR A 1 350 ? 0.213 6.140 0.006 1.00 93.31 350 THR A C 1
ATOM 2689 O O . THR A 1 350 ? 0.352 7.267 -0.462 1.00 93.31 350 THR A O 1
ATOM 2692 N N . ASN A 1 351 ? -0.957 5.565 0.253 1.00 92.19 351 ASN A N 1
ATOM 2693 C CA . ASN A 1 351 ? -2.232 6.258 0.250 1.00 92.19 351 ASN A CA 1
ATOM 2694 C C . ASN A 1 351 ? -2.828 6.202 1.662 1.00 92.19 351 ASN A C 1
ATOM 2696 O O . ASN A 1 351 ? -2.685 5.175 2.337 1.00 92.19 351 ASN A O 1
ATOM 2700 N N . ILE A 1 352 ? -3.450 7.301 2.083 1.00 94.62 352 ILE A N 1
ATOM 2701 C CA . ILE A 1 352 ? -4.115 7.447 3.379 1.00 94.62 352 ILE A CA 1
ATOM 2702 C C . ILE A 1 352 ? -5.589 7.690 3.089 1.00 94.62 352 ILE A C 1
ATOM 2704 O O . ILE A 1 352 ? -5.929 8.676 2.441 1.00 94.62 352 ILE A O 1
ATOM 2708 N N . GLU A 1 353 ? -6.452 6.799 3.559 1.00 94.00 353 GLU A N 1
ATOM 2709 C CA . GLU A 1 353 ? -7.897 6.917 3.370 1.00 94.00 353 GLU A CA 1
ATOM 2710 C C . GLU A 1 353 ? -8.599 6.821 4.716 1.00 94.00 353 GLU A C 1
ATOM 2712 O O . GLU A 1 353 ? -8.266 5.959 5.530 1.00 94.00 353 GLU A O 1
ATOM 2717 N N . GLU A 1 354 ? -9.568 7.701 4.949 1.00 92.81 354 GLU A N 1
ATOM 2718 C CA . GLU A 1 354 ? -10.500 7.538 6.058 1.00 92.81 354 GLU A CA 1
ATOM 2719 C C . GLU A 1 354 ? -11.438 6.372 5.739 1.00 92.81 354 GLU A C 1
ATOM 2721 O O . GLU A 1 354 ? -11.975 6.268 4.635 1.00 92.81 354 GLU A O 1
ATOM 2726 N N . VAL A 1 355 ? -11.584 5.462 6.693 1.00 91.62 355 VAL A N 1
ATOM 2727 C CA . VAL A 1 355 ? -12.384 4.247 6.561 1.00 91.62 355 VAL A CA 1
ATOM 2728 C C . VAL A 1 355 ? -13.373 4.167 7.707 1.00 91.62 355 VAL A C 1
ATOM 2730 O O . VAL A 1 355 ? -13.112 4.670 8.797 1.00 91.62 355 VAL A O 1
ATOM 2733 N N . ASP A 1 356 ? -14.489 3.479 7.482 1.00 85.81 356 ASP A N 1
ATOM 2734 C CA . ASP A 1 356 ? -15.475 3.265 8.536 1.00 85.81 356 ASP A CA 1
ATOM 2735 C C . ASP A 1 356 ? -14.841 2.571 9.743 1.00 85.81 356 ASP A C 1
ATOM 2737 O O . ASP A 1 356 ? -13.987 1.689 9.600 1.00 85.81 356 ASP A O 1
ATOM 2741 N N . THR A 1 357 ? -15.284 2.933 10.942 1.00 81.44 357 THR A N 1
ATOM 2742 C CA . THR A 1 357 ? -14.890 2.238 12.165 1.00 81.44 357 THR A CA 1
ATOM 2743 C C . THR A 1 357 ? -15.297 0.757 12.076 1.00 81.44 357 THR A C 1
ATOM 2745 O O . THR A 1 357 ? -16.444 0.454 11.723 1.00 81.44 357 THR A O 1
ATOM 2748 N N . PRO A 1 358 ? -14.387 -0.193 12.369 1.00 79.94 358 PRO A N 1
ATOM 2749 C CA . PRO A 1 358 ? -14.695 -1.614 12.319 1.00 79.94 358 PRO A CA 1
ATOM 2750 C C . PRO A 1 358 ? -15.808 -1.973 13.305 1.00 79.94 358 PRO A C 1
ATOM 2752 O O . PRO A 1 358 ? -15.805 -1.550 14.461 1.00 79.94 358 PRO A O 1
ATOM 2755 N N . VAL A 1 359 ? -16.751 -2.782 12.827 1.00 85.19 359 VAL A N 1
ATOM 2756 C CA . VAL A 1 359 ? -17.812 -3.361 13.647 1.00 85.19 359 VAL A CA 1
ATOM 2757 C C . VAL A 1 359 ? -17.296 -4.661 14.258 1.00 85.19 359 VAL A C 1
ATOM 2759 O O . VAL A 1 359 ? -16.782 -5.524 13.544 1.00 85.19 359 VAL A O 1
ATOM 2762 N N . ILE A 1 360 ? -17.416 -4.792 15.574 1.00 85.38 360 ILE A N 1
ATOM 2763 C CA . ILE A 1 360 ? -17.055 -5.986 16.333 1.00 85.38 360 ILE A CA 1
ATOM 2764 C C . ILE A 1 360 ? -18.315 -6.752 16.727 1.00 85.38 360 ILE A C 1
ATOM 2766 O O . ILE A 1 360 ? -19.315 -6.154 17.111 1.00 85.38 360 ILE A O 1
ATOM 2770 N N . HIS A 1 361 ? -18.243 -8.081 16.661 1.00 89.31 361 HIS A N 1
ATOM 2771 C CA . HIS A 1 361 ? -19.277 -8.982 17.163 1.00 89.31 361 HIS A CA 1
ATOM 2772 C C . HIS A 1 361 ? -18.663 -9.864 18.241 1.00 89.31 361 HIS A C 1
ATOM 2774 O O . HIS A 1 361 ? -17.714 -10.601 17.961 1.00 89.31 361 HIS A O 1
ATOM 2780 N N . ARG A 1 362 ? -19.158 -9.778 19.476 1.00 88.44 362 ARG A N 1
ATOM 2781 C CA . ARG A 1 362 ? -18.623 -10.584 20.578 1.00 88.44 362 ARG A CA 1
ATOM 2782 C C . ARG A 1 362 ? -19.640 -10.788 21.688 1.00 88.44 362 ARG A C 1
ATOM 2784 O O . ARG A 1 362 ? -20.532 -9.971 21.886 1.00 88.44 362 ARG A O 1
ATOM 2791 N N . ARG A 1 363 ? -19.469 -11.877 22.434 1.00 91.06 363 ARG A N 1
ATOM 2792 C CA . ARG A 1 363 ? -20.239 -12.159 23.643 1.00 91.06 363 ARG A CA 1
ATOM 2793 C C . ARG A 1 363 ? -19.543 -11.536 24.847 1.00 91.06 363 ARG A C 1
ATOM 2795 O O . ARG A 1 363 ? -18.350 -11.761 25.031 1.00 91.06 363 ARG A O 1
ATOM 2802 N N . VAL A 1 364 ? -20.276 -10.761 25.636 1.00 91.81 364 VAL A N 1
ATOM 2803 C CA . VAL A 1 364 ? -19.744 -9.959 26.743 1.00 91.81 364 VAL A CA 1
ATOM 2804 C C . VAL A 1 364 ? -20.583 -10.185 27.992 1.00 91.81 364 VAL A C 1
ATOM 2806 O O . VAL A 1 364 ? -21.801 -10.314 27.892 1.00 91.81 364 VAL A O 1
ATOM 2809 N N . SER A 1 365 ? -19.935 -10.238 29.158 1.00 93.19 365 SER A N 1
ATOM 2810 C CA . SER A 1 365 ? -20.601 -10.253 30.461 1.00 93.19 365 SER A CA 1
ATOM 2811 C C . SER A 1 365 ? -20.492 -8.873 31.097 1.00 93.19 365 SER A C 1
ATOM 2813 O O . SER A 1 365 ? -19.418 -8.471 31.530 1.00 93.19 365 SER A O 1
ATOM 2815 N N . PHE A 1 366 ? -21.594 -8.136 31.135 1.00 94.81 366 PHE A N 1
ATOM 2816 C CA . PHE A 1 366 ? -21.668 -6.844 31.802 1.00 94.81 366 PHE A CA 1
ATOM 2817 C C . PHE A 1 366 ? -21.888 -7.045 33.296 1.00 94.81 366 PHE A C 1
ATOM 2819 O O . PHE A 1 366 ? -22.786 -7.782 33.698 1.00 94.81 366 PHE A O 1
ATOM 2826 N N . ILE A 1 367 ? -21.076 -6.392 34.119 1.00 94.88 367 ILE A N 1
ATOM 2827 C CA . ILE A 1 367 ? -21.103 -6.511 35.586 1.00 94.88 367 ILE A CA 1
ATOM 2828 C C . ILE A 1 367 ? -21.570 -5.232 36.280 1.00 94.88 367 ILE A C 1
ATOM 2830 O O . ILE A 1 367 ? -21.926 -5.264 37.455 1.00 94.88 367 ILE A O 1
ATOM 2834 N N . GLY A 1 368 ? -21.593 -4.115 35.558 1.00 95.12 368 GLY A N 1
ATOM 2835 C CA . GLY A 1 368 ? -21.981 -2.814 36.083 1.00 95.12 368 GLY A CA 1
ATOM 2836 C C . GLY A 1 368 ? -22.421 -1.877 34.970 1.00 95.12 368 GLY A C 1
ATOM 2837 O O . GLY A 1 368 ? -22.247 -2.177 33.787 1.00 95.12 368 GLY A O 1
ATOM 2838 N N . PHE A 1 369 ? -23.004 -0.749 35.359 1.00 96.00 369 PHE A N 1
ATOM 2839 C CA . PHE A 1 369 ? -23.323 0.338 34.446 1.00 96.00 369 PHE A CA 1
ATOM 2840 C C . PHE A 1 369 ? -23.330 1.687 35.163 1.00 96.00 369 PHE A C 1
ATOM 2842 O O . PHE A 1 369 ? -23.512 1.755 36.378 1.00 96.00 369 PHE A O 1
ATOM 2849 N N . GLU A 1 370 ? -23.178 2.748 34.382 1.00 95.81 370 GLU A N 1
ATOM 2850 C CA . GLU A 1 370 ? -23.312 4.142 34.786 1.00 95.81 370 GLU A CA 1
ATOM 2851 C C . GLU A 1 370 ? -24.090 4.900 33.703 1.00 95.81 370 GLU A C 1
ATOM 2853 O O . GLU A 1 370 ? -23.858 4.708 32.510 1.00 95.81 370 GLU A O 1
ATOM 2858 N N . TRP A 1 371 ? -25.016 5.774 34.093 1.00 94.69 371 TRP A N 1
ATOM 2859 C CA . TRP A 1 371 ? -25.656 6.692 33.150 1.00 94.69 371 TRP A CA 1
ATOM 2860 C C . TRP A 1 371 ? -24.715 7.861 32.849 1.00 94.69 371 TRP A C 1
ATOM 2862 O O . TRP A 1 371 ? -24.363 8.616 33.752 1.00 94.69 371 TRP A O 1
ATOM 2872 N N . LEU A 1 372 ? -24.322 8.023 31.583 1.00 91.69 372 LEU A N 1
ATOM 2873 C CA . LEU A 1 372 ? -23.521 9.167 31.132 1.00 91.69 372 LEU A CA 1
ATOM 2874 C C . LEU A 1 372 ? -24.413 10.385 30.864 1.00 91.69 372 LEU A C 1
ATOM 2876 O O . LEU A 1 372 ? -24.073 11.511 31.220 1.00 91.69 372 LEU A O 1
ATOM 2880 N N . GLU A 1 373 ? -25.562 10.141 30.233 1.00 91.12 373 GLU A N 1
ATOM 2881 C CA . GLU A 1 373 ? -26.589 11.122 29.875 1.00 91.12 373 GLU A CA 1
ATOM 2882 C C . GLU A 1 373 ? -27.975 10.463 30.000 1.00 91.12 373 GLU A C 1
ATOM 2884 O O . GLU A 1 373 ? -28.063 9.240 30.116 1.00 91.12 373 GLU A O 1
ATOM 2889 N N . GLU A 1 374 ? -29.068 11.236 29.925 1.00 84.62 374 GLU A N 1
ATOM 2890 C CA . GLU A 1 374 ? -30.444 10.702 30.056 1.00 84.62 374 GLU A CA 1
ATOM 2891 C C . GLU A 1 374 ? -30.745 9.538 29.092 1.00 84.62 374 GLU A C 1
ATOM 2893 O O . GLU A 1 374 ? -31.516 8.642 29.427 1.00 84.62 374 GLU A O 1
ATOM 2898 N N . ASN A 1 375 ? -30.106 9.523 27.916 1.00 90.94 375 ASN A N 1
ATOM 2899 C CA . ASN A 1 375 ? -30.336 8.515 26.878 1.00 90.94 375 ASN A CA 1
ATOM 2900 C C . ASN A 1 375 ? -29.120 7.622 26.600 1.00 90.94 375 ASN A C 1
ATOM 2902 O O . ASN A 1 375 ? -29.116 6.900 25.604 1.00 90.94 375 ASN A O 1
ATOM 2906 N N . LEU A 1 376 ? -28.081 7.660 27.441 1.00 93.25 376 LEU A N 1
ATOM 2907 C CA . LEU A 1 376 ? -26.829 6.950 27.182 1.00 93.25 376 LEU A CA 1
ATOM 2908 C C . LEU A 1 376 ? -26.268 6.314 28.455 1.00 93.25 376 LEU A C 1
ATOM 2910 O O . LEU A 1 376 ? -25.883 7.012 29.393 1.00 93.25 376 LEU A O 1
ATOM 2914 N N . ALA A 1 377 ? -26.167 4.987 28.456 1.00 94.31 377 ALA A N 1
ATOM 2915 C CA . ALA A 1 377 ? -25.522 4.218 29.515 1.00 94.31 377 ALA A CA 1
ATOM 2916 C C . ALA A 1 377 ? -24.124 3.762 29.082 1.00 94.31 377 ALA A C 1
ATOM 2918 O O . ALA A 1 377 ? -23.929 3.366 27.935 1.00 94.31 377 ALA A O 1
ATOM 2919 N N . SER A 1 378 ? -23.172 3.771 30.012 1.00 95.81 378 SER A N 1
ATOM 2920 C CA . SER A 1 378 ? -21.905 3.046 29.935 1.00 95.81 378 SER A CA 1
ATOM 2921 C C . SER A 1 378 ? -22.055 1.722 30.684 1.00 95.81 378 SER A C 1
ATOM 2923 O O . SER A 1 378 ? -22.353 1.729 31.872 1.00 95.81 378 SER A O 1
ATOM 2925 N N . LEU A 1 379 ? -21.890 0.586 30.012 1.00 95.31 379 LEU A N 1
ATOM 2926 C CA . LEU A 1 379 ? -21.888 -0.756 30.584 1.00 95.31 379 LEU A CA 1
ATOM 2927 C C . LEU A 1 379 ? -20.447 -1.226 30.783 1.00 95.31 379 LEU A C 1
ATOM 2929 O O . LEU A 1 379 ? -19.673 -1.287 29.829 1.00 95.31 379 LEU A O 1
ATOM 2933 N N . THR A 1 380 ? -20.102 -1.631 31.998 1.00 94.62 380 THR A N 1
ATOM 2934 C CA . THR A 1 380 ? -18.786 -2.195 32.310 1.00 94.62 380 THR A CA 1
ATOM 2935 C C . THR A 1 380 ? -18.800 -3.697 32.060 1.00 94.62 380 THR A C 1
ATOM 2937 O O . THR A 1 380 ? -19.554 -4.439 32.697 1.00 94.62 380 THR A O 1
ATOM 2940 N N . ALA A 1 381 ? -17.965 -4.144 31.131 1.00 92.50 381 ALA A N 1
ATOM 2941 C CA . ALA A 1 381 ? -17.729 -5.542 30.825 1.00 92.50 381 ALA A CA 1
ATOM 2942 C C . ALA A 1 381 ? -16.653 -6.136 31.738 1.00 92.50 381 ALA A C 1
ATOM 2944 O O . ALA A 1 381 ? -15.623 -5.510 31.972 1.00 92.50 381 ALA A O 1
ATOM 2945 N N . ASP A 1 382 ? -16.880 -7.360 32.201 1.00 89.50 382 ASP A N 1
ATOM 2946 C CA . ASP A 1 382 ? -15.857 -8.201 32.816 1.00 89.50 382 ASP A CA 1
ATOM 2947 C C . ASP A 1 382 ? -15.221 -9.061 31.725 1.00 89.50 382 ASP A C 1
ATOM 2949 O O . ASP A 1 382 ? -15.866 -9.956 31.159 1.00 89.50 382 ASP A O 1
ATOM 2953 N N . ASP A 1 383 ? -13.980 -8.739 31.364 1.00 78.12 383 ASP A N 1
ATOM 2954 C CA . ASP A 1 383 ? -13.188 -9.575 30.477 1.00 78.12 383 ASP A CA 1
ATOM 2955 C C . ASP A 1 383 ? -12.488 -10.689 31.282 1.00 78.12 383 ASP A C 1
ATOM 2957 O O . ASP A 1 383 ? -12.156 -10.554 32.459 1.00 78.12 383 ASP A O 1
ATOM 2961 N N . ALA A 1 384 ? -12.239 -11.833 30.644 1.00 65.12 384 ALA A N 1
ATOM 2962 C CA . ALA A 1 384 ? -11.601 -12.971 31.311 1.00 65.12 384 ALA A CA 1
ATOM 2963 C C . ALA A 1 384 ? -10.138 -12.707 31.745 1.00 65.12 384 ALA A C 1
ATOM 2965 O O . ALA A 1 384 ? -9.538 -13.557 32.404 1.00 65.12 384 ALA A O 1
ATOM 2966 N N . ASN A 1 385 ? -9.556 -11.566 31.364 1.00 67.75 385 ASN A N 1
ATOM 2967 C CA . ASN A 1 385 ? -8.190 -11.156 31.676 1.00 67.75 385 ASN A CA 1
ATOM 2968 C C . ASN A 1 385 ? -8.123 -10.141 32.837 1.00 67.75 385 ASN A C 1
ATOM 2970 O O . ASN A 1 385 ? -7.018 -9.763 33.232 1.00 67.75 385 ASN A O 1
ATOM 2974 N N . GLY A 1 386 ? -9.263 -9.736 33.410 1.00 69.25 386 GLY A N 1
ATOM 2975 C CA . GLY A 1 386 ? -9.348 -8.734 34.474 1.00 69.25 386 GLY A CA 1
ATOM 2976 C C . GLY A 1 386 ? -9.250 -7.281 33.991 1.00 69.25 386 GLY A C 1
ATOM 2977 O O . GLY A 1 386 ? -8.978 -6.393 34.802 1.00 69.25 386 GLY A O 1
ATOM 2978 N N . GLU A 1 387 ? -9.438 -7.028 32.695 1.00 77.62 387 GLU A N 1
ATOM 2979 C CA . GLU A 1 387 ? -9.636 -5.694 32.130 1.00 77.62 387 GLU A CA 1
ATOM 2980 C C . GLU A 1 387 ? -11.135 -5.348 32.107 1.00 77.62 387 GLU A C 1
ATOM 2982 O O . GLU A 1 387 ? -11.971 -6.119 31.634 1.00 77.62 387 GLU A O 1
ATOM 2987 N N . TYR A 1 388 ? -11.477 -4.161 32.615 1.00 88.44 388 TYR A N 1
ATOM 2988 C CA . TYR A 1 388 ? -12.852 -3.662 32.661 1.00 88.44 388 TYR A CA 1
ATOM 2989 C C . TYR A 1 388 ? -13.105 -2.716 31.490 1.00 88.44 388 TYR A C 1
ATOM 2991 O O . TYR A 1 388 ? -12.838 -1.517 31.572 1.00 88.44 388 TYR A O 1
ATOM 2999 N N . GLU A 1 389 ? -13.568 -3.266 30.372 1.00 88.06 389 GLU A N 1
ATOM 3000 C CA . GLU A 1 389 ? -13.863 -2.481 29.174 1.00 88.06 389 GLU A CA 1
ATOM 3001 C C . GLU A 1 389 ? -15.267 -1.869 29.257 1.00 88.06 389 GLU A C 1
ATOM 3003 O O . GLU A 1 389 ? -16.229 -2.531 29.643 1.00 88.06 389 GLU A O 1
ATOM 3008 N N . GLU A 1 390 ? -15.406 -0.602 28.881 1.00 91.81 390 GLU A N 1
ATOM 3009 C CA . GLU A 1 390 ? -16.678 0.119 28.943 1.00 91.81 390 GLU A CA 1
ATOM 3010 C C . GLU A 1 390 ? -17.336 0.237 27.572 1.00 91.81 390 GLU A C 1
ATOM 3012 O O . GLU A 1 390 ? -16.689 0.630 26.597 1.00 91.81 390 GLU A O 1
ATOM 3017 N N . PHE A 1 391 ? -18.640 -0.037 27.520 1.00 93.38 391 PHE A N 1
ATOM 3018 C CA . PHE A 1 391 ? -19.462 0.038 26.319 1.00 93.38 391 PHE A CA 1
ATOM 3019 C C . PHE A 1 391 ? -20.605 1.028 26.466 1.00 93.38 391 PHE A C 1
ATOM 3021 O O . PHE A 1 391 ? -21.422 0.915 27.367 1.00 93.38 391 PHE A O 1
ATOM 3028 N N . LYS A 1 392 ? -20.733 1.953 25.527 1.00 94.44 392 LYS A N 1
ATOM 3029 C CA . LYS A 1 392 ? -21.836 2.904 25.463 1.00 94.44 392 LYS A CA 1
ATOM 3030 C C . LYS A 1 392 ? -23.016 2.294 24.720 1.00 94.44 392 LYS A C 1
ATOM 3032 O O . LYS A 1 392 ? -22.831 1.692 23.669 1.00 94.44 392 LYS A O 1
ATOM 3037 N N . ILE A 1 393 ? -24.223 2.467 25.234 1.00 95.69 393 ILE A N 1
ATOM 3038 C CA . ILE A 1 393 ? -25.453 1.988 24.602 1.00 95.69 393 ILE A CA 1
ATOM 3039 C C . ILE A 1 393 ? -26.594 2.962 24.880 1.00 95.69 393 ILE A C 1
ATOM 3041 O O . ILE A 1 393 ? -26.673 3.539 25.969 1.00 95.69 393 ILE A O 1
ATOM 3045 N N . SER A 1 394 ? -27.482 3.156 23.903 1.00 95.50 394 SER A N 1
ATOM 3046 C CA . SER A 1 394 ? -28.643 4.020 24.104 1.00 95.50 394 SER A CA 1
ATOM 3047 C C . SER A 1 394 ? -29.667 3.383 25.046 1.00 95.50 394 SER A C 1
ATOM 3049 O O . SER A 1 394 ? -29.837 2.157 25.080 1.00 95.50 394 SER A O 1
ATOM 3051 N N . SER A 1 395 ? -30.376 4.217 25.806 1.00 92.88 395 SER A N 1
ATOM 3052 C CA . SER A 1 395 ? -31.432 3.759 26.715 1.00 92.88 395 SER A CA 1
ATOM 3053 C C . SER A 1 395 ? -32.547 3.025 25.961 1.00 92.88 395 SER A C 1
ATOM 3055 O O . SER A 1 395 ? -33.084 2.043 26.473 1.00 92.88 395 SER A O 1
ATOM 3057 N N . GLU A 1 396 ? -32.849 3.419 24.718 1.00 93.50 396 GLU A N 1
ATOM 3058 C CA . GLU A 1 396 ? -33.836 2.743 23.873 1.00 93.50 396 GLU A CA 1
ATOM 3059 C C . GLU A 1 396 ? -33.385 1.338 23.463 1.00 93.50 396 GLU A C 1
ATOM 3061 O O . GLU A 1 396 ? -34.182 0.397 23.511 1.00 93.50 396 GLU A O 1
ATOM 3066 N N . ALA A 1 397 ? -32.112 1.175 23.083 1.00 93.06 397 ALA A N 1
ATOM 3067 C CA . ALA A 1 397 ? -31.563 -0.127 22.713 1.00 93.06 397 ALA A CA 1
ATOM 3068 C C . ALA A 1 397 ? -31.549 -1.079 23.919 1.00 93.06 397 ALA A C 1
ATOM 3070 O O . ALA A 1 397 ? -31.928 -2.247 23.791 1.00 93.06 397 ALA A O 1
ATOM 3071 N N . LEU A 1 398 ? -31.198 -0.567 25.105 1.00 93.56 398 LEU A N 1
ATOM 3072 C CA . LEU A 1 398 ? -31.297 -1.310 26.362 1.00 93.56 398 LEU A CA 1
ATOM 3073 C C . LEU A 1 398 ? -32.739 -1.686 26.709 1.00 93.56 398 LEU A C 1
ATOM 3075 O O . LEU A 1 398 ? -32.995 -2.839 27.043 1.00 93.56 398 LEU A O 1
ATOM 3079 N N . ALA A 1 399 ? -33.687 -0.750 26.618 1.00 93.75 399 ALA A N 1
ATOM 3080 C CA . ALA A 1 399 ? -35.097 -1.006 26.912 1.00 93.75 399 ALA A CA 1
ATOM 3081 C C . ALA A 1 399 ? -35.667 -2.115 26.022 1.00 93.75 399 ALA A C 1
ATOM 3083 O O . ALA A 1 399 ? -36.317 -3.040 26.515 1.00 93.75 399 ALA A O 1
ATOM 3084 N N . HIS A 1 400 ? -35.355 -2.054 24.723 1.00 94.12 400 HIS A N 1
ATOM 3085 C CA . HIS A 1 400 ? -35.749 -3.067 23.752 1.00 94.12 400 HIS A CA 1
ATOM 3086 C C . HIS A 1 400 ? -35.165 -4.443 24.095 1.00 94.12 400 HIS A C 1
ATOM 3088 O O . HIS A 1 400 ? -35.880 -5.440 24.071 1.00 94.12 400 HIS A O 1
ATOM 3094 N N . TYR A 1 401 ? -33.884 -4.502 24.459 1.00 94.06 401 TYR A N 1
ATOM 3095 C CA . TYR A 1 401 ? -33.217 -5.744 24.848 1.00 94.06 401 TYR A CA 1
ATOM 3096 C C . TYR A 1 401 ? -33.746 -6.348 26.153 1.00 94.06 401 TYR A C 1
ATOM 3098 O O . TYR A 1 401 ? -33.921 -7.559 26.271 1.00 94.06 401 TYR A O 1
ATOM 3106 N N . LEU A 1 402 ? -33.990 -5.503 27.154 1.00 93.62 402 LEU A N 1
ATOM 3107 C CA . LEU A 1 402 ? -34.471 -5.930 28.463 1.00 93.62 402 LEU A CA 1
ATOM 3108 C C . LEU A 1 402 ? -35.967 -6.268 28.463 1.00 93.62 402 LEU A C 1
ATOM 3110 O O . LEU A 1 402 ? -36.426 -6.831 29.461 1.00 93.62 402 LEU A O 1
ATOM 3114 N N . GLU A 1 403 ? -36.672 -5.957 27.368 1.00 94.50 403 GLU A N 1
ATOM 3115 C CA . GLU A 1 403 ? -38.122 -6.076 27.187 1.00 94.50 403 GLU A CA 1
ATOM 3116 C C . GLU A 1 403 ? -38.909 -5.262 28.231 1.00 94.50 403 GLU A C 1
ATOM 3118 O O . GLU A 1 403 ? -39.869 -5.744 28.833 1.00 94.50 403 GLU A O 1
ATOM 3123 N N . CYS A 1 404 ? -38.492 -4.013 28.472 1.00 93.81 404 CYS A N 1
ATOM 3124 C CA . CYS A 1 404 ? -39.091 -3.131 29.481 1.00 93.81 404 CYS A CA 1
ATOM 3125 C C . CYS A 1 404 ? -39.335 -1.708 28.958 1.00 93.81 404 CYS A C 1
ATOM 3127 O O . CYS A 1 404 ? -38.913 -1.348 27.858 1.00 93.81 404 CYS A O 1
ATOM 3129 N N . GLN A 1 405 ? -40.051 -0.892 29.735 1.00 93.69 405 GLN A N 1
ATOM 3130 C CA . GLN A 1 405 ? -40.249 0.521 29.405 1.00 93.69 405 GLN A CA 1
ATOM 3131 C C . GLN A 1 405 ? -39.003 1.348 29.754 1.00 93.69 405 GLN A C 1
ATOM 3133 O O . GLN A 1 405 ? -38.285 1.025 30.695 1.00 93.69 405 GLN A O 1
ATOM 3138 N N . LEU A 1 406 ? -38.784 2.471 29.055 1.00 91.44 406 LEU A N 1
ATOM 3139 C CA . LEU A 1 406 ? -37.617 3.355 29.255 1.00 91.44 406 LEU A CA 1
ATOM 3140 C C . LEU A 1 406 ? -37.375 3.750 30.725 1.00 91.44 406 LEU A C 1
ATOM 3142 O O . LEU A 1 406 ? -36.242 3.732 31.190 1.00 91.44 406 LEU A O 1
ATOM 3146 N N . HIS A 1 407 ? -38.436 4.053 31.477 1.00 92.00 407 HIS A N 1
ATOM 3147 C CA . HIS A 1 407 ? -38.345 4.446 32.890 1.00 92.00 407 HIS A CA 1
ATOM 3148 C C . HIS A 1 407 ? -38.052 3.277 33.852 1.00 92.00 407 HIS A C 1
ATOM 3150 O O . HIS A 1 407 ? -37.774 3.506 35.025 1.00 92.00 407 HIS A O 1
ATOM 3156 N N . GLU A 1 408 ? -38.131 2.033 33.376 1.00 93.50 408 GLU A N 1
ATOM 3157 C CA . GLU A 1 408 ? -37.885 0.815 34.159 1.00 93.50 408 GLU A CA 1
ATOM 3158 C C . GLU A 1 408 ? -36.494 0.224 33.894 1.00 93.50 408 GLU A C 1
ATOM 3160 O O . GLU A 1 408 ? -36.057 -0.646 34.650 1.00 93.50 408 GLU A O 1
ATOM 3165 N N . VAL A 1 409 ? -35.790 0.702 32.855 1.00 93.50 409 VAL A N 1
ATOM 3166 C CA . VAL A 1 409 ? -34.498 0.164 32.391 1.00 93.50 409 VAL A CA 1
ATOM 3167 C C . VAL A 1 409 ? -33.515 -0.001 33.539 1.00 93.50 409 VAL A C 1
ATOM 3169 O O . VAL A 1 409 ? -32.952 -1.078 33.701 1.00 93.50 409 VAL A O 1
ATOM 3172 N N . GLU A 1 410 ? -33.351 1.027 34.371 1.00 93.62 410 GLU A N 1
ATOM 3173 C CA . GLU A 1 410 ? -32.411 1.004 35.493 1.00 93.62 410 GLU A CA 1
ATOM 3174 C C . GLU A 1 410 ? -32.742 -0.106 36.501 1.00 93.62 410 GLU A C 1
ATOM 3176 O O . GLU A 1 410 ? -31.880 -0.903 36.869 1.00 93.62 410 GLU A O 1
ATOM 3181 N N . SER A 1 411 ? -34.012 -0.208 36.901 1.00 93.75 411 SER A N 1
ATOM 3182 C CA . SER A 1 411 ? -34.463 -1.206 37.877 1.00 93.75 411 SER A CA 1
ATOM 3183 C C . SER A 1 411 ? -34.325 -2.629 37.335 1.00 93.75 411 SER A C 1
ATOM 3185 O O . SER A 1 411 ? -33.883 -3.528 38.048 1.00 93.75 411 SER A O 1
ATOM 3187 N N . VAL A 1 412 ? -34.669 -2.841 36.060 1.00 93.94 412 VAL A N 1
ATOM 3188 C CA . VAL A 1 412 ? -34.571 -4.155 35.410 1.00 93.94 412 VAL A CA 1
ATOM 3189 C C . VAL A 1 412 ? -33.114 -4.555 35.193 1.00 93.94 412 VAL A C 1
ATOM 3191 O O . VAL A 1 412 ? -32.758 -5.710 35.433 1.00 93.94 412 VAL A O 1
ATOM 3194 N N . LEU A 1 413 ? -32.266 -3.615 34.771 1.00 93.69 413 LEU A N 1
ATOM 3195 C CA . LEU A 1 413 ? -30.845 -3.858 34.551 1.00 93.69 413 LEU A CA 1
ATOM 3196 C C . LEU A 1 413 ? -30.147 -4.235 35.863 1.00 93.69 413 LEU A C 1
ATOM 3198 O O . LEU A 1 413 ? -29.447 -5.243 35.896 1.00 93.69 413 LEU A O 1
ATOM 3202 N N . LEU A 1 414 ? -30.426 -3.526 36.965 1.00 94.50 414 LEU A N 1
ATOM 3203 C CA . LEU A 1 414 ? -29.908 -3.864 38.299 1.00 94.50 414 LEU A CA 1
ATOM 3204 C C . LEU A 1 414 ? -30.263 -5.293 38.740 1.00 94.50 414 LEU A C 1
ATOM 3206 O O . LEU A 1 414 ? -29.450 -5.951 39.383 1.00 94.50 414 LEU A O 1
ATOM 3210 N N . CYS A 1 415 ? -31.449 -5.797 38.388 1.00 93.88 415 CYS A N 1
ATOM 3211 C CA . CYS A 1 415 ? -31.851 -7.171 38.705 1.00 93.88 415 CYS A CA 1
ATOM 3212 C C . CYS A 1 415 ? -31.240 -8.230 37.775 1.00 93.88 415 CYS A C 1
ATOM 3214 O O . CYS A 1 415 ? -31.216 -9.406 38.139 1.00 93.88 415 CYS A O 1
ATOM 3216 N N . LYS A 1 416 ? -30.802 -7.840 36.572 1.00 92.69 416 LYS A N 1
ATOM 3217 C CA . LYS A 1 416 ? -30.247 -8.750 35.558 1.00 92.69 416 LYS A CA 1
ATOM 3218 C C . LYS A 1 416 ? -28.719 -8.772 35.525 1.00 92.69 416 LYS A C 1
ATOM 3220 O O . LYS A 1 416 ? -28.168 -9.629 34.843 1.00 92.69 416 LYS A O 1
ATOM 3225 N N . LEU A 1 417 ? -28.041 -7.870 36.234 1.00 93.62 417 LEU A N 1
ATOM 3226 C CA . LEU A 1 417 ? -26.585 -7.893 36.353 1.00 93.62 417 LEU A CA 1
ATOM 3227 C C . LEU A 1 417 ? -26.114 -9.000 37.324 1.00 93.62 417 LEU A C 1
ATOM 3229 O O . LEU A 1 417 ? -26.707 -9.164 38.392 1.00 93.62 417 LEU A O 1
ATOM 3233 N N . PRO A 1 418 ? -25.034 -9.737 36.996 1.00 93.56 418 PRO A N 1
ATOM 3234 C CA . PRO A 1 418 ? -24.273 -9.662 35.750 1.00 93.56 418 PRO A CA 1
ATOM 3235 C C . PRO A 1 418 ? -25.041 -10.239 34.549 1.00 93.56 418 PRO A C 1
ATOM 3237 O O . PRO A 1 418 ? -25.635 -11.314 34.625 1.00 93.56 418 PRO A O 1
ATOM 3240 N N . LEU A 1 419 ? -25.000 -9.520 33.428 1.00 93.25 419 LEU A N 1
ATOM 3241 C CA . LEU A 1 419 ? -25.771 -9.793 32.218 1.00 93.25 419 LEU A CA 1
ATOM 3242 C C . LEU A 1 419 ? -24.834 -10.227 31.092 1.00 93.25 419 LEU A C 1
ATOM 3244 O O . LEU A 1 419 ? -24.000 -9.446 30.643 1.00 93.25 419 LEU A O 1
ATOM 3248 N N . THR A 1 420 ? -25.003 -11.444 30.581 1.00 93.44 420 THR A N 1
ATOM 3249 C CA . THR A 1 420 ? -24.286 -11.891 29.378 1.00 93.44 420 THR A CA 1
ATOM 3250 C C . THR A 1 420 ? -25.115 -11.619 28.129 1.00 93.44 420 THR A C 1
ATOM 3252 O O . THR A 1 420 ? -26.271 -12.027 28.081 1.00 93.44 420 THR A O 1
ATOM 3255 N N . ALA A 1 421 ? -24.517 -10.977 27.126 1.00 93.44 421 ALA A N 1
ATOM 3256 C CA . ALA A 1 421 ? -25.170 -10.660 25.860 1.00 93.44 421 ALA A CA 1
ATOM 3257 C C . ALA A 1 421 ? -24.197 -10.764 24.676 1.00 93.44 421 ALA A C 1
ATOM 3259 O O . ALA A 1 421 ? -22.992 -10.541 24.813 1.00 93.44 421 ALA A O 1
ATOM 3260 N N . GLU A 1 422 ? -24.717 -11.089 23.497 1.00 94.00 422 GLU A N 1
ATOM 3261 C CA . GLU A 1 422 ? -24.027 -10.891 22.226 1.00 94.00 422 GLU A CA 1
ATOM 3262 C C . GLU A 1 422 ? -24.202 -9.442 21.775 1.00 94.00 422 GLU A C 1
ATOM 3264 O O . GLU A 1 422 ? -25.324 -8.961 21.623 1.00 94.00 422 GLU A O 1
ATOM 3269 N N . ILE A 1 423 ? -23.090 -8.742 21.556 1.00 94.00 423 ILE A N 1
ATOM 3270 C CA . ILE A 1 423 ? -23.098 -7.358 21.089 1.00 94.00 423 ILE A CA 1
ATOM 3271 C C . ILE A 1 423 ? -22.512 -7.241 19.689 1.00 94.00 423 ILE A C 1
ATOM 3273 O O . ILE A 1 423 ? -21.532 -7.907 19.342 1.00 94.00 423 ILE A O 1
ATOM 3277 N N . THR A 1 424 ? -23.090 -6.325 18.925 1.00 92.94 424 THR A N 1
ATOM 3278 C CA . THR A 1 424 ? -22.491 -5.706 17.751 1.00 92.94 424 THR A CA 1
ATOM 3279 C C . THR A 1 424 ? -22.120 -4.283 18.139 1.00 92.94 424 THR A C 1
ATOM 3281 O O . THR A 1 424 ? -23.010 -3.474 18.402 1.00 92.94 424 THR A O 1
ATOM 3284 N N . ALA A 1 425 ? -20.831 -3.96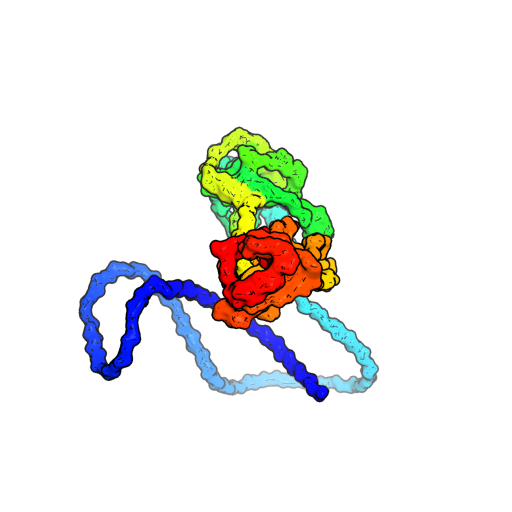4 18.188 1.00 88.62 425 ALA A N 1
ATOM 3285 C CA . ALA A 1 425 ? -20.354 -2.644 18.589 1.00 88.62 425 ALA A CA 1
ATOM 3286 C C . ALA A 1 425 ? -19.439 -2.018 17.537 1.00 88.62 425 ALA A C 1
ATOM 3288 O O . ALA A 1 425 ? -18.811 -2.711 16.741 1.00 88.62 425 ALA A O 1
ATOM 3289 N N . ARG A 1 426 ? -19.369 -0.693 17.524 1.00 86.38 426 ARG A N 1
ATOM 3290 C CA . ARG A 1 426 ? -18.430 0.104 16.740 1.00 86.38 426 ARG A CA 1
ATOM 3291 C C . ARG A 1 426 ? -17.575 0.876 17.737 1.00 86.38 426 ARG A C 1
ATOM 3293 O O . ARG A 1 426 ? -18.102 1.710 18.464 1.00 86.38 426 ARG A O 1
ATOM 3300 N N . GLU A 1 427 ? -16.281 0.556 17.806 1.00 80.62 427 GLU A N 1
ATOM 3301 C CA . GLU A 1 427 ? -15.457 0.886 18.983 1.00 80.62 427 GLU A CA 1
ATOM 3302 C C . GLU A 1 427 ? -16.153 0.393 20.265 1.00 80.62 427 GLU A C 1
ATOM 3304 O O . GLU A 1 427 ? -16.423 -0.801 20.402 1.00 80.62 427 GLU A O 1
ATOM 3309 N N . ASN A 1 428 ? -16.496 1.320 21.155 1.00 85.69 428 ASN A N 1
ATOM 3310 C CA . ASN A 1 428 ? -17.148 1.047 22.422 1.00 85.69 428 ASN A CA 1
ATOM 3311 C C . ASN A 1 428 ? -18.656 1.311 22.348 1.00 85.69 428 ASN A C 1
ATOM 3313 O O . ASN A 1 428 ? -19.335 1.154 23.349 1.00 85.69 428 ASN A O 1
ATOM 3317 N N . GLU A 1 429 ? -19.212 1.723 21.208 1.00 89.94 429 GLU A N 1
ATOM 3318 C CA . GLU A 1 429 ? -20.643 2.000 21.073 1.00 89.94 429 GLU A CA 1
ATOM 3319 C C . GLU A 1 429 ? -21.391 0.760 20.571 1.00 89.94 429 GLU A C 1
ATOM 3321 O O . GLU A 1 429 ? -21.140 0.265 19.472 1.00 89.94 429 GLU A O 1
ATOM 3326 N N . ILE A 1 430 ? -22.313 0.240 21.376 1.00 92.69 430 ILE A N 1
ATOM 3327 C CA . ILE A 1 430 ? -23.154 -0.904 21.035 1.00 92.69 430 ILE A CA 1
ATOM 3328 C C . ILE A 1 430 ? -24.258 -0.442 20.086 1.00 92.69 430 ILE A C 1
ATOM 3330 O O . ILE A 1 430 ? -25.128 0.345 20.450 1.00 92.69 430 ILE A O 1
ATOM 3334 N N . ILE A 1 431 ? -24.241 -0.993 18.874 1.00 92.44 431 ILE A N 1
ATOM 3335 C CA . ILE A 1 431 ? -25.260 -0.779 17.842 1.00 92.44 431 ILE A CA 1
ATOM 3336 C C . ILE A 1 431 ? -26.401 -1.789 18.008 1.00 92.44 431 ILE A C 1
ATOM 3338 O O . ILE A 1 431 ? -27.561 -1.480 17.748 1.00 92.44 431 ILE A O 1
ATOM 3342 N N . GLU A 1 432 ? -26.078 -3.014 18.425 1.00 92.19 432 GLU A N 1
ATOM 3343 C CA . GLU A 1 432 ? -27.051 -4.089 18.606 1.00 92.19 432 GLU A CA 1
ATOM 3344 C C . GLU A 1 432 ? -26.658 -4.969 19.794 1.00 92.19 432 GLU A C 1
ATOM 3346 O O . GLU A 1 432 ? -25.483 -5.294 19.960 1.00 92.19 432 GLU A O 1
ATOM 3351 N N . ILE A 1 433 ? -27.638 -5.384 20.595 1.00 94.38 433 ILE A N 1
ATOM 3352 C CA . ILE A 1 433 ? -27.458 -6.287 21.736 1.00 94.38 433 ILE A CA 1
ATOM 3353 C C . ILE A 1 433 ? -28.526 -7.392 21.694 1.00 94.38 433 ILE A C 1
ATOM 3355 O O . ILE A 1 433 ? -29.700 -7.127 21.420 1.00 94.38 433 ILE A O 1
ATOM 3359 N N . LYS A 1 434 ? -28.108 -8.644 21.898 1.00 92.94 434 LYS A N 1
ATOM 3360 C CA . LYS A 1 434 ? -28.914 -9.873 21.776 1.00 92.94 434 LYS A CA 1
ATOM 3361 C C . LYS A 1 434 ? -28.562 -10.870 22.884 1.00 92.94 434 LYS A C 1
ATOM 3363 O O . LYS A 1 434 ? -27.476 -10.797 23.450 1.00 92.94 434 LYS A O 1
ATOM 3368 N N . ASN A 1 435 ? -29.500 -11.760 23.218 1.00 82.50 435 ASN A N 1
ATOM 3369 C CA . ASN A 1 435 ? -29.318 -12.795 24.252 1.00 82.50 435 ASN A CA 1
ATOM 3370 C C . ASN A 1 435 ? -28.423 -13.942 23.772 1.00 82.50 435 ASN A C 1
ATOM 3372 O O . ASN A 1 435 ? -28.610 -14.345 22.602 1.00 82.50 435 ASN A O 1
#

InterPro domains:
  IPR012340 Nucleic acid-binding, OB-fold [G3DSA:2.40.50.140] (259-362)
  IPR012340 Nucleic acid-binding, OB-fold [SSF50249] (268-358)

Radius of gyration: 35.57 Å; chains: 1; bounding box: 119×88×81 Å

Organism: Magallana gigas (NCBI:txid29159)

Foldseek 3Di:
DDDDDDDDDDDDDDDDDDDDDDDDDDDDDDDDDDDDDDDDDDDDDDDDDDDDDDDDDDDDDDDDDDDDDDDDDDDDDDDDDDDDDDDDDDDDDDDPPVVVVVCVVVVVVVVVVVVVVVVVVVVVPDPDPPPPDQDEPVRQLPDDQAKAWDAGKYKWAFLAKADWDWDADPVRDIFIKIWTWIHAQPAIAIEIERDPVCVVVRDHRFIKIKGGWIWHNPDGIYTYHDPPIDIGGDDDGDHDPVRSVVSRCNRVNDWAEEDEPLCLLVDDFFDWYKYKFF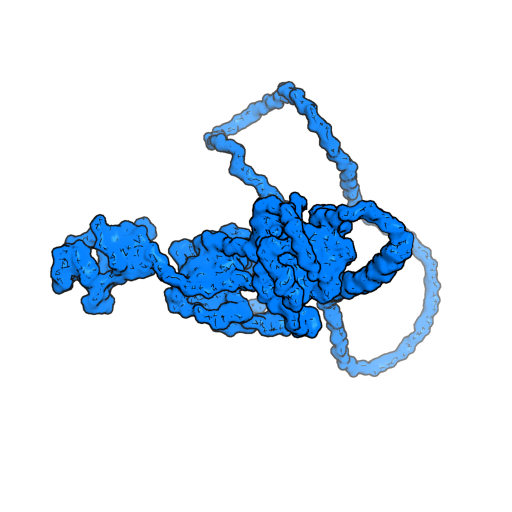FADWDDWDWDQDPNDTWIWIWTWGDDPNGIAIEIQTHPSRVDDRDGGFIKMWIGWTWHADPNDTHTYDDPPIDIDTDAQDKDKDKWFFADWDDPDLFKIWTWTQDPVRDTAIAIETLVQQCVALVHDSVCSVVSVVVCPRPIWIFTARRRYTPHTHD